Protein AF-A0A6C0DSK7-F1 (afdb_monomer_lite)

Radius of gyration: 29.08 Å; chains: 1; bounding box: 69×52×90 Å

Organism: NCBI:txid1070528

pLDDT: mean 87.91, std 12.07, range [30.03, 98.56]

Sequence (452 aa):
MDENLNIRPRYQRQIQWTPKQMIRFIDTIMTNGITQPLWFYKYQPDDHKEKQSYEYENIDGQHRLFVMTHFKLGTPIDGKYNMIYWHYKNDIVDECVFYEENSHTREWEKNNQDKIVRYMDKNQQHDFNRFKIVVNEIICKLTFEQRCDIFTSLQMGSQVRGSDLYKNYHHIPVIRIIMEHGHEKIYYNNLKNHLTVNHDKYWLEKFIRFYLISNAETEAKRLEYFDWTDGQIRKMLKAERTTCLFEITETQISKFIKDVEILENILSKLQPDTKFTPIQLSALYHHIQQIDSTNETEITNIVNYCDEWAGNVCHASEIKLWEQHINDKRYRNDVIEKRKVCFYRSIVELTIMSQTESMKKSKQIGPRKVTLKLRKQVWKNWGGDEEKANCWTCNKCIKKTNWECGHIIAHSEGGSDDLSNLILQCKGCNRNQGTENAFLYKKRVNPNEFSF

Foldseek 3Di:
DPPQEALADLLRDDQDDDLVNLLVLVQCLLVLHDDDAWEKEADDPPDDDPDPSHRIYTLDDSNVVLSLVQQQVQHADPVPLSGHFHQDDDPVDTAGEGQDDDPSLVVSCVVCVVHHYDYDDPVSNVSSVPRDHHYHYDHDDDDPLRSSVSSCVVCPVPHDAAPSNLLSPCVQPQSVLCSVLPVVVLCVVFVQLQAPDRDSRHSSVLLVLLLQLLPPPDPVSNLVSLLDASVNSVVLSPDPPNNVVRPDDPVSSVLSSLLSVLLSVLRVLADSPNHAAPLLSVLLSNLSSVDDSVPVVLSVQLSVVSSVVSPPDDDPLSRCLNDPDPVDPVVSVVSSVVSSVSSVVSNVSSVLSSQLVVCVVPDDDPDDDQDPVLLVVQCCVQVNPDQWGAAPQPRDIDGSVFWDWAFQADVRSVTDSDSVRTHTHGPVLRVVCPRPRSVVSSCVVPVVVVPD

Structure (mmCIF, N/CA/C/O backbone):
data_AF-A0A6C0DSK7-F1
#
_entry.id   AF-A0A6C0DSK7-F1
#
loop_
_atom_site.group_PDB
_atom_site.id
_atom_site.type_symbol
_atom_site.label_atom_id
_atom_site.label_alt_id
_atom_site.label_comp_id
_atom_site.label_asym_id
_atom_site.label_entity_id
_atom_site.label_seq_id
_atom_site.pdbx_PDB_ins_code
_atom_site.Cartn_x
_atom_site.Cartn_y
_atom_site.Cartn_z
_atom_site.occupancy
_atom_site.B_iso_or_equiv
_atom_site.auth_seq_id
_atom_site.auth_comp_id
_atom_site.auth_asym_id
_atom_site.auth_atom_id
_atom_site.pdbx_PDB_model_num
ATOM 1 N N . MET A 1 1 ? 1.906 -1.737 -25.008 1.00 61.16 1 MET A N 1
ATOM 2 C CA . MET A 1 1 ? 1.960 -2.998 -24.235 1.00 61.16 1 MET A CA 1
ATOM 3 C C . MET A 1 1 ? 0.924 -3.919 -24.832 1.00 61.16 1 MET A C 1
ATOM 5 O O . MET A 1 1 ? -0.087 -3.406 -25.288 1.00 61.16 1 MET A O 1
ATOM 9 N N . ASP A 1 2 ? 1.197 -5.216 -24.876 1.00 74.50 2 ASP A N 1
ATOM 10 C CA . ASP A 1 2 ? 0.238 -6.194 -25.384 1.00 74.50 2 ASP A CA 1
ATOM 11 C C . ASP A 1 2 ? -1.018 -6.204 -24.493 1.00 74.50 2 ASP A C 1
ATOM 13 O O . ASP A 1 2 ? -0.911 -6.366 -23.275 1.00 74.50 2 ASP A O 1
ATOM 17 N N . GLU A 1 3 ? -2.192 -5.987 -25.087 1.00 88.25 3 GLU A N 1
ATOM 18 C CA . GLU A 1 3 ? -3.484 -5.998 -24.384 1.00 88.25 3 GLU A CA 1
ATOM 19 C C . GLU A 1 3 ? -3.828 -7.386 -23.815 1.00 88.25 3 GLU A C 1
ATOM 21 O O . GLU A 1 3 ? -4.690 -7.505 -22.935 1.00 88.25 3 GLU A O 1
ATOM 26 N N . ASN A 1 4 ? -3.097 -8.415 -24.258 1.00 95.81 4 ASN A N 1
ATOM 27 C CA . ASN A 1 4 ? -3.279 -9.807 -23.874 1.00 95.81 4 ASN A CA 1
ATOM 28 C C . ASN A 1 4 ? -2.373 -10.251 -22.710 1.00 95.81 4 ASN A C 1
ATOM 30 O O . ASN A 1 4 ? -2.478 -11.395 -22.262 1.00 95.81 4 ASN A O 1
ATOM 34 N N . LEU A 1 5 ? -1.498 -9.384 -22.183 1.00 96.25 5 LEU A N 1
ATOM 35 C CA . LEU A 1 5 ? -0.577 -9.730 -21.092 1.00 96.25 5 LEU A CA 1
ATOM 36 C C . LEU A 1 5 ? -0.944 -9.032 -19.778 1.00 96.25 5 LEU A C 1
ATOM 38 O O . LEU A 1 5 ? -0.840 -7.812 -19.636 1.00 96.25 5 LEU A O 1
ATOM 42 N N . ASN A 1 6 ? -1.239 -9.826 -18.751 1.00 96.31 6 ASN A N 1
ATOM 43 C CA . ASN A 1 6 ? -1.260 -9.353 -17.375 1.00 96.31 6 ASN A CA 1
ATOM 44 C C . ASN A 1 6 ? 0.177 -9.192 -16.854 1.00 96.31 6 ASN A C 1
ATOM 46 O O . ASN A 1 6 ? 0.779 -10.128 -16.327 1.00 96.31 6 ASN A O 1
ATOM 50 N N . ILE A 1 7 ? 0.744 -7.994 -17.003 1.00 94.44 7 ILE A N 1
ATOM 51 C CA . ILE A 1 7 ? 2.131 -7.696 -16.595 1.00 94.44 7 ILE A CA 1
ATOM 52 C C . ILE A 1 7 ? 2.315 -7.788 -15.075 1.00 94.44 7 ILE A C 1
ATOM 54 O O . ILE A 1 7 ? 3.429 -8.043 -14.603 1.00 94.44 7 ILE A O 1
ATOM 58 N N . ARG A 1 8 ? 1.240 -7.572 -14.310 1.00 93.75 8 ARG A N 1
ATOM 59 C CA . ARG A 1 8 ? 1.294 -7.446 -12.857 1.00 93.75 8 ARG A CA 1
ATOM 60 C C . ARG A 1 8 ? 0.123 -8.167 -12.173 1.00 93.75 8 ARG A C 1
ATOM 62 O O . ARG A 1 8 ? -0.750 -7.507 -11.605 1.00 93.75 8 ARG A O 1
ATOM 69 N N . PRO A 1 9 ? 0.106 -9.512 -12.192 1.00 94.88 9 PRO A N 1
ATOM 70 C CA . PRO A 1 9 ? -0.838 -10.286 -11.392 1.00 94.88 9 PRO A CA 1
ATOM 71 C C . PRO A 1 9 ? -0.698 -9.969 -9.895 1.00 94.88 9 PRO A C 1
ATOM 73 O O . PRO A 1 9 ? 0.318 -9.437 -9.448 1.00 94.88 9 PRO A O 1
ATOM 76 N N . ARG A 1 10 ? -1.722 -10.297 -9.096 1.00 92.69 10 ARG A N 1
ATOM 77 C CA . ARG A 1 10 ? -1.868 -9.837 -7.695 1.00 92.69 10 ARG A CA 1
ATOM 78 C C . ARG A 1 10 ? -0.679 -10.174 -6.779 1.00 92.69 10 ARG A C 1
ATOM 80 O O . ARG A 1 10 ? -0.383 -9.411 -5.862 1.00 92.69 10 ARG A O 1
ATOM 87 N N . TYR A 1 11 ? 0.023 -11.276 -7.041 1.00 93.50 11 TYR A N 1
ATOM 88 C CA . TYR A 1 11 ? 1.209 -11.694 -6.283 1.00 93.50 11 TYR A CA 1
ATOM 89 C C . TYR A 1 11 ? 2.480 -10.889 -6.621 1.00 93.50 11 TYR A C 1
ATOM 91 O O . TYR A 1 11 ? 3.457 -10.923 -5.873 1.00 93.50 11 TYR A O 1
ATOM 99 N N . GLN A 1 12 ? 2.484 -10.115 -7.713 1.00 94.56 12 GLN A N 1
ATOM 100 C CA . GLN A 1 12 ? 3.608 -9.252 -8.075 1.00 94.56 12 GLN A CA 1
ATOM 101 C C . GLN A 1 12 ? 3.702 -8.018 -7.176 1.00 94.56 12 GLN A C 1
ATOM 103 O O . GLN A 1 12 ? 2.708 -7.378 -6.815 1.00 94.56 12 GLN A O 1
ATOM 108 N N . ARG A 1 13 ? 4.937 -7.616 -6.877 1.00 91.50 13 ARG A N 1
ATOM 109 C CA . ARG A 1 13 ? 5.245 -6.372 -6.156 1.00 91.50 13 ARG A CA 1
ATOM 110 C C . ARG A 1 13 ? 5.134 -5.137 -7.052 1.00 91.50 13 ARG A C 1
ATOM 112 O O . ARG A 1 13 ? 5.090 -5.245 -8.272 1.00 91.50 13 ARG A O 1
ATOM 119 N N . GLN A 1 14 ? 5.162 -3.948 -6.458 1.00 90.56 14 GLN A N 1
ATOM 120 C CA . GLN A 1 14 ? 5.351 -2.696 -7.208 1.00 90.56 14 GLN A CA 1
ATOM 121 C C . GLN A 1 14 ? 6.689 -2.697 -7.987 1.00 90.56 14 GLN A C 1
ATOM 123 O O . GLN A 1 14 ? 7.587 -3.510 -7.738 1.00 90.56 14 GLN A O 1
ATOM 128 N N . ILE A 1 15 ? 6.860 -1.763 -8.925 1.00 91.75 15 ILE A N 1
ATOM 129 C CA . ILE A 1 15 ? 8.166 -1.525 -9.554 1.00 91.75 15 ILE A CA 1
ATOM 130 C C . ILE A 1 15 ? 9.132 -1.013 -8.474 1.00 91.75 15 ILE A C 1
ATOM 132 O O . ILE A 1 15 ? 8.855 -0.028 -7.802 1.00 91.75 15 ILE A O 1
ATOM 136 N N . GLN A 1 16 ? 10.243 -1.728 -8.274 1.00 90.44 16 GLN A N 1
ATOM 137 C CA . GLN A 1 16 ? 11.225 -1.469 -7.208 1.00 90.44 16 GLN A CA 1
ATOM 138 C C . GLN A 1 16 ? 12.617 -1.153 -7.763 1.00 90.44 16 GLN A C 1
ATOM 140 O O . GLN A 1 16 ? 13.518 -0.811 -7.000 1.00 90.44 16 GLN A O 1
ATOM 145 N N . TRP A 1 17 ? 12.834 -1.315 -9.073 1.00 92.88 17 TRP A N 1
ATOM 146 C CA . TRP A 1 17 ? 14.105 -0.933 -9.675 1.00 92.88 17 TRP A CA 1
ATOM 147 C C . TRP A 1 17 ? 14.280 0.579 -9.581 1.00 92.88 17 TRP A C 1
ATOM 149 O O . TRP A 1 17 ? 13.390 1.345 -9.928 1.00 92.88 17 TRP A O 1
ATOM 159 N N . THR A 1 18 ? 15.444 0.998 -9.110 1.00 93.25 18 THR A N 1
ATOM 160 C CA . THR A 1 18 ? 15.875 2.398 -9.152 1.00 93.25 18 THR A CA 1
ATOM 161 C C . THR A 1 18 ? 16.176 2.824 -10.592 1.00 93.25 18 THR A C 1
ATOM 163 O O . THR A 1 18 ? 16.562 1.966 -11.394 1.00 93.25 18 THR A O 1
ATOM 166 N N . PRO A 1 19 ? 16.119 4.128 -10.927 1.00 94.81 19 PRO A N 1
ATOM 167 C CA . PRO A 1 19 ? 16.494 4.612 -12.258 1.00 94.81 19 PRO A CA 1
ATOM 168 C C . PRO A 1 19 ? 17.863 4.093 -12.722 1.00 94.81 19 PRO A C 1
ATOM 170 O O . PRO A 1 19 ? 18.004 3.611 -13.841 1.00 94.81 19 PRO A O 1
ATOM 173 N N . LYS A 1 20 ? 18.853 4.047 -11.820 1.00 95.12 20 LYS A N 1
ATOM 174 C CA . LYS A 1 20 ? 20.183 3.485 -12.100 1.00 95.12 20 LYS A CA 1
ATOM 175 C C . LYS A 1 20 ? 20.145 2.007 -12.515 1.00 95.12 20 LYS A C 1
ATOM 177 O O . LYS A 1 20 ? 20.878 1.610 -13.416 1.00 95.12 20 LYS A O 1
ATOM 182 N N . GLN A 1 21 ? 19.323 1.179 -11.865 1.00 95.81 21 GLN A N 1
ATOM 183 C CA . GLN A 1 21 ? 19.164 -0.233 -12.243 1.00 95.81 21 GLN A CA 1
ATOM 184 C C . GLN A 1 21 ? 18.463 -0.379 -13.596 1.00 95.81 21 GLN A C 1
ATOM 186 O O . GLN A 1 21 ? 18.859 -1.232 -14.386 1.00 95.81 21 GLN A O 1
ATOM 191 N N . MET A 1 22 ? 17.466 0.466 -13.870 1.00 97.31 22 MET A N 1
ATOM 192 C CA . MET A 1 22 ? 16.769 0.493 -15.156 1.00 97.31 22 MET A CA 1
ATOM 193 C C . MET A 1 22 ? 17.719 0.863 -16.304 1.00 97.31 22 MET A C 1
ATOM 195 O O . MET A 1 22 ? 17.804 0.127 -17.282 1.00 97.31 22 MET A O 1
ATOM 199 N N . ILE A 1 23 ? 18.497 1.938 -16.143 1.00 97.31 23 ILE A N 1
ATOM 200 C CA . ILE A 1 23 ? 19.513 2.383 -17.112 1.00 97.31 23 ILE A CA 1
ATOM 201 C C . ILE A 1 23 ? 20.559 1.286 -17.346 1.00 97.31 23 ILE A C 1
ATOM 203 O O . ILE A 1 23 ? 20.860 0.950 -18.488 1.00 97.31 23 ILE A O 1
ATOM 207 N N . ARG A 1 24 ? 21.067 0.656 -16.276 1.00 96.94 24 ARG A N 1
ATOM 208 C CA . ARG A 1 24 ? 22.032 -0.451 -16.388 1.00 96.94 24 ARG A CA 1
ATOM 209 C C . ARG A 1 24 ? 21.469 -1.656 -17.148 1.00 96.94 24 ARG A C 1
ATOM 211 O O . ARG A 1 24 ? 22.215 -2.358 -17.825 1.00 96.94 24 ARG A O 1
ATOM 218 N N . PHE A 1 25 ? 20.172 -1.928 -17.026 1.00 97.56 25 PHE A N 1
ATOM 219 C CA . PHE A 1 25 ? 19.542 -3.005 -17.784 1.00 97.56 25 PHE A CA 1
ATOM 220 C C . PHE A 1 25 ? 19.462 -2.681 -19.280 1.00 97.56 25 PHE A C 1
ATOM 222 O O . PHE A 1 25 ? 19.762 -3.555 -20.087 1.00 97.56 25 PHE A O 1
ATOM 229 N N . ILE A 1 26 ? 19.149 -1.435 -19.656 1.00 98.25 26 ILE A N 1
ATOM 230 C CA . ILE A 1 26 ? 19.234 -1.004 -21.061 1.00 98.25 26 ILE A CA 1
ATOM 231 C C . ILE A 1 26 ? 20.672 -1.101 -21.576 1.00 98.25 26 ILE A C 1
ATOM 233 O O . ILE A 1 26 ? 20.887 -1.623 -22.663 1.00 98.25 26 ILE A O 1
ATOM 237 N N . ASP A 1 27 ? 21.659 -0.686 -20.784 1.00 97.06 27 ASP A N 1
ATOM 238 C CA . ASP A 1 27 ? 23.071 -0.843 -21.148 1.00 97.06 27 ASP A CA 1
ATOM 239 C C . ASP A 1 27 ? 23.452 -2.319 -21.366 1.00 97.06 27 ASP A C 1
ATOM 241 O O . ASP A 1 27 ? 24.114 -2.661 -22.342 1.00 97.06 27 ASP A O 1
ATOM 245 N N . THR A 1 28 ? 22.933 -3.225 -20.530 1.00 96.81 28 THR A N 1
ATOM 246 C CA . THR A 1 28 ? 23.108 -4.677 -20.715 1.00 96.81 28 THR A CA 1
ATOM 247 C C . THR A 1 28 ? 22.520 -5.146 -22.049 1.00 96.81 28 THR A C 1
ATOM 249 O O . THR A 1 28 ? 23.145 -5.949 -22.730 1.00 96.81 28 THR A O 1
ATOM 252 N N . ILE A 1 29 ? 21.350 -4.642 -22.452 1.00 97.44 29 ILE A N 1
ATOM 253 C CA . ILE A 1 29 ? 20.749 -4.959 -23.757 1.00 97.44 29 ILE A CA 1
ATOM 254 C C . ILE A 1 29 ? 21.640 -4.450 -24.896 1.00 97.44 29 ILE A C 1
ATOM 256 O O . ILE A 1 29 ? 21.986 -5.209 -25.799 1.00 97.44 29 ILE A O 1
ATOM 260 N N . MET A 1 30 ? 22.053 -3.182 -24.832 1.00 97.31 30 MET A N 1
ATOM 261 C CA . MET A 1 30 ? 22.820 -2.531 -25.899 1.00 97.31 30 MET A CA 1
ATOM 262 C C . MET A 1 30 ? 24.232 -3.090 -26.065 1.00 97.31 30 MET A C 1
ATOM 264 O O . MET A 1 30 ? 24.790 -3.051 -27.158 1.00 97.31 30 MET A O 1
ATOM 268 N N . THR A 1 31 ? 24.800 -3.656 -25.004 1.00 95.06 31 THR A N 1
ATOM 269 C CA . THR A 1 31 ? 26.109 -4.321 -25.024 1.00 95.06 31 THR A CA 1
ATOM 270 C C . THR A 1 31 ? 26.017 -5.825 -25.307 1.00 95.06 31 THR A C 1
ATOM 272 O O . THR A 1 31 ? 27.015 -6.532 -25.186 1.00 95.06 31 THR A O 1
ATOM 275 N N . ASN A 1 32 ? 24.839 -6.329 -25.710 1.00 90.25 32 ASN A N 1
ATOM 276 C CA . ASN A 1 32 ? 24.558 -7.755 -25.932 1.00 90.25 32 ASN A CA 1
ATOM 277 C C . ASN A 1 32 ? 24.883 -8.645 -24.715 1.00 90.25 32 ASN A C 1
ATOM 279 O O . ASN A 1 32 ? 25.316 -9.791 -24.847 1.00 90.25 32 ASN A O 1
ATOM 283 N N . GLY A 1 33 ? 24.677 -8.115 -23.511 1.00 90.06 33 GLY A N 1
ATOM 284 C CA . GLY A 1 33 ? 24.858 -8.831 -22.258 1.00 90.06 33 GLY A CA 1
ATOM 285 C C . GLY A 1 33 ? 23.771 -9.879 -21.995 1.00 90.06 33 GLY A C 1
ATOM 286 O O . GLY A 1 33 ? 22.681 -9.869 -22.568 1.00 90.06 33 GLY A O 1
ATOM 287 N N . ILE A 1 34 ? 24.063 -10.801 -21.074 1.00 92.25 34 ILE A N 1
ATOM 288 C CA . ILE A 1 34 ? 23.132 -11.863 -20.676 1.00 92.25 34 ILE A CA 1
ATOM 289 C C . ILE A 1 34 ? 22.045 -11.282 -19.769 1.00 92.25 34 ILE A C 1
ATOM 291 O O . ILE A 1 34 ? 22.333 -10.614 -18.774 1.00 92.25 34 ILE A O 1
ATOM 295 N N . THR A 1 35 ? 20.788 -11.597 -20.074 1.00 94.81 35 THR A N 1
ATOM 296 C CA . THR A 1 35 ? 19.636 -11.223 -19.248 1.00 94.81 35 THR A CA 1
ATOM 297 C C . THR A 1 35 ? 18.929 -12.461 -18.713 1.00 94.81 35 THR A C 1
ATOM 299 O O . THR A 1 35 ? 18.964 -13.535 -19.310 1.00 94.81 35 THR A O 1
ATOM 302 N N . GLN A 1 36 ? 18.309 -12.318 -17.544 1.00 94.00 36 GLN A N 1
ATOM 303 C CA . GLN A 1 36 ? 17.487 -13.376 -16.961 1.00 94.00 36 GLN A CA 1
ATOM 304 C C . GLN A 1 36 ? 16.210 -13.575 -17.796 1.00 94.00 36 GLN A C 1
ATOM 306 O O . GLN A 1 36 ? 15.655 -12.577 -18.274 1.00 94.00 36 GLN A O 1
ATOM 311 N N . PRO A 1 37 ? 15.721 -14.821 -17.939 1.00 96.19 37 PRO A N 1
ATOM 312 C CA . PRO A 1 37 ? 14.540 -15.115 -18.740 1.00 96.19 37 PRO A CA 1
ATOM 313 C C . PRO A 1 37 ? 13.285 -14.421 -18.201 1.00 96.19 37 PRO A C 1
ATOM 315 O O . PRO A 1 37 ? 13.205 -14.062 -17.024 1.00 96.19 37 PRO A O 1
ATOM 318 N N . LEU A 1 38 ? 12.290 -14.235 -19.060 1.00 96.94 38 LEU A N 1
ATOM 319 C CA . LEU A 1 38 ? 10.927 -13.891 -18.652 1.00 96.94 38 LEU A CA 1
ATOM 320 C C . LEU A 1 38 ? 10.142 -15.179 -18.429 1.00 96.94 38 LEU A C 1
ATOM 322 O O . LEU A 1 38 ? 10.347 -16.151 -19.152 1.00 96.94 38 LEU A O 1
ATOM 326 N N . TRP A 1 39 ? 9.251 -15.181 -17.444 1.00 98.00 39 TRP A N 1
ATOM 327 C CA . TRP A 1 39 ? 8.403 -16.331 -17.143 1.00 98.00 39 TRP A CA 1
ATOM 328 C C . TRP A 1 39 ? 6.942 -15.940 -17.262 1.00 98.00 39 TRP A C 1
ATOM 330 O O . TRP A 1 39 ? 6.466 -15.090 -16.508 1.00 98.00 39 TRP A O 1
ATOM 340 N N . PHE A 1 40 ? 6.234 -16.588 -18.180 1.00 98.44 40 PHE A N 1
ATOM 341 C CA . PHE A 1 40 ? 4.815 -16.367 -18.417 1.00 98.44 40 PHE A CA 1
ATOM 342 C C . PHE A 1 40 ? 4.011 -17.622 -18.113 1.00 98.44 40 PHE A C 1
ATOM 344 O O . PHE A 1 40 ? 4.439 -18.736 -18.401 1.00 98.44 40 PHE A O 1
ATOM 351 N N . TYR A 1 41 ? 2.829 -17.431 -17.542 1.00 98.50 41 TYR A N 1
ATOM 352 C CA . TYR A 1 41 ? 1.803 -18.456 -17.442 1.00 98.50 41 TYR A CA 1
ATOM 353 C C . TYR A 1 41 ? 0.737 -18.180 -18.488 1.00 98.50 41 TYR A C 1
ATOM 355 O O . TYR A 1 41 ? 0.222 -17.064 -18.555 1.00 98.50 41 TYR A O 1
ATOM 363 N N . LYS A 1 42 ? 0.399 -19.189 -19.288 1.00 98.38 42 LYS A N 1
ATOM 364 C CA . LYS A 1 42 ? -0.734 -19.112 -20.205 1.00 98.38 42 LYS A CA 1
ATOM 365 C C . LYS A 1 42 ? -2.009 -19.448 -19.442 1.00 98.38 42 LYS A C 1
ATOM 367 O O . LYS A 1 42 ? -2.149 -20.566 -18.938 1.00 98.38 42 LYS A O 1
ATOM 372 N N . TYR A 1 43 ? -2.935 -18.496 -19.377 1.00 98.25 43 TYR A N 1
ATOM 373 C CA . TYR A 1 43 ? -4.215 -18.720 -18.717 1.00 98.25 43 TYR A CA 1
ATOM 374 C C . TYR A 1 43 ? -4.981 -19.870 -19.376 1.00 98.25 43 TYR A C 1
ATOM 376 O O . TYR A 1 43 ? -5.045 -19.984 -20.601 1.00 98.25 43 TYR A O 1
ATOM 384 N N . GLN A 1 44 ? -5.606 -20.690 -18.542 1.00 97.81 44 GLN A N 1
ATOM 385 C CA . GLN A 1 44 ? -6.490 -21.775 -18.943 1.00 97.81 44 GLN A CA 1
ATOM 386 C C . GLN A 1 44 ? -7.938 -21.270 -19.068 1.00 97.81 44 GLN A C 1
ATOM 388 O O . GLN A 1 44 ? -8.264 -20.203 -18.540 1.00 97.81 44 GLN A O 1
ATOM 393 N N . PRO A 1 45 ? -8.831 -22.008 -19.757 1.00 96.62 45 PRO A N 1
ATOM 394 C CA . PRO A 1 45 ? -10.211 -21.569 -19.980 1.00 96.62 45 PRO A CA 1
ATOM 395 C C . PRO A 1 45 ? -11.005 -21.261 -18.704 1.00 96.62 45 PRO A C 1
ATOM 397 O O . PRO A 1 45 ? -11.884 -20.406 -18.736 1.00 96.62 45 PRO A O 1
ATOM 400 N N . ASP A 1 46 ? -10.701 -21.940 -17.597 1.00 95.88 46 ASP A N 1
ATOM 401 C CA . ASP A 1 46 ? -11.392 -21.785 -16.316 1.00 95.88 46 ASP A CA 1
ATOM 402 C C . ASP A 1 46 ? -10.614 -20.953 -15.284 1.00 95.88 46 ASP A C 1
ATOM 404 O O . ASP A 1 46 ? -11.047 -20.818 -14.140 1.00 95.88 46 ASP A O 1
ATOM 408 N N . ASP A 1 47 ? -9.474 -20.374 -15.673 1.00 96.06 47 ASP A N 1
ATOM 409 C CA . ASP A 1 47 ? -8.759 -19.444 -14.807 1.00 96.06 47 ASP A CA 1
ATOM 410 C C . ASP A 1 47 ? -9.558 -18.147 -14.624 1.00 96.06 47 ASP A C 1
ATOM 412 O O . ASP A 1 47 ? -10.044 -17.535 -15.579 1.00 96.06 47 ASP A O 1
ATOM 416 N N . HIS A 1 48 ? -9.617 -17.663 -13.385 1.00 93.69 48 HIS A N 1
ATOM 417 C CA . HIS A 1 48 ? -10.133 -16.331 -13.101 1.00 93.69 48 HIS A CA 1
ATOM 418 C C . HIS A 1 48 ? -9.153 -15.259 -13.607 1.00 93.69 48 HIS A C 1
ATOM 420 O O . HIS A 1 48 ? -7.998 -15.202 -13.174 1.00 93.69 48 HIS A O 1
ATOM 426 N N . LYS A 1 49 ? -9.636 -14.349 -14.459 1.00 94.00 49 LYS A N 1
ATOM 427 C CA . LYS A 1 49 ? -8.857 -13.242 -15.035 1.00 94.00 49 LYS A CA 1
ATOM 428 C C . LYS A 1 49 ? -9.406 -11.894 -14.582 1.00 94.00 49 LYS A C 1
ATOM 430 O O . LYS A 1 49 ? -10.615 -11.706 -14.516 1.00 94.00 49 LYS A O 1
ATOM 435 N N . GLU A 1 50 ? -8.524 -10.923 -14.339 1.00 90.75 50 GLU A N 1
ATOM 436 C CA . GLU A 1 50 ? -8.955 -9.533 -14.097 1.00 90.75 50 GLU A CA 1
ATOM 437 C C . GLU A 1 50 ? -9.516 -8.881 -15.370 1.00 90.75 50 GLU A C 1
ATOM 439 O O . GLU A 1 50 ? -10.448 -8.086 -15.299 1.00 90.75 50 GLU A O 1
ATOM 444 N N . LYS A 1 51 ? -8.977 -9.246 -16.540 1.00 94.75 51 LYS A N 1
ATOM 445 C CA . LYS A 1 51 ? -9.510 -8.860 -17.848 1.00 94.75 51 LYS A CA 1
ATOM 446 C C . LYS A 1 51 ? -9.656 -10.090 -18.726 1.00 94.75 51 LYS A C 1
ATOM 448 O O . LYS A 1 51 ? -8.733 -10.895 -18.817 1.00 94.75 51 LYS A O 1
ATOM 453 N N . GLN A 1 52 ? -10.791 -10.198 -19.411 1.00 95.06 52 GLN A N 1
ATOM 454 C CA . GLN A 1 52 ? -11.067 -11.327 -20.304 1.00 95.06 52 GLN A CA 1
ATOM 455 C C . GLN A 1 52 ? -10.094 -11.400 -21.489 1.00 95.06 52 GLN A C 1
ATOM 457 O O . GLN A 1 52 ? -9.800 -12.497 -21.954 1.00 95.06 52 GLN A O 1
ATOM 462 N N . SER A 1 53 ? -9.544 -10.257 -21.919 1.00 95.88 53 SER A N 1
ATOM 463 C CA . SER A 1 53 ? -8.535 -10.187 -22.983 1.00 95.88 53 SER A CA 1
ATOM 464 C C . SER A 1 53 ? -7.200 -10.827 -22.606 1.00 95.88 53 SER A C 1
ATOM 466 O O . SER A 1 53 ? -6.417 -11.146 -23.490 1.00 95.88 53 SER A O 1
ATOM 468 N N . TYR A 1 54 ? -6.907 -11.027 -21.315 1.00 97.56 54 TYR A N 1
ATOM 469 C CA . TYR A 1 54 ? -5.621 -11.588 -20.925 1.00 97.56 54 TYR A CA 1
ATOM 470 C C . TYR A 1 54 ? -5.495 -13.056 -21.347 1.00 97.56 54 TYR A C 1
ATOM 472 O O . TYR A 1 54 ? -6.272 -13.922 -20.941 1.00 97.56 54 TYR A O 1
ATOM 480 N N . GLU A 1 55 ? -4.463 -13.343 -22.128 1.00 97.75 55 GLU A N 1
ATOM 481 C CA . GLU A 1 55 ? -4.047 -14.687 -22.528 1.00 97.75 55 GLU A CA 1
ATOM 482 C C . GLU A 1 55 ? -2.900 -15.198 -21.656 1.00 97.75 55 GLU A C 1
ATOM 484 O O . GLU A 1 55 ? -2.834 -16.391 -21.359 1.00 97.75 55 GLU A O 1
ATOM 489 N N . TYR A 1 56 ? -2.040 -14.291 -21.187 1.00 98.19 56 TYR A N 1
ATOM 490 C CA . TYR A 1 56 ? -0.883 -14.612 -20.359 1.00 98.19 56 TYR A CA 1
ATOM 491 C C . TYR A 1 56 ? -0.853 -13.764 -19.090 1.00 98.19 56 TYR A C 1
ATOM 493 O O . TYR A 1 56 ? -1.323 -12.624 -19.072 1.00 98.19 56 TYR A O 1
ATOM 501 N N . GLU A 1 57 ? -0.224 -14.282 -18.039 1.00 97.56 57 GLU A N 1
ATOM 502 C CA . GLU A 1 57 ? 0.250 -13.478 -16.915 1.00 97.56 57 GLU A CA 1
ATOM 503 C C . GLU A 1 57 ? 1.745 -13.628 -16.688 1.00 97.56 57 GLU A C 1
ATOM 505 O O . GLU A 1 57 ? 2.358 -14.663 -16.949 1.00 97.56 57 GLU A O 1
ATOM 510 N N . ASN A 1 58 ? 2.336 -12.556 -16.182 1.00 97.69 58 ASN A N 1
ATOM 511 C CA . ASN A 1 58 ? 3.752 -12.470 -15.912 1.00 97.69 58 ASN A CA 1
ATOM 512 C C . ASN A 1 58 ? 4.097 -13.026 -14.524 1.00 97.69 58 ASN A C 1
ATOM 514 O O . ASN A 1 58 ? 3.801 -12.402 -13.499 1.00 97.69 58 ASN A O 1
ATOM 518 N N . ILE A 1 59 ? 4.753 -14.190 -14.483 1.00 97.25 59 ILE A N 1
ATOM 519 C CA . ILE A 1 59 ? 5.287 -14.769 -13.245 1.00 97.25 59 ILE A CA 1
ATOM 520 C C . ILE A 1 59 ? 6.604 -14.098 -12.852 1.00 97.25 59 ILE A C 1
ATOM 522 O O . ILE A 1 59 ? 6.774 -13.765 -11.685 1.00 97.25 59 ILE A O 1
ATOM 526 N N . ASP A 1 60 ? 7.534 -13.859 -13.776 1.00 96.25 60 ASP A N 1
ATOM 527 C CA . ASP A 1 60 ? 8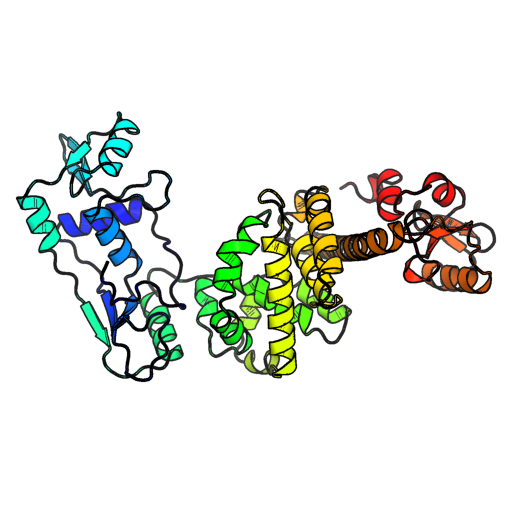.783 -13.146 -13.477 1.00 96.25 60 ASP A CA 1
ATOM 528 C C . ASP A 1 60 ? 9.278 -12.314 -14.660 1.00 96.25 60 ASP A C 1
ATOM 530 O O . ASP A 1 60 ? 9.182 -12.703 -15.822 1.00 96.25 60 ASP A O 1
ATOM 534 N N . GLY A 1 61 ? 9.894 -11.178 -14.329 1.00 95.44 61 GLY A N 1
ATOM 535 C CA . GLY A 1 61 ? 10.453 -10.246 -15.300 1.00 95.44 61 GLY A CA 1
ATOM 536 C C . GLY A 1 61 ? 9.662 -8.954 -15.457 1.00 95.44 61 GLY A C 1
ATOM 537 O O . GLY A 1 61 ? 9.918 -8.203 -16.396 1.00 95.44 61 GLY A O 1
ATOM 538 N N . GLN A 1 62 ? 8.757 -8.635 -14.521 1.00 95.38 62 GLN A N 1
ATOM 539 C CA . GLN A 1 62 ? 7.972 -7.394 -14.575 1.00 95.38 62 GLN A CA 1
ATOM 540 C C . GLN A 1 62 ? 8.831 -6.132 -14.700 1.00 95.38 62 GLN A C 1
ATOM 542 O O . GLN A 1 62 ? 8.511 -5.258 -15.497 1.00 95.38 62 GLN A O 1
ATOM 547 N N . HIS A 1 63 ? 9.956 -6.040 -13.977 1.00 95.00 63 HIS A N 1
ATOM 548 C CA . HIS A 1 63 ? 10.830 -4.867 -14.051 1.00 95.00 63 HIS A CA 1
ATOM 549 C C . HIS A 1 63 ? 11.519 -4.779 -15.414 1.00 95.00 63 HIS A C 1
ATOM 551 O O . HIS A 1 63 ? 11.632 -3.690 -15.959 1.00 95.00 63 HIS A O 1
ATOM 557 N N . ARG A 1 64 ? 11.917 -5.917 -15.999 1.00 96.19 64 ARG A N 1
ATOM 558 C CA . ARG A 1 64 ? 12.539 -5.971 -17.331 1.00 96.19 64 ARG A CA 1
ATOM 559 C C . ARG A 1 64 ? 11.555 -5.511 -18.406 1.00 96.19 64 ARG A C 1
ATOM 561 O O . ARG A 1 64 ? 11.883 -4.627 -19.192 1.00 96.19 64 ARG A O 1
ATOM 568 N N . LEU A 1 65 ? 10.336 -6.051 -18.392 1.00 96.12 65 LEU A N 1
ATOM 569 C CA . LEU A 1 65 ? 9.258 -5.647 -19.300 1.00 96.12 65 LEU A CA 1
ATOM 570 C C . LEU A 1 65 ? 8.909 -4.164 -19.161 1.00 96.12 65 LEU A C 1
ATOM 572 O O . LEU A 1 65 ? 8.797 -3.459 -20.165 1.00 96.12 65 LEU A O 1
ATOM 576 N N . PHE A 1 66 ? 8.782 -3.691 -17.920 1.00 95.75 66 PHE A N 1
ATOM 577 C CA . PHE A 1 66 ? 8.523 -2.290 -17.611 1.00 95.75 66 PHE A CA 1
ATOM 578 C C . PHE A 1 66 ? 9.603 -1.383 -18.213 1.00 95.75 66 PHE A C 1
ATOM 580 O O . PHE A 1 66 ? 9.289 -0.446 -18.942 1.00 95.75 66 PHE A O 1
ATOM 587 N N . VAL A 1 67 ? 10.876 -1.710 -17.979 1.00 96.81 67 VAL A N 1
ATOM 588 C CA . VAL A 1 67 ? 12.014 -0.919 -18.458 1.00 96.81 67 VAL A CA 1
ATOM 589 C C . VAL A 1 67 ? 12.101 -0.888 -19.979 1.00 96.81 67 VAL A C 1
ATOM 591 O O . VAL A 1 67 ? 12.219 0.196 -20.542 1.00 96.81 67 VAL A O 1
ATOM 594 N N . MET A 1 68 ? 11.995 -2.037 -20.654 1.00 96.88 68 MET A N 1
ATOM 595 C CA . MET A 1 68 ? 12.025 -2.075 -22.124 1.00 96.88 68 MET A CA 1
ATOM 596 C C . MET A 1 68 ? 10.892 -1.256 -22.732 1.00 96.88 68 MET A C 1
ATOM 598 O O . MET A 1 68 ? 11.104 -0.544 -23.710 1.00 96.88 68 MET A O 1
ATOM 602 N N . THR A 1 69 ? 9.699 -1.338 -22.139 1.00 95.62 69 THR A N 1
ATOM 603 C CA . THR A 1 69 ? 8.532 -0.607 -22.630 1.00 95.62 69 THR A CA 1
ATOM 604 C C . THR A 1 69 ? 8.726 0.899 -22.482 1.00 95.62 69 THR A C 1
ATOM 606 O O . THR A 1 69 ? 8.591 1.623 -23.463 1.00 95.62 69 THR A O 1
ATOM 609 N N . HIS A 1 70 ? 9.088 1.372 -21.286 1.00 96.44 70 HIS A N 1
ATOM 610 C CA . HIS A 1 70 ? 9.284 2.802 -21.030 1.00 96.44 70 HIS A CA 1
ATOM 611 C C . HIS A 1 70 ? 10.469 3.386 -21.805 1.00 96.44 70 HIS A C 1
ATOM 613 O O . HIS A 1 70 ? 10.382 4.518 -22.273 1.00 96.44 70 HIS A O 1
ATOM 619 N N . PHE A 1 71 ? 11.550 2.619 -21.979 1.00 97.94 71 PHE A N 1
ATOM 620 C CA . PHE A 1 71 ? 12.688 3.026 -22.801 1.00 97.94 71 PHE A CA 1
ATOM 621 C C . PHE A 1 71 ? 12.296 3.181 -24.272 1.00 97.94 71 PHE A C 1
ATOM 623 O O . PHE A 1 71 ? 12.554 4.222 -24.869 1.00 97.94 71 PHE A O 1
ATOM 630 N N . LYS A 1 72 ? 11.626 2.169 -24.843 1.00 97.50 72 LYS A N 1
ATOM 631 C CA . LYS A 1 72 ? 11.224 2.170 -26.253 1.00 97.50 72 LYS A CA 1
ATOM 632 C C . LYS A 1 72 ? 10.200 3.257 -26.572 1.00 97.50 72 LYS A C 1
ATOM 634 O O . LYS A 1 72 ? 10.307 3.891 -27.609 1.00 97.50 72 LYS A O 1
ATOM 639 N N . LEU A 1 73 ? 9.223 3.466 -25.690 1.00 96.38 73 LEU A N 1
ATOM 640 C CA . LEU A 1 73 ? 8.199 4.500 -25.868 1.00 96.38 73 LEU A CA 1
ATOM 641 C C . LEU A 1 73 ? 8.691 5.904 -25.491 1.00 96.38 73 LEU A C 1
ATOM 643 O O . LEU A 1 73 ? 7.993 6.877 -25.760 1.00 96.38 73 LEU A O 1
ATOM 647 N N . GLY A 1 74 ? 9.840 6.018 -24.817 1.00 96.44 74 GLY A N 1
ATOM 648 C CA . GLY A 1 74 ? 10.332 7.280 -24.272 1.00 96.44 74 GLY A CA 1
ATOM 649 C C . GLY A 1 74 ? 9.308 7.941 -23.346 1.00 96.44 74 GLY A C 1
ATOM 650 O O . GLY A 1 74 ? 9.001 9.115 -23.524 1.00 96.44 74 GLY A O 1
ATOM 651 N N . THR A 1 75 ? 8.739 7.194 -22.395 1.00 95.69 75 THR A N 1
ATOM 652 C CA . THR A 1 75 ? 7.716 7.696 -21.456 1.00 95.69 75 THR A CA 1
ATOM 653 C C . THR A 1 75 ? 8.236 7.755 -20.018 1.00 95.69 75 THR A C 1
ATOM 655 O O . THR A 1 75 ? 8.916 6.816 -19.585 1.00 95.69 75 THR A O 1
ATOM 658 N N . PRO A 1 76 ? 7.870 8.784 -19.227 1.00 95.38 76 PRO A N 1
ATOM 659 C CA . PRO A 1 76 ? 8.332 8.920 -17.847 1.00 95.38 76 PRO A CA 1
ATOM 660 C C . PRO A 1 76 ? 7.824 7.778 -16.954 1.00 95.38 76 PRO A C 1
ATOM 662 O O . PRO A 1 76 ? 6.741 7.236 -17.167 1.00 95.38 76 PRO A O 1
ATOM 665 N N . ILE A 1 77 ? 8.615 7.409 -15.944 1.00 92.19 77 ILE A N 1
ATOM 666 C CA . ILE A 1 77 ? 8.338 6.298 -15.018 1.00 92.19 77 ILE A CA 1
ATOM 667 C C . ILE A 1 77 ? 7.307 6.684 -13.945 1.00 92.19 77 ILE A C 1
ATOM 669 O O . ILE A 1 77 ? 6.535 5.836 -13.508 1.00 92.19 77 ILE A O 1
ATOM 673 N N . ASP A 1 78 ? 7.298 7.939 -13.488 1.00 83.62 78 ASP A N 1
ATOM 674 C CA . ASP A 1 78 ? 6.585 8.356 -12.269 1.00 83.62 78 ASP A CA 1
ATOM 675 C C . ASP A 1 78 ? 5.846 9.701 -12.387 1.00 83.62 78 ASP A C 1
ATOM 677 O O . ASP A 1 78 ? 5.619 10.389 -11.392 1.00 83.62 78 ASP A O 1
ATOM 681 N N . GLY A 1 79 ? 5.471 10.108 -13.603 1.00 71.12 79 GLY A N 1
ATOM 682 C CA . GLY A 1 79 ? 4.785 11.383 -13.854 1.00 71.12 79 GLY A CA 1
ATOM 683 C C . GLY A 1 79 ? 5.610 12.636 -13.514 1.00 71.12 79 GLY A C 1
ATOM 684 O O . GLY A 1 79 ? 5.130 13.745 -13.725 1.00 71.12 79 GLY A O 1
ATOM 685 N N . LYS A 1 80 ? 6.844 12.479 -13.007 1.00 61.75 80 LYS A N 1
ATOM 686 C CA . LYS A 1 80 ? 7.729 13.553 -12.530 1.00 61.75 80 LYS A CA 1
ATOM 687 C C . LYS A 1 80 ? 9.116 13.498 -13.179 1.00 61.75 80 LYS A C 1
ATOM 689 O O . LYS A 1 80 ? 10.124 13.743 -12.525 1.00 61.75 80 LYS A O 1
ATOM 694 N N . TYR A 1 81 ? 9.152 13.253 -14.489 1.00 77.75 81 TYR A N 1
ATOM 695 C CA . TYR A 1 81 ? 10.343 13.406 -15.340 1.00 77.75 81 TYR A CA 1
ATOM 696 C C . TYR A 1 81 ? 11.448 12.351 -15.182 1.00 77.75 81 TYR A C 1
ATOM 698 O O . TYR A 1 81 ? 12.495 12.490 -15.808 1.00 77.75 81 TYR A O 1
ATOM 706 N N . ASN A 1 82 ? 11.266 11.267 -14.424 1.00 92.56 82 ASN A N 1
ATOM 707 C CA . ASN A 1 82 ? 12.256 10.188 -14.460 1.00 92.56 82 ASN A CA 1
ATOM 708 C C . ASN A 1 82 ? 12.112 9.388 -15.758 1.00 92.56 82 ASN A C 1
ATOM 710 O O . ASN A 1 82 ? 11.126 8.679 -15.953 1.00 92.56 82 ASN A O 1
ATOM 714 N N . MET A 1 83 ? 13.101 9.506 -16.640 1.00 96.56 83 MET A N 1
ATOM 715 C CA . MET A 1 83 ? 13.144 8.818 -17.928 1.00 96.56 83 MET A CA 1
ATOM 716 C C . MET A 1 83 ? 14.156 7.672 -17.900 1.00 96.56 83 MET A C 1
ATOM 718 O O . MET A 1 83 ? 15.126 7.693 -17.141 1.00 96.56 83 MET A O 1
ATOM 722 N N . ILE A 1 84 ? 13.940 6.676 -18.757 1.00 97.88 84 ILE A N 1
ATOM 723 C CA . ILE A 1 84 ? 14.911 5.609 -19.001 1.00 97.88 84 ILE A CA 1
ATOM 724 C C . ILE A 1 84 ? 15.651 5.947 -20.285 1.00 97.88 84 ILE A C 1
ATOM 726 O O . ILE A 1 84 ? 15.025 6.189 -21.313 1.00 97.88 84 ILE A O 1
ATOM 730 N N . TYR A 1 85 ? 16.975 5.922 -20.223 1.00 98.25 85 TYR A N 1
ATOM 731 C CA . TYR A 1 85 ? 17.858 6.096 -21.367 1.00 98.25 85 TYR A CA 1
ATOM 732 C C . TYR A 1 85 ? 18.994 5.075 -21.306 1.00 98.25 85 TYR A C 1
ATOM 734 O O . TYR A 1 85 ? 19.256 4.469 -20.263 1.00 98.25 85 TYR A O 1
ATOM 742 N N . TRP A 1 86 ? 19.677 4.887 -22.428 1.00 98.38 86 TRP A N 1
ATOM 743 C CA . TRP A 1 86 ? 20.950 4.189 -22.462 1.00 98.38 86 TRP A CA 1
ATOM 744 C C . TRP A 1 86 ? 22.061 5.178 -22.108 1.00 98.38 86 TRP A C 1
ATOM 746 O O . TRP A 1 86 ? 22.221 6.205 -22.767 1.00 98.38 86 TRP A O 1
ATOM 756 N N . HIS A 1 87 ? 22.803 4.897 -21.036 1.00 97.50 87 HIS A N 1
ATOM 757 C CA . HIS A 1 87 ? 23.956 5.704 -20.643 1.00 97.50 87 HIS A CA 1
ATOM 758 C C . HIS A 1 87 ? 25.181 5.250 -21.436 1.00 97.50 87 HIS A C 1
ATOM 760 O O . HIS A 1 87 ? 25.855 4.298 -21.052 1.00 97.50 87 HIS A O 1
ATOM 766 N N . TYR A 1 88 ? 25.437 5.914 -22.561 1.00 96.62 88 TYR A N 1
ATOM 767 C CA . TYR A 1 88 ? 26.573 5.606 -23.419 1.00 96.62 88 TYR A CA 1
ATOM 768 C C . TYR A 1 88 ? 27.785 6.419 -22.974 1.00 96.62 88 TYR A C 1
ATOM 770 O O . TYR A 1 88 ? 27.754 7.649 -22.989 1.00 96.62 88 TYR A O 1
ATOM 778 N N . LYS A 1 89 ? 28.857 5.733 -22.576 1.00 94.06 89 LYS A N 1
ATOM 779 C CA . LYS A 1 89 ? 30.092 6.370 -22.122 1.00 94.06 89 LYS A CA 1
ATOM 780 C C . LYS A 1 89 ? 31.306 5.755 -22.804 1.00 94.06 89 LYS A C 1
ATOM 782 O O . LYS A 1 89 ? 31.501 4.543 -22.745 1.00 94.06 89 LYS A O 1
ATOM 787 N N . ASN A 1 90 ? 32.134 6.600 -23.407 1.00 93.31 90 ASN A N 1
ATOM 788 C CA . ASN A 1 90 ? 33.471 6.257 -23.886 1.00 93.31 90 ASN A CA 1
ATOM 789 C C . ASN A 1 90 ? 34.480 7.324 -23.419 1.00 93.31 90 ASN A C 1
ATOM 791 O O . ASN A 1 90 ? 34.129 8.210 -22.640 1.00 93.31 90 ASN A O 1
ATOM 795 N N . ASP A 1 91 ? 35.732 7.241 -23.870 1.00 93.69 91 ASP A N 1
ATOM 796 C CA . ASP A 1 91 ? 36.798 8.157 -23.432 1.00 93.69 91 ASP A CA 1
ATOM 797 C C . ASP A 1 91 ? 36.559 9.628 -23.821 1.00 93.69 91 ASP A C 1
ATOM 799 O O . ASP A 1 91 ? 37.182 10.528 -23.261 1.00 93.69 91 ASP A O 1
ATOM 803 N N . ILE A 1 92 ? 35.669 9.880 -24.782 1.00 91.69 92 ILE A N 1
ATOM 804 C CA . ILE A 1 92 ? 35.441 11.191 -25.402 1.00 91.69 92 ILE A CA 1
ATOM 805 C C . ILE A 1 92 ? 34.051 11.740 -25.043 1.00 91.69 92 ILE A C 1
ATOM 807 O O . ILE A 1 92 ? 33.850 12.952 -25.003 1.00 91.69 92 ILE A O 1
ATOM 811 N N . VAL A 1 93 ? 33.086 10.856 -24.793 1.00 92.75 93 VAL A N 1
ATOM 812 C CA . VAL A 1 93 ? 31.657 11.165 -24.797 1.00 92.75 93 VAL A CA 1
ATOM 813 C C . VAL A 1 93 ? 30.954 10.518 -23.602 1.00 92.75 93 VAL A C 1
ATOM 815 O O . VAL A 1 93 ? 31.183 9.350 -23.288 1.00 92.75 93 VAL A O 1
ATOM 818 N N . ASP A 1 94 ? 30.066 11.279 -22.961 1.00 96.19 94 ASP A N 1
ATOM 819 C CA . ASP A 1 94 ? 29.188 10.849 -21.867 1.00 96.19 94 ASP A CA 1
ATOM 820 C C . ASP A 1 94 ? 27.752 11.306 -22.194 1.00 96.19 94 ASP A C 1
ATOM 822 O O . ASP A 1 94 ? 27.398 12.473 -22.019 1.00 96.19 94 ASP A O 1
ATOM 826 N N . GLU A 1 95 ? 26.958 10.402 -22.773 1.00 97.62 95 GLU A N 1
ATOM 827 C CA . GLU A 1 95 ? 25.680 10.698 -23.430 1.00 97.62 95 GLU A CA 1
ATOM 828 C C . GLU A 1 95 ? 24.490 9.974 -22.789 1.00 97.62 95 GLU A C 1
ATOM 830 O O . GLU A 1 95 ? 24.557 8.805 -22.392 1.00 97.62 95 GLU A O 1
ATOM 835 N N . CYS A 1 96 ? 23.345 10.658 -22.786 1.00 98.25 96 CYS A N 1
ATOM 836 C CA . CYS A 1 96 ? 22.035 10.083 -22.505 1.00 98.25 96 CYS A CA 1
ATOM 837 C C . CYS A 1 96 ? 21.333 9.775 -23.833 1.00 98.25 96 CYS A C 1
ATOM 839 O O . CYS A 1 96 ? 20.893 10.684 -24.538 1.00 98.25 96 CYS A O 1
ATOM 841 N N . VAL A 1 97 ? 21.245 8.492 -24.187 1.00 98.50 97 VAL A N 1
ATOM 842 C CA . VAL A 1 97 ? 20.725 8.045 -25.484 1.00 98.50 97 VAL A CA 1
ATOM 843 C C . VAL A 1 97 ? 19.298 7.525 -25.334 1.00 98.50 97 VAL A C 1
ATOM 845 O O . VAL A 1 97 ? 19.070 6.484 -24.713 1.00 98.50 97 VAL A O 1
ATOM 848 N N . PHE A 1 98 ? 18.329 8.223 -25.919 1.00 98.56 98 PHE A N 1
ATOM 849 C CA . PHE A 1 98 ? 16.931 7.785 -25.967 1.00 98.56 98 PHE A CA 1
ATOM 850 C C . PHE A 1 98 ? 16.647 6.938 -27.208 1.00 98.56 98 PHE A C 1
ATOM 852 O O . PHE A 1 98 ? 17.301 7.097 -28.238 1.00 98.56 98 PHE A O 1
ATOM 859 N N . TYR A 1 99 ? 15.656 6.045 -27.128 1.00 98.56 99 TYR A N 1
ATOM 860 C CA . TYR A 1 99 ? 15.274 5.197 -28.260 1.00 98.56 99 TYR A CA 1
ATOM 861 C C . TYR A 1 99 ? 14.795 6.026 -29.463 1.00 98.56 99 TYR A C 1
ATOM 863 O O . TYR A 1 99 ? 15.260 5.824 -30.583 1.00 98.56 99 TYR A O 1
ATOM 871 N N . GLU A 1 100 ? 13.903 6.988 -29.233 1.00 98.25 100 GLU A N 1
ATOM 872 C CA . GLU A 1 100 ? 13.411 7.925 -30.243 1.00 98.25 100 GLU A CA 1
ATOM 873 C C . GLU A 1 100 ? 13.068 9.276 -29.614 1.00 98.25 100 GLU A C 1
ATOM 875 O O . GLU A 1 100 ? 12.911 9.385 -28.397 1.00 98.25 100 GLU A O 1
ATOM 880 N N . GLU A 1 101 ? 12.985 10.309 -30.449 1.00 98.19 101 GLU A N 1
ATOM 881 C CA . GLU A 1 101 ? 12.600 11.645 -30.013 1.00 98.19 101 GLU A CA 1
ATOM 882 C C . GLU A 1 101 ? 11.078 11.765 -29.917 1.00 98.19 101 GLU A C 1
ATOM 884 O O . GLU A 1 101 ? 10.355 11.445 -30.860 1.00 98.19 101 GLU A O 1
ATOM 889 N N . ASN A 1 102 ? 10.588 12.275 -28.788 1.00 97.19 102 ASN A N 1
ATOM 890 C CA . ASN A 1 102 ? 9.182 12.597 -28.589 1.00 97.19 102 ASN A CA 1
ATOM 891 C C . ASN A 1 102 ? 9.014 13.824 -27.671 1.00 97.19 102 ASN A C 1
ATOM 893 O O . ASN A 1 102 ? 9.984 14.464 -27.256 1.00 97.19 102 ASN A O 1
ATOM 897 N N . SER A 1 103 ? 7.767 14.182 -27.356 1.00 96.38 103 SER A N 1
ATOM 898 C CA . SER A 1 103 ? 7.473 15.329 -26.489 1.00 96.38 103 SER A CA 1
ATOM 899 C C . SER A 1 103 ? 8.088 15.201 -25.091 1.00 96.38 103 SER A C 1
ATOM 901 O O . SER A 1 103 ? 8.583 16.191 -24.559 1.00 96.38 103 SER A O 1
ATOM 903 N N . HIS A 1 104 ? 8.096 13.999 -24.511 1.00 96.31 104 HIS A N 1
ATOM 904 C CA . HIS A 1 104 ? 8.632 13.754 -23.173 1.00 96.31 104 HIS A CA 1
ATOM 905 C C . HIS A 1 104 ? 10.162 13.799 -23.139 1.00 96.31 104 HIS A C 1
ATOM 907 O O . HIS A 1 104 ? 10.727 14.376 -22.213 1.00 96.31 104 HIS A O 1
ATOM 913 N N . THR A 1 105 ? 10.848 13.232 -24.137 1.00 96.69 105 THR A N 1
ATOM 914 C CA . THR A 1 105 ? 12.320 13.258 -24.191 1.00 96.69 105 THR A CA 1
ATOM 915 C C . THR A 1 105 ? 12.847 14.674 -24.408 1.00 96.69 105 THR A C 1
ATOM 917 O O . THR A 1 105 ? 13.799 15.064 -23.740 1.00 96.69 105 THR A O 1
ATOM 920 N N . ARG A 1 106 ? 12.185 15.481 -25.253 1.00 97.00 106 ARG A N 1
ATOM 921 C CA . ARG A 1 106 ? 12.519 16.904 -25.454 1.00 97.00 106 ARG A CA 1
ATOM 922 C C . ARG A 1 106 ? 12.325 17.735 -24.191 1.00 97.00 106 ARG A C 1
ATOM 924 O O . ARG A 1 106 ? 13.146 18.589 -23.866 1.00 97.00 106 ARG A O 1
ATOM 931 N N . GLU A 1 107 ? 11.225 17.509 -23.478 1.00 95.94 107 GLU A N 1
ATOM 932 C CA . GLU A 1 107 ? 10.968 18.183 -22.205 1.00 95.94 107 GLU A CA 1
ATOM 933 C C . GLU A 1 107 ? 12.016 17.802 -21.155 1.00 95.94 107 GLU A C 1
ATOM 935 O O . GLU A 1 107 ? 12.533 18.668 -20.447 1.00 95.94 107 GLU A O 1
ATOM 940 N N . TRP A 1 108 ? 12.383 16.521 -21.093 1.00 96.38 108 TRP A N 1
ATOM 941 C CA . TRP A 1 108 ? 13.453 16.051 -20.226 1.00 96.38 108 TRP A CA 1
ATOM 942 C C . TRP A 1 108 ? 14.796 16.707 -20.565 1.00 96.38 108 TRP A C 1
ATOM 944 O O . TRP A 1 108 ? 15.446 17.236 -19.669 1.00 96.38 108 TRP A O 1
ATOM 954 N N . GLU A 1 109 ? 15.184 16.735 -21.840 1.00 97.06 109 GLU A N 1
ATOM 955 C CA . GLU A 1 109 ? 16.408 17.384 -22.327 1.00 97.06 109 GLU A CA 1
ATOM 956 C C . GLU A 1 109 ? 16.446 18.872 -21.954 1.00 97.06 109 GLU A C 1
ATOM 958 O O . GLU A 1 109 ? 17.424 19.349 -21.378 1.00 97.06 109 GLU A O 1
ATOM 963 N N . LYS A 1 110 ? 15.337 19.596 -22.157 1.00 96.31 110 LYS A N 1
ATOM 964 C CA . LYS A 1 110 ? 15.206 21.007 -21.760 1.00 96.31 110 LYS A CA 1
ATOM 965 C C . LYS A 1 110 ? 15.447 21.229 -20.262 1.00 96.31 110 LYS A C 1
ATOM 967 O O . LYS A 1 110 ? 15.979 22.276 -19.886 1.00 96.31 110 LYS A O 1
ATOM 972 N N . ASN A 1 111 ? 15.047 20.269 -19.429 1.00 95.31 111 ASN A N 1
ATOM 973 C CA . ASN A 1 111 ? 15.210 20.305 -17.975 1.00 95.31 111 ASN A CA 1
ATOM 974 C C . ASN A 1 111 ? 16.577 19.774 -17.497 1.00 95.31 111 ASN A C 1
ATOM 976 O O . ASN A 1 111 ? 16.889 19.912 -16.317 1.00 95.31 111 ASN A O 1
ATOM 980 N N . ASN A 1 112 ? 17.392 19.193 -18.384 1.00 95.94 112 ASN A N 1
ATOM 981 C CA . ASN A 1 112 ? 18.692 18.583 -18.079 1.00 95.94 112 ASN A CA 1
ATOM 982 C C . ASN A 1 112 ? 19.775 19.109 -19.038 1.00 95.94 112 ASN A C 1
ATOM 984 O O . ASN A 1 112 ? 20.468 18.342 -19.700 1.00 95.94 112 ASN A O 1
ATOM 988 N N . GLN A 1 113 ? 19.913 20.437 -19.121 1.00 96.75 113 GLN A N 1
ATOM 989 C CA . GLN A 1 113 ? 20.807 21.118 -20.075 1.00 96.75 113 GLN A CA 1
ATOM 990 C C . GLN A 1 113 ? 22.299 20.812 -19.861 1.00 96.75 113 GLN A C 1
ATOM 992 O O . GLN A 1 113 ? 23.114 21.076 -20.739 1.00 96.75 113 GLN A O 1
ATOM 997 N N . ASP A 1 114 ? 22.668 20.268 -18.699 1.00 96.38 114 ASP A N 1
ATOM 998 C CA . ASP A 1 114 ? 24.021 19.799 -18.397 1.00 96.38 114 ASP A CA 1
ATOM 999 C C . ASP A 1 114 ? 24.334 18.417 -18.999 1.00 96.38 114 ASP A C 1
ATOM 1001 O O . ASP A 1 114 ? 25.471 17.951 -18.910 1.00 96.38 114 ASP A O 1
ATOM 1005 N N . LYS A 1 115 ? 23.340 17.736 -19.583 1.00 96.88 115 LYS A N 1
ATOM 1006 C CA . LYS A 1 115 ? 23.490 16.417 -20.202 1.00 96.88 115 LYS A CA 1
ATOM 1007 C C . LYS A 1 115 ? 23.585 16.537 -21.714 1.00 96.88 115 LYS A C 1
ATOM 1009 O O . LYS A 1 115 ? 22.828 17.268 -22.342 1.00 96.88 115 LYS A O 1
ATOM 1014 N N . ILE A 1 116 ? 24.473 15.741 -22.303 1.00 97.81 116 ILE A N 1
ATOM 1015 C CA . ILE A 1 116 ? 24.498 15.544 -23.751 1.00 97.81 116 ILE A CA 1
ATOM 1016 C C . ILE A 1 116 ? 23.425 14.511 -24.077 1.00 97.81 116 ILE A C 1
ATOM 1018 O O . ILE A 1 116 ? 23.514 13.356 -23.653 1.00 97.81 116 ILE A O 1
ATOM 1022 N N . VAL A 1 117 ? 22.394 14.939 -24.795 1.00 98.00 117 VAL A N 1
ATOM 1023 C CA . VAL A 1 117 ? 21.281 14.085 -25.199 1.00 98.00 117 VAL A CA 1
ATOM 1024 C C . VAL A 1 117 ? 21.408 13.756 -26.675 1.00 98.00 117 VAL A C 1
ATOM 1026 O O . VAL A 1 117 ? 21.705 14.617 -27.501 1.00 98.00 117 VAL A O 1
ATOM 1029 N N . ARG A 1 118 ? 21.167 12.492 -27.013 1.00 98.06 118 ARG A N 1
ATOM 1030 C CA . ARG A 1 118 ? 20.975 12.077 -28.401 1.00 98.06 118 ARG A CA 1
ATOM 1031 C C . ARG A 1 118 ? 19.921 10.988 -28.506 1.00 98.06 118 ARG A C 1
ATOM 1033 O O . ARG A 1 118 ? 19.493 10.396 -27.515 1.00 98.06 118 ARG A O 1
ATOM 1040 N N . TYR A 1 119 ? 19.563 10.678 -29.740 1.00 98.50 119 TYR A N 1
ATOM 1041 C CA . TYR A 1 119 ? 18.605 9.635 -30.074 1.00 98.50 119 TYR A CA 1
ATOM 1042 C C . TYR A 1 119 ? 19.315 8.481 -30.785 1.00 98.50 119 TYR A C 1
ATOM 1044 O O . TYR A 1 119 ? 20.364 8.677 -31.409 1.00 98.50 119 TYR A O 1
ATOM 1052 N N . MET A 1 120 ? 18.784 7.266 -30.649 1.00 98.56 120 MET A N 1
ATOM 1053 C CA . MET A 1 120 ? 19.321 6.104 -31.350 1.00 98.56 120 MET A CA 1
ATOM 1054 C C . MET A 1 120 ? 19.182 6.277 -32.860 1.00 98.56 120 MET A C 1
ATOM 1056 O O . MET A 1 120 ? 18.125 6.664 -33.363 1.00 98.56 120 MET A O 1
ATOM 1060 N N . ASP A 1 121 ? 20.239 5.937 -33.592 1.00 97.88 121 ASP A N 1
ATOM 1061 C CA . ASP A 1 121 ? 20.145 5.792 -35.041 1.00 97.88 121 ASP A CA 1
ATOM 1062 C C . ASP A 1 121 ? 19.396 4.499 -35.425 1.00 97.88 121 ASP A C 1
ATOM 1064 O O . ASP A 1 121 ? 19.033 3.669 -34.583 1.00 97.88 121 ASP A O 1
ATOM 1068 N N . LYS A 1 122 ? 19.147 4.306 -36.725 1.00 98.25 122 LYS A N 1
ATOM 1069 C CA . LYS A 1 122 ? 18.405 3.136 -37.217 1.00 98.25 122 LYS A CA 1
ATOM 1070 C C . LYS A 1 122 ? 19.111 1.805 -36.964 1.00 98.25 122 LYS A C 1
ATOM 1072 O O . LYS A 1 122 ? 18.416 0.811 -36.764 1.00 98.25 122 LYS A O 1
ATOM 1077 N N . ASN A 1 123 ? 20.441 1.778 -36.927 1.00 97.94 123 ASN A N 1
ATOM 1078 C CA . ASN A 1 123 ? 21.192 0.560 -36.635 1.00 97.94 123 ASN A CA 1
ATOM 1079 C C . ASN A 1 123 ? 21.082 0.210 -35.148 1.00 97.94 123 ASN A C 1
ATOM 1081 O O . ASN A 1 123 ? 20.764 -0.922 -34.811 1.00 97.94 123 ASN A O 1
ATOM 1085 N N . GLN A 1 124 ? 21.218 1.194 -34.260 1.00 97.75 124 GLN A N 1
ATOM 1086 C CA . GLN A 1 124 ? 21.053 1.006 -32.816 1.00 97.75 124 GLN A CA 1
ATOM 1087 C C . GLN A 1 124 ? 19.625 0.581 -32.447 1.00 97.75 124 GLN A C 1
ATOM 1089 O O . GLN A 1 124 ? 19.442 -0.332 -31.642 1.00 97.75 124 GLN A O 1
ATOM 1094 N N . GLN A 1 125 ? 18.604 1.189 -33.066 1.00 98.50 125 GLN A N 1
ATOM 1095 C CA . GLN A 1 125 ? 17.211 0.754 -32.904 1.00 98.50 125 GLN A CA 1
ATOM 1096 C C . GLN A 1 125 ? 17.022 -0.690 -33.387 1.00 98.50 125 GLN A C 1
ATOM 1098 O O . GLN A 1 125 ? 16.331 -1.479 -32.740 1.00 98.50 125 GLN A O 1
ATOM 1103 N N . HIS A 1 126 ? 17.617 -1.048 -34.527 1.00 97.25 126 HIS A N 1
ATOM 1104 C CA . HIS A 1 126 ? 17.572 -2.407 -35.068 1.00 97.25 126 HIS A CA 1
ATOM 1105 C C . HIS A 1 126 ? 18.234 -3.419 -34.132 1.00 97.25 126 HIS A C 1
ATOM 1107 O O . HIS A 1 126 ? 17.634 -4.456 -33.851 1.00 97.25 126 HIS A O 1
ATOM 1113 N N . ASP A 1 127 ? 19.409 -3.101 -33.593 1.00 96.69 127 ASP A N 1
ATOM 1114 C CA . ASP A 1 127 ? 20.128 -3.953 -32.645 1.00 96.69 127 ASP A CA 1
ATOM 1115 C C . ASP A 1 127 ? 19.328 -4.149 -31.352 1.00 96.69 127 ASP A C 1
ATOM 1117 O O . ASP A 1 127 ? 19.109 -5.289 -30.936 1.00 96.69 127 ASP A O 1
ATOM 1121 N N . PHE A 1 128 ? 18.780 -3.070 -30.779 1.00 97.25 128 PHE A N 1
ATOM 1122 C CA . PHE A 1 128 ? 17.894 -3.148 -29.614 1.00 97.25 128 PHE A CA 1
ATOM 1123 C C . PHE A 1 128 ? 16.670 -4.038 -29.886 1.00 97.25 128 PHE A C 1
ATOM 1125 O O . PHE A 1 128 ? 16.340 -4.910 -29.086 1.00 97.25 128 PHE A O 1
ATOM 1132 N N . ASN A 1 129 ? 16.000 -3.858 -31.030 1.00 96.56 129 ASN A N 1
ATOM 1133 C CA . ASN A 1 129 ? 14.808 -4.637 -31.385 1.00 96.56 129 ASN A CA 1
ATOM 1134 C C . ASN A 1 129 ? 15.111 -6.110 -31.696 1.00 96.56 129 ASN A C 1
ATOM 1136 O O . ASN A 1 129 ? 14.213 -6.947 -31.615 1.00 96.56 129 ASN A O 1
ATOM 1140 N N . ARG A 1 130 ? 16.350 -6.433 -32.078 1.00 96.06 130 ARG A N 1
ATOM 1141 C CA . ARG A 1 130 ? 16.799 -7.808 -32.330 1.00 96.06 130 ARG A CA 1
ATOM 1142 C C . ARG A 1 130 ? 17.364 -8.495 -31.098 1.00 96.06 130 ARG A C 1
ATOM 1144 O O . ARG A 1 130 ? 17.617 -9.702 -31.171 1.00 96.06 130 ARG A O 1
ATOM 1151 N N . PHE A 1 131 ? 17.551 -7.771 -29.997 1.00 96.25 131 PHE A N 1
ATOM 1152 C CA . PHE A 1 131 ? 17.979 -8.360 -28.741 1.00 96.25 131 PHE A CA 1
ATOM 1153 C C . PHE A 1 131 ? 16.995 -9.453 -28.311 1.00 96.25 131 PHE A C 1
ATOM 1155 O O . PHE A 1 131 ? 15.794 -9.223 -28.161 1.00 96.25 131 PHE A O 1
ATOM 1162 N N . LYS A 1 132 ? 17.505 -10.674 -28.135 1.00 94.75 132 LYS A N 1
ATOM 1163 C CA . LYS A 1 132 ? 16.686 -11.835 -27.782 1.00 94.75 132 LYS A CA 1
ATOM 1164 C C . LYS A 1 132 ? 16.715 -12.051 -26.280 1.00 94.75 132 LYS A C 1
ATOM 1166 O O . LYS A 1 132 ? 17.747 -12.412 -25.722 1.00 94.75 132 LYS A O 1
ATOM 1171 N N . ILE A 1 133 ? 15.558 -11.907 -25.648 1.00 95.00 133 ILE A N 1
ATOM 1172 C CA . ILE A 1 133 ? 15.343 -12.357 -24.274 1.00 95.00 133 ILE A CA 1
ATOM 1173 C C . ILE A 1 133 ? 14.734 -13.751 -24.315 1.00 95.00 133 ILE A C 1
ATOM 1175 O O . ILE A 1 133 ? 13.801 -14.008 -25.075 1.00 95.00 133 ILE A O 1
ATOM 1179 N N . VAL A 1 134 ? 15.268 -14.653 -23.494 1.00 97.06 134 VAL A N 1
ATOM 1180 C CA . VAL A 1 134 ? 14.685 -15.983 -23.312 1.00 97.06 134 VAL A CA 1
ATOM 1181 C C . VAL A 1 134 ? 13.325 -15.826 -22.638 1.00 97.06 134 VAL A C 1
ATOM 1183 O O . VAL A 1 134 ? 13.222 -15.206 -21.580 1.00 97.06 134 VAL A O 1
ATOM 1186 N N . VAL A 1 135 ? 12.289 -16.391 -23.246 1.00 97.25 135 VAL A N 1
ATOM 1187 C CA . VAL A 1 135 ? 10.937 -16.433 -22.687 1.00 97.25 135 VAL A CA 1
ATOM 1188 C C . VAL A 1 135 ? 10.606 -17.884 -22.380 1.00 97.25 135 VAL A C 1
ATOM 1190 O O . VAL A 1 135 ? 10.693 -18.740 -23.256 1.00 97.25 135 VAL A O 1
ATOM 1193 N N . ASN A 1 136 ? 10.247 -18.145 -21.129 1.00 98.12 136 ASN A N 1
ATOM 1194 C CA . ASN A 1 136 ? 9.764 -19.433 -20.667 1.00 98.12 136 ASN A CA 1
ATOM 1195 C C . ASN A 1 136 ? 8.255 -19.343 -20.469 1.00 98.12 136 ASN A C 1
ATOM 1197 O O . ASN A 1 136 ? 7.765 -18.483 -19.734 1.00 98.12 136 ASN A O 1
ATOM 1201 N N . GLU A 1 137 ? 7.530 -20.255 -21.102 1.00 98.12 137 GLU A N 1
ATOM 1202 C CA . GLU A 1 137 ? 6.079 -20.334 -21.008 1.00 98.12 137 GLU A CA 1
ATOM 1203 C C . GLU A 1 137 ? 5.665 -21.572 -20.218 1.00 98.12 137 GLU A C 1
ATOM 1205 O O . GLU A 1 137 ? 6.111 -22.690 -20.482 1.00 98.12 137 GLU A O 1
ATOM 1210 N N . ILE A 1 138 ? 4.778 -21.368 -19.251 1.00 98.44 138 ILE A N 1
ATOM 1211 C CA . ILE A 1 138 ? 4.122 -22.429 -18.504 1.00 98.44 138 ILE A CA 1
ATOM 1212 C C . ILE A 1 138 ? 2.721 -22.590 -19.079 1.00 98.44 138 ILE A C 1
ATOM 1214 O O . ILE A 1 138 ? 1.862 -21.722 -18.923 1.00 98.44 138 ILE A O 1
ATOM 1218 N N . ILE A 1 139 ? 2.518 -23.713 -19.764 1.00 98.06 139 ILE A N 1
ATOM 1219 C CA . ILE A 1 139 ? 1.260 -24.053 -20.440 1.00 98.06 139 ILE A CA 1
ATOM 1220 C C . ILE A 1 139 ? 0.424 -25.080 -19.674 1.00 98.06 139 ILE A C 1
ATOM 1222 O O . ILE A 1 139 ? -0.749 -25.266 -19.988 1.00 98.06 139 ILE A O 1
ATOM 1226 N N . CYS A 1 140 ? 1.018 -25.768 -18.694 1.00 97.69 140 CYS A N 1
ATOM 1227 C CA . CYS A 1 140 ? 0.278 -26.666 -17.820 1.00 97.69 140 CYS A CA 1
ATOM 1228 C C . CYS A 1 140 ? -0.555 -25.853 -16.829 1.00 97.69 140 CYS A C 1
ATOM 1230 O O . CYS A 1 140 ? -0.126 -24.798 -16.368 1.00 97.69 140 CYS A O 1
ATOM 1232 N N . LYS A 1 141 ? -1.745 -26.356 -16.494 1.00 97.94 141 LYS A N 1
ATOM 1233 C CA . LYS A 1 141 ? -2.628 -25.710 -15.525 1.00 97.94 141 LYS A CA 1
ATOM 1234 C C . LYS A 1 141 ? -1.960 -25.641 -14.155 1.00 97.94 141 LYS A C 1
ATOM 1236 O O . LYS A 1 141 ? -1.511 -26.662 -13.637 1.00 97.94 141 LYS A O 1
ATOM 1241 N N . LEU A 1 142 ? -1.960 -24.448 -13.569 1.00 97.56 142 LEU A N 1
ATOM 1242 C CA . LEU A 1 142 ? -1.475 -24.197 -12.217 1.00 97.56 142 LEU A CA 1
ATOM 1243 C C . LEU A 1 142 ? -2.569 -23.537 -11.387 1.00 97.56 142 LEU A C 1
ATOM 1245 O O . LEU A 1 142 ? -3.260 -22.643 -11.879 1.00 97.56 142 LEU A O 1
ATOM 1249 N N . THR A 1 143 ? -2.687 -23.920 -10.116 1.00 95.81 143 THR A N 1
ATOM 1250 C CA . THR A 1 143 ? -3.492 -23.145 -9.162 1.00 95.81 143 THR A CA 1
ATOM 1251 C C . THR A 1 143 ? -2.839 -21.789 -8.904 1.00 95.81 143 THR A C 1
ATOM 1253 O O . THR A 1 143 ? -1.644 -21.601 -9.143 1.00 95.81 143 THR A O 1
ATOM 1256 N N . PHE A 1 144 ? -3.606 -20.831 -8.386 1.00 93.88 144 PHE A N 1
ATOM 1257 C CA . PHE A 1 144 ? -3.068 -19.515 -8.048 1.00 93.88 144 PHE A CA 1
ATOM 1258 C C . PHE A 1 144 ? -1.904 -19.608 -7.041 1.00 93.88 144 PHE A C 1
ATOM 1260 O O . PHE A 1 144 ? -0.889 -18.934 -7.200 1.00 93.88 144 PHE A O 1
ATOM 1267 N N . GLU A 1 145 ? -2.003 -20.500 -6.054 1.00 93.12 145 GLU A N 1
ATOM 1268 C CA . GLU A 1 145 ? -0.961 -20.760 -5.055 1.00 93.12 145 GLU A CA 1
ATOM 1269 C C . GLU A 1 145 ? 0.324 -21.291 -5.695 1.00 93.12 145 GLU A C 1
ATOM 1271 O O . GLU A 1 145 ? 1.405 -20.787 -5.403 1.00 93.12 145 GLU A O 1
ATOM 1276 N N . GLN A 1 146 ? 0.217 -22.235 -6.636 1.00 95.81 146 GLN A N 1
ATOM 1277 C CA . GLN A 1 146 ? 1.385 -22.747 -7.357 1.00 95.81 146 GLN A CA 1
ATOM 1278 C C . GLN A 1 146 ? 2.091 -21.634 -8.146 1.00 95.81 146 GLN A C 1
ATOM 1280 O O . GLN A 1 146 ? 3.320 -21.592 -8.196 1.00 95.81 146 GLN A O 1
ATOM 1285 N N . ARG A 1 147 ? 1.335 -20.694 -8.729 1.00 96.56 147 ARG A N 1
ATOM 1286 C CA . ARG A 1 147 ? 1.905 -19.532 -9.436 1.00 96.56 147 ARG A CA 1
ATOM 1287 C C . ARG A 1 147 ? 2.622 -18.581 -8.466 1.00 96.56 147 ARG A C 1
ATOM 1289 O O . ARG A 1 147 ? 3.734 -18.138 -8.764 1.00 96.56 147 ARG A O 1
ATOM 1296 N N . CYS A 1 148 ? 2.054 -18.343 -7.280 1.00 94.06 148 CYS A N 1
ATOM 1297 C CA . CYS A 1 148 ? 2.694 -17.594 -6.189 1.00 94.06 148 CYS A CA 1
ATOM 1298 C C . CYS A 1 148 ? 4.004 -18.239 -5.706 1.00 94.06 148 CYS A C 1
ATOM 1300 O O . CYS A 1 148 ? 4.992 -17.531 -5.471 1.00 94.06 148 CYS A O 1
ATOM 1302 N N . ASP A 1 149 ? 4.025 -19.566 -5.568 1.00 93.06 149 ASP A N 1
ATOM 1303 C CA . ASP A 1 149 ? 5.199 -20.323 -5.130 1.00 93.06 149 ASP A CA 1
ATOM 1304 C C . ASP A 1 149 ? 6.326 -20.239 -6.164 1.00 93.06 149 ASP A C 1
ATOM 1306 O O . ASP A 1 149 ? 7.471 -19.935 -5.811 1.00 93.06 149 ASP A O 1
A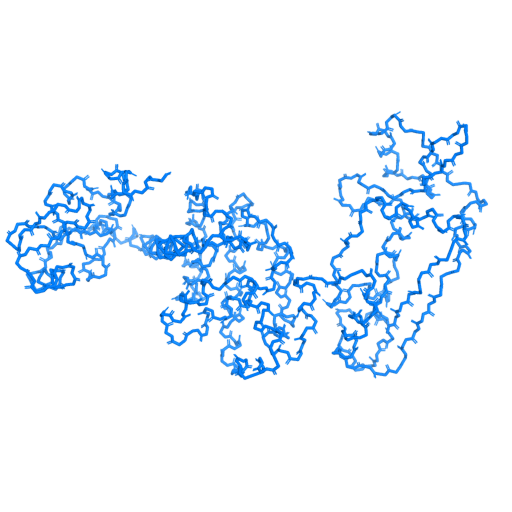TOM 1310 N N . ILE A 1 150 ? 6.003 -20.406 -7.454 1.00 95.44 150 ILE A N 1
ATOM 1311 C CA . ILE A 1 150 ? 6.973 -20.237 -8.544 1.00 95.44 150 ILE A CA 1
ATOM 1312 C C . ILE A 1 150 ? 7.534 -18.815 -8.527 1.00 95.44 150 ILE A C 1
ATOM 1314 O O . ILE A 1 150 ? 8.756 -18.658 -8.495 1.00 95.44 150 ILE A O 1
ATOM 1318 N N . PHE A 1 151 ? 6.680 -17.784 -8.477 1.00 95.00 151 PHE A N 1
ATOM 1319 C CA . PHE A 1 151 ? 7.134 -16.394 -8.378 1.00 95.00 151 PHE A CA 1
ATOM 1320 C C . PHE A 1 151 ? 8.106 -16.213 -7.210 1.00 95.00 151 PHE A C 1
ATOM 1322 O O . PHE A 1 151 ? 9.222 -15.730 -7.400 1.00 95.00 151 PHE A O 1
ATOM 1329 N N . THR A 1 152 ? 7.719 -16.646 -6.011 1.00 91.75 152 THR A N 1
ATOM 1330 C CA . THR A 1 152 ? 8.527 -16.468 -4.800 1.00 91.75 152 THR A CA 1
ATOM 1331 C C . THR A 1 152 ? 9.871 -17.197 -4.907 1.00 91.75 152 THR A C 1
ATOM 1333 O O . THR A 1 152 ? 10.899 -16.632 -4.523 1.00 91.75 152 THR A O 1
ATOM 1336 N N . SER A 1 153 ? 9.896 -18.399 -5.496 1.00 92.56 153 SER A N 1
ATOM 1337 C CA . SER A 1 153 ? 11.126 -19.172 -5.726 1.00 92.56 153 SER A CA 1
ATOM 1338 C C . SER A 1 153 ? 12.090 -18.490 -6.710 1.00 92.56 153 SER A C 1
ATOM 1340 O O . SER A 1 153 ? 13.298 -18.458 -6.476 1.00 92.56 153 SER A O 1
ATOM 1342 N N . LEU A 1 154 ? 11.572 -17.849 -7.765 1.00 92.44 154 LEU A N 1
ATOM 1343 C CA . LEU A 1 154 ? 12.384 -17.153 -8.769 1.00 92.44 154 LEU A CA 1
ATOM 1344 C C . LEU A 1 154 ? 13.023 -15.863 -8.223 1.00 92.44 154 LEU A C 1
ATOM 1346 O O . LEU A 1 154 ? 14.041 -15.401 -8.739 1.00 92.44 154 LEU A O 1
ATOM 1350 N N . GLN A 1 155 ? 12.484 -15.285 -7.145 1.00 85.62 155 GLN A N 1
ATOM 1351 C CA . GLN A 1 155 ? 12.996 -14.038 -6.560 1.00 85.62 155 GLN A CA 1
ATOM 1352 C C . GLN A 1 155 ? 14.156 -14.223 -5.566 1.00 85.62 155 GLN A C 1
ATOM 1354 O O . GLN A 1 155 ? 14.561 -13.251 -4.919 1.00 85.62 155 GLN A O 1
ATOM 1359 N N . MET A 1 156 ? 14.735 -15.421 -5.430 1.00 67.19 156 MET A N 1
ATOM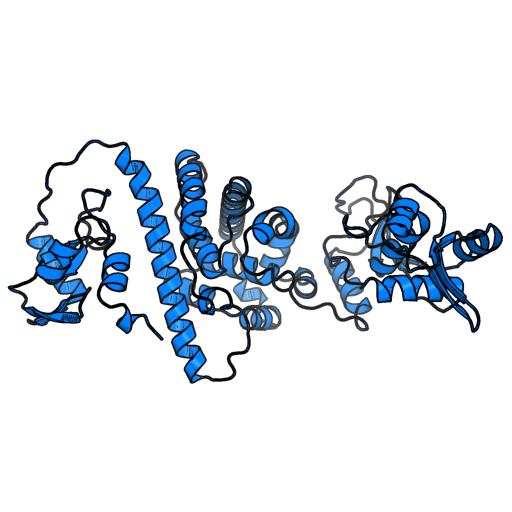 1360 C CA . MET A 1 156 ? 15.790 -15.689 -4.439 1.00 67.19 156 MET A CA 1
ATOM 1361 C C . MET A 1 156 ? 17.021 -14.762 -4.552 1.00 67.19 156 MET A C 1
ATOM 1363 O O . MET A 1 156 ? 17.640 -14.453 -3.534 1.00 67.19 156 MET A O 1
ATOM 1367 N N . GLY A 1 157 ? 17.336 -14.238 -5.746 1.00 66.75 157 GLY A N 1
ATOM 1368 C CA . GLY A 1 157 ? 18.421 -13.263 -5.958 1.00 66.75 157 GLY A CA 1
ATOM 1369 C C . GLY A 1 157 ? 18.058 -11.792 -5.685 1.00 66.75 157 GLY A C 1
ATOM 1370 O O . GLY A 1 157 ? 18.938 -10.942 -5.583 1.00 66.75 157 GLY A O 1
ATOM 1371 N N . SER A 1 158 ? 16.772 -11.454 -5.564 1.00 74.62 158 SER A N 1
ATOM 1372 C CA . SER A 1 158 ? 16.267 -10.095 -5.300 1.00 74.62 158 SER A CA 1
ATOM 1373 C C . SER A 1 158 ? 15.105 -10.161 -4.317 1.00 74.62 158 SER A C 1
ATOM 1375 O O . SER A 1 158 ? 13.958 -9.883 -4.675 1.00 74.62 158 SER A O 1
ATOM 1377 N N . GLN A 1 159 ? 15.442 -10.542 -3.080 1.00 78.88 159 GLN A N 1
ATOM 1378 C CA . GLN A 1 159 ? 14.500 -10.924 -2.027 1.00 78.88 159 GLN A CA 1
ATOM 1379 C C . GLN A 1 159 ? 13.245 -10.047 -1.993 1.00 78.88 159 GLN A C 1
ATOM 1381 O O . GLN A 1 159 ? 13.307 -8.838 -1.745 1.00 78.88 159 GLN A O 1
ATOM 1386 N N . VAL A 1 160 ? 12.096 -10.686 -2.197 1.00 86.00 160 VAL A N 1
ATOM 1387 C CA . VAL A 1 160 ? 10.795 -10.123 -1.838 1.00 86.00 160 VAL A CA 1
ATOM 1388 C C . VAL A 1 160 ? 10.719 -10.073 -0.312 1.00 86.00 160 VAL A C 1
ATOM 1390 O O . VAL A 1 160 ? 11.124 -11.014 0.372 1.00 86.00 160 VAL A O 1
ATOM 1393 N N . ARG A 1 161 ? 10.277 -8.945 0.247 1.00 90.06 161 ARG A N 1
ATOM 1394 C CA . ARG A 1 161 ? 10.278 -8.697 1.696 1.00 90.06 161 ARG A CA 1
ATOM 1395 C C . ARG A 1 161 ? 9.001 -7.978 2.115 1.00 90.06 161 ARG A C 1
ATOM 1397 O O . ARG A 1 161 ? 8.389 -7.289 1.310 1.00 90.06 161 ARG A O 1
ATOM 1404 N N . GLY A 1 162 ? 8.665 -8.076 3.402 1.00 91.12 162 GLY A N 1
ATOM 1405 C CA . GLY A 1 162 ? 7.510 -7.374 3.976 1.00 91.12 162 GLY A CA 1
ATOM 1406 C C . GLY A 1 162 ? 6.197 -7.847 3.361 1.00 91.12 162 GLY A C 1
ATOM 1407 O O . GLY A 1 162 ? 6.076 -9.021 3.008 1.00 91.12 162 GLY A O 1
ATOM 1408 N N . SER A 1 163 ? 5.241 -6.937 3.208 1.00 93.81 163 SER A N 1
ATOM 1409 C CA . SER A 1 163 ? 3.918 -7.238 2.660 1.00 93.81 163 SER A CA 1
ATOM 1410 C C . SER A 1 163 ? 3.966 -7.880 1.271 1.00 93.81 163 SER A C 1
ATOM 1412 O O . SER A 1 163 ? 3.179 -8.782 1.018 1.00 93.81 163 SER A O 1
ATOM 1414 N N . ASP A 1 164 ? 4.927 -7.515 0.412 1.00 92.88 164 ASP A N 1
ATOM 1415 C CA . ASP A 1 164 ? 5.091 -8.145 -0.909 1.00 92.88 164 ASP A CA 1
ATOM 1416 C C . ASP A 1 164 ? 5.396 -9.650 -0.818 1.00 92.88 164 ASP A C 1
ATOM 1418 O O . ASP A 1 164 ? 5.049 -10.402 -1.721 1.00 92.88 164 ASP A O 1
ATOM 1422 N N . LEU A 1 165 ? 6.070 -10.092 0.251 1.00 92.75 165 LEU A N 1
ATOM 1423 C CA . LEU A 1 165 ? 6.370 -11.509 0.472 1.00 92.75 165 LEU A CA 1
ATOM 1424 C C . LEU A 1 165 ? 5.150 -12.210 1.058 1.00 92.75 165 LEU A C 1
ATOM 1426 O O . LEU A 1 165 ? 4.727 -13.254 0.572 1.00 92.75 165 LEU A O 1
ATOM 1430 N N . TYR A 1 166 ? 4.602 -11.640 2.129 1.00 93.69 166 TYR A N 1
ATOM 1431 C CA . TYR A 1 166 ? 3.556 -12.304 2.896 1.00 93.69 166 TYR A CA 1
ATOM 1432 C C . TYR A 1 166 ? 2.210 -12.303 2.181 1.00 93.69 166 TYR A C 1
ATOM 1434 O O . TYR A 1 166 ? 1.424 -13.208 2.426 1.00 93.69 166 TYR A O 1
ATOM 1442 N N . LYS A 1 167 ? 1.944 -11.379 1.249 1.00 94.69 167 LYS A N 1
ATOM 1443 C CA . LYS A 1 167 ? 0.707 -11.421 0.455 1.00 94.69 167 LYS A CA 1
ATOM 1444 C C . LYS A 1 167 ? 0.585 -12.681 -0.403 1.00 94.69 167 LYS A C 1
ATOM 1446 O O . LYS A 1 167 ? -0.518 -13.053 -0.771 1.00 94.69 167 LYS A O 1
ATOM 1451 N N . ASN A 1 168 ? 1.697 -13.378 -0.645 1.00 93.62 168 ASN A N 1
ATOM 1452 C CA . ASN A 1 168 ? 1.722 -14.649 -1.365 1.00 93.62 168 ASN A CA 1
ATOM 1453 C C . ASN A 1 168 ? 1.393 -15.854 -0.469 1.00 93.62 168 ASN A C 1
ATOM 1455 O O . ASN A 1 168 ? 1.280 -16.968 -0.969 1.00 93.62 168 ASN A O 1
ATOM 1459 N N . TYR A 1 169 ? 1.209 -15.669 0.845 1.00 92.19 169 TYR A N 1
ATOM 1460 C CA . TYR A 1 169 ? 0.868 -16.747 1.781 1.00 92.19 169 TYR A CA 1
ATOM 1461 C C . TYR A 1 169 ? -0.640 -17.051 1.721 1.00 92.19 169 TYR A C 1
ATOM 1463 O O . TYR A 1 169 ? -1.344 -16.996 2.725 1.00 92.19 169 TYR A O 1
ATOM 1471 N N . HIS A 1 170 ? -1.146 -17.375 0.528 1.00 90.25 170 HIS A N 1
ATOM 1472 C CA . HIS A 1 170 ? -2.571 -17.625 0.263 1.00 90.25 170 HIS A CA 1
ATOM 1473 C C . HIS A 1 170 ? -3.142 -18.849 0.996 1.00 90.25 170 HIS A C 1
ATOM 1475 O O . HIS A 1 170 ? -4.353 -18.956 1.171 1.00 90.25 170 HIS A O 1
ATOM 1481 N N . HIS A 1 171 ? -2.278 -19.736 1.495 1.00 88.50 171 HIS A N 1
ATOM 1482 C CA . HIS A 1 171 ? -2.673 -20.813 2.404 1.00 88.50 171 HIS A CA 1
ATOM 1483 C C . HIS A 1 171 ? -3.182 -20.292 3.763 1.00 88.50 171 HIS A C 1
ATOM 1485 O O . HIS A 1 171 ? -3.824 -21.040 4.497 1.00 88.50 171 HIS A O 1
ATOM 1491 N N . ILE A 1 172 ? -2.911 -19.026 4.112 1.00 90.88 172 ILE A N 1
ATOM 1492 C CA . ILE A 1 172 ? -3.448 -18.363 5.302 1.00 90.88 172 ILE A CA 1
ATOM 1493 C C . ILE A 1 172 ? -4.779 -17.682 4.928 1.00 90.88 172 ILE A C 1
ATOM 1495 O O . ILE A 1 172 ? -4.762 -16.714 4.159 1.00 90.88 172 ILE A O 1
ATOM 1499 N N . PRO A 1 173 ? -5.925 -18.105 5.503 1.00 91.69 173 PRO A N 1
ATOM 1500 C CA . PRO A 1 173 ? -7.245 -17.624 5.088 1.00 91.69 173 PRO A CA 1
ATOM 1501 C C . PRO A 1 173 ? -7.410 -16.100 5.112 1.00 91.69 173 PRO A C 1
ATOM 1503 O O . PRO A 1 173 ? -7.919 -15.535 4.146 1.00 91.69 173 PRO A O 1
ATOM 1506 N N . VAL A 1 174 ? -6.927 -15.412 6.158 1.00 92.31 174 VAL A N 1
ATOM 1507 C CA . VAL A 1 174 ? -7.053 -13.944 6.252 1.00 92.31 174 VAL A CA 1
ATOM 1508 C C . VAL A 1 174 ? -6.316 -13.231 5.117 1.00 92.31 174 VAL A C 1
ATOM 1510 O O . VAL A 1 174 ? -6.810 -12.240 4.589 1.00 92.31 174 VAL A O 1
ATOM 1513 N N . ILE A 1 175 ? -5.153 -13.743 4.703 1.00 94.12 175 ILE A N 1
ATOM 1514 C CA . ILE A 1 175 ? -4.362 -13.144 3.625 1.00 94.12 175 ILE A CA 1
ATOM 1515 C C . ILE A 1 175 ? -5.093 -13.329 2.304 1.00 94.12 175 ILE A C 1
ATOM 1517 O O . ILE A 1 175 ? -5.261 -12.359 1.569 1.00 94.12 175 ILE A O 1
ATOM 1521 N N . ARG A 1 176 ? -5.596 -14.541 2.043 1.00 92.75 176 ARG A N 1
ATOM 1522 C CA . ARG A 1 176 ? -6.408 -14.818 0.856 1.00 92.75 176 ARG A CA 1
ATOM 1523 C C . ARG A 1 176 ? -7.590 -13.851 0.751 1.00 92.75 176 ARG A C 1
ATOM 1525 O O . ARG A 1 176 ? -7.739 -13.215 -0.284 1.00 92.75 176 ARG A O 1
ATOM 1532 N N . ILE A 1 177 ? -8.343 -13.654 1.836 1.00 93.81 177 ILE A N 1
ATOM 1533 C CA . ILE A 1 177 ? -9.486 -12.724 1.874 1.00 93.81 177 ILE A CA 1
ATOM 1534 C C . ILE A 1 177 ? -9.055 -11.290 1.557 1.00 93.81 177 ILE A C 1
ATOM 1536 O O . ILE A 1 177 ? -9.668 -10.651 0.704 1.00 93.81 177 ILE A O 1
ATOM 1540 N N . ILE A 1 178 ? -7.995 -10.793 2.208 1.00 94.88 178 ILE A N 1
ATOM 1541 C CA . ILE A 1 178 ? -7.452 -9.443 1.977 1.00 94.88 178 ILE A CA 1
ATOM 1542 C C . ILE A 1 178 ? -7.097 -9.248 0.492 1.00 94.88 178 ILE A C 1
ATOM 1544 O O . ILE A 1 178 ? -7.369 -8.192 -0.082 1.00 94.88 178 ILE A O 1
ATOM 1548 N N . MET A 1 179 ? -6.506 -10.265 -0.140 1.00 94.25 179 MET A N 1
ATOM 1549 C CA . MET A 1 179 ? -6.104 -10.217 -1.548 1.00 94.25 179 MET A CA 1
ATOM 1550 C C . MET A 1 179 ? -7.281 -10.357 -2.519 1.00 94.25 179 MET A C 1
ATOM 1552 O O . MET A 1 179 ? -7.296 -9.710 -3.568 1.00 94.25 179 MET A O 1
ATOM 1556 N N . GLU A 1 180 ? -8.267 -11.192 -2.197 1.00 92.00 180 GLU A N 1
ATOM 1557 C CA . GLU A 1 180 ? -9.460 -11.411 -3.019 1.00 92.00 180 GLU A CA 1
ATOM 1558 C C . GLU A 1 180 ? -10.357 -10.175 -3.077 1.00 92.00 180 GLU A C 1
ATOM 1560 O O . GLU A 1 180 ? -10.822 -9.829 -4.163 1.00 92.00 180 GLU A O 1
ATOM 1565 N N . HIS A 1 181 ? -10.488 -9.459 -1.957 1.00 94.00 181 HIS A N 1
ATOM 1566 C CA . HIS A 1 181 ? -11.292 -8.238 -1.828 1.00 94.00 181 HIS A CA 1
ATOM 1567 C C . HIS A 1 181 ? -10.527 -6.963 -2.217 1.00 94.00 181 HIS A C 1
ATOM 1569 O O . HIS A 1 181 ? -11.011 -5.852 -2.037 1.00 94.00 181 HIS A O 1
ATOM 1575 N N . GLY A 1 182 ? -9.314 -7.092 -2.766 1.00 93.38 182 GLY A N 1
ATOM 1576 C CA . GLY A 1 182 ? -8.586 -5.955 -3.327 1.00 93.38 182 GLY A CA 1
ATOM 1577 C C . GLY A 1 182 ? -8.119 -4.922 -2.297 1.00 93.38 182 GLY A C 1
ATOM 1578 O O . GLY A 1 182 ? -7.852 -3.782 -2.674 1.00 93.38 182 GLY A O 1
ATOM 1579 N N . HIS A 1 183 ? -7.945 -5.299 -1.026 1.00 95.00 183 HIS A N 1
ATOM 1580 C CA . HIS A 1 183 ? -7.521 -4.373 0.033 1.00 95.00 183 HIS A CA 1
ATOM 1581 C C . HIS A 1 183 ? -6.128 -3.757 -0.221 1.00 95.00 183 HIS A C 1
ATOM 1583 O O . HIS A 1 183 ? -5.828 -2.676 0.285 1.00 95.00 183 HIS A O 1
ATOM 1589 N N . GLU A 1 184 ? -5.282 -4.381 -1.054 1.00 94.50 184 GLU A N 1
ATOM 1590 C CA . GLU A 1 184 ? -4.046 -3.753 -1.554 1.00 94.50 184 GLU A CA 1
ATOM 1591 C C . GLU A 1 184 ? -4.352 -2.466 -2.347 1.00 94.50 184 GLU A C 1
ATOM 1593 O O . GLU A 1 184 ? -3.673 -1.454 -2.172 1.00 94.50 184 GLU A O 1
ATOM 1598 N N . LYS A 1 185 ? -5.399 -2.463 -3.186 1.00 92.44 185 LYS A N 1
ATOM 1599 C CA . LYS A 1 185 ? -5.827 -1.270 -3.937 1.00 92.44 185 LYS A CA 1
ATOM 1600 C C . LYS A 1 185 ? -6.375 -0.202 -2.989 1.00 92.44 185 LYS A C 1
ATOM 1602 O O . LYS A 1 185 ? -5.970 0.951 -3.105 1.00 92.44 185 LYS A O 1
ATOM 1607 N N . ILE A 1 186 ? -7.197 -0.596 -2.010 1.00 93.00 186 ILE A N 1
ATOM 1608 C CA . ILE A 1 186 ? -7.700 0.299 -0.949 1.00 93.00 186 ILE A CA 1
ATOM 1609 C C . ILE A 1 186 ? -6.529 0.974 -0.224 1.00 93.00 186 ILE A C 1
ATOM 1611 O O . ILE A 1 186 ? -6.541 2.186 0.008 1.00 93.00 186 ILE A O 1
ATOM 1615 N N . TYR A 1 187 ? -5.474 0.207 0.084 1.00 93.94 187 TYR A N 1
ATOM 1616 C CA . TYR A 1 187 ? -4.270 0.756 0.697 1.00 93.94 187 TYR A CA 1
ATOM 1617 C C . TYR A 1 187 ? -3.642 1.851 -0.159 1.00 93.94 187 TYR A C 1
ATOM 1619 O O . TYR A 1 187 ? -3.444 2.962 0.320 1.00 93.94 187 TYR A O 1
ATOM 1627 N N . TYR A 1 188 ? -3.300 1.539 -1.410 1.00 92.06 188 TYR A N 1
ATOM 1628 C CA . TYR A 1 188 ? -2.532 2.453 -2.253 1.00 92.06 188 TYR A CA 1
ATOM 1629 C C . TYR A 1 188 ? -3.335 3.664 -2.731 1.00 92.06 188 TYR A C 1
ATOM 1631 O O . TYR A 1 188 ? -2.748 4.735 -2.876 1.00 92.06 188 TYR A O 1
ATOM 1639 N N . ASN A 1 189 ? -4.640 3.509 -2.954 1.00 92.00 189 ASN A N 1
ATOM 1640 C CA . ASN A 1 189 ? -5.486 4.577 -3.479 1.00 92.00 189 ASN A CA 1
ATOM 1641 C C . ASN A 1 189 ? -5.958 5.529 -2.377 1.00 92.00 189 ASN A C 1
ATOM 1643 O O . ASN A 1 189 ? -5.946 6.741 -2.578 1.00 92.00 189 ASN A O 1
ATOM 1647 N N . ASN A 1 190 ? -6.315 4.986 -1.210 1.00 92.69 190 ASN A N 1
ATOM 1648 C CA . ASN A 1 190 ? -6.975 5.749 -0.154 1.00 92.69 190 ASN A CA 1
ATOM 1649 C C . ASN A 1 190 ? -6.077 5.833 1.080 1.00 92.69 190 ASN A C 1
ATOM 1651 O O . ASN A 1 190 ? -5.517 6.885 1.390 1.00 92.69 190 ASN A O 1
ATOM 1655 N N . LEU A 1 191 ? -5.855 4.704 1.756 1.00 93.62 191 LEU A N 1
ATOM 1656 C CA . LEU A 1 191 ? -5.253 4.703 3.089 1.00 93.62 191 LEU A CA 1
ATOM 1657 C C . LEU A 1 191 ? -3.853 5.324 3.132 1.00 93.62 191 LEU A C 1
ATOM 1659 O O . LEU A 1 191 ? -3.554 6.109 4.027 1.00 93.62 191 LEU A O 1
ATOM 1663 N N . LYS A 1 192 ? -2.996 4.988 2.166 1.00 92.94 192 LYS A N 1
ATOM 1664 C CA . LYS A 1 192 ? -1.608 5.452 2.070 1.00 92.94 192 LYS A CA 1
ATOM 1665 C C . LYS A 1 192 ? -1.508 6.973 2.088 1.00 92.94 192 LYS A C 1
ATOM 1667 O O . LYS A 1 192 ? -0.592 7.511 2.709 1.00 92.94 192 LYS A O 1
ATOM 1672 N N . ASN A 1 193 ? -2.444 7.649 1.427 1.00 92.06 193 ASN A N 1
ATOM 1673 C CA . ASN A 1 193 ? -2.447 9.100 1.342 1.00 92.06 193 ASN A CA 1
ATOM 1674 C C . ASN A 1 193 ? -2.787 9.740 2.686 1.00 92.06 193 ASN A C 1
ATOM 1676 O O . ASN A 1 193 ? -2.293 10.825 2.952 1.00 92.06 193 ASN A O 1
ATOM 1680 N N . HIS A 1 194 ? -3.508 9.061 3.575 1.00 92.94 194 HIS A N 1
ATOM 1681 C CA . HIS A 1 194 ? -3.877 9.584 4.892 1.00 92.94 194 HIS A CA 1
ATOM 1682 C C . HIS A 1 194 ? -2.957 9.117 6.026 1.00 92.94 194 HIS A C 1
ATOM 1684 O O . HIS A 1 194 ? -3.328 9.196 7.191 1.00 92.94 194 HIS A O 1
ATOM 1690 N N . LEU A 1 195 ? -1.750 8.625 5.737 1.00 90.62 195 LEU A N 1
ATOM 1691 C CA . LEU A 1 195 ? -0.786 8.223 6.767 1.00 90.62 195 LEU A CA 1
ATOM 1692 C C . LEU A 1 195 ? 0.294 9.290 6.969 1.00 90.62 195 LEU A C 1
ATOM 1694 O O . LEU A 1 195 ? 0.897 9.756 6.005 1.00 90.62 195 LEU A O 1
ATOM 1698 N N . THR A 1 196 ? 0.618 9.613 8.225 1.00 88.12 196 THR A N 1
ATOM 1699 C CA . THR A 1 196 ? 1.768 10.486 8.551 1.00 88.12 196 THR A CA 1
ATOM 1700 C C . THR A 1 196 ? 3.111 9.856 8.186 1.00 88.12 196 THR A C 1
ATOM 1702 O O . THR A 1 196 ? 4.080 10.569 7.930 1.00 88.12 196 THR A O 1
ATOM 1705 N N . VAL A 1 197 ? 3.177 8.521 8.133 1.00 84.00 197 VAL A N 1
ATOM 1706 C CA . VAL A 1 197 ? 4.349 7.775 7.669 1.00 84.00 197 VAL A CA 1
ATOM 1707 C C . VAL A 1 197 ? 3.925 6.724 6.654 1.00 84.00 197 VAL A C 1
ATOM 1709 O O . VAL A 1 197 ? 3.134 5.823 6.949 1.00 84.00 197 VAL A O 1
ATOM 1712 N N . ASN A 1 198 ? 4.487 6.822 5.450 1.00 77.00 198 ASN A N 1
ATOM 1713 C CA . ASN A 1 198 ? 4.271 5.832 4.409 1.00 77.00 198 ASN A CA 1
ATOM 1714 C C . ASN A 1 198 ? 5.131 4.585 4.676 1.00 77.00 198 ASN A C 1
ATOM 1716 O O . ASN A 1 198 ? 6.360 4.617 4.585 1.00 77.00 198 ASN A O 1
ATOM 1720 N N . HIS A 1 199 ? 4.463 3.469 4.955 1.00 80.12 199 HIS A N 1
ATOM 1721 C CA . HIS A 1 199 ? 5.088 2.169 5.155 1.00 80.12 199 HIS A CA 1
ATOM 1722 C C . HIS A 1 199 ? 4.574 1.155 4.135 1.00 80.12 199 HIS A C 1
ATOM 1724 O O . HIS A 1 199 ? 4.005 0.130 4.506 1.00 80.12 199 HIS A O 1
ATOM 1730 N N . ASP A 1 200 ? 4.854 1.408 2.855 1.00 85.19 200 ASP A N 1
ATOM 1731 C CA . ASP A 1 200 ? 4.548 0.497 1.740 1.00 85.19 200 ASP A CA 1
ATOM 1732 C C . ASP A 1 200 ? 5.009 -0.953 1.989 1.00 85.19 200 ASP A C 1
ATOM 1734 O O . ASP A 1 200 ? 4.457 -1.892 1.434 1.00 85.19 200 ASP A O 1
ATOM 1738 N N . LYS A 1 201 ? 6.017 -1.163 2.844 1.00 86.56 201 LYS A N 1
ATOM 1739 C CA . LYS A 1 201 ? 6.535 -2.495 3.195 1.00 86.56 201 LYS A CA 1
ATOM 1740 C C . LYS A 1 201 ? 5.680 -3.266 4.207 1.00 86.56 201 LYS A C 1
ATOM 1742 O O . LYS A 1 201 ? 5.970 -4.444 4.405 1.00 86.56 201 LYS A O 1
ATOM 1747 N N . TYR A 1 202 ? 4.727 -2.611 4.873 1.00 90.19 202 TYR A N 1
ATOM 1748 C CA . TYR A 1 202 ? 3.973 -3.149 6.018 1.00 90.19 202 TYR A CA 1
ATOM 1749 C C . TYR A 1 202 ? 2.457 -2.939 5.895 1.00 90.19 202 TYR A C 1
ATOM 1751 O O . TYR A 1 202 ? 1.740 -2.897 6.897 1.00 90.19 202 TYR A O 1
ATOM 1759 N N . TRP A 1 203 ? 1.950 -2.737 4.679 1.00 93.75 203 TRP A N 1
ATOM 1760 C CA . TRP A 1 203 ? 0.526 -2.522 4.449 1.00 93.75 203 TRP A CA 1
ATOM 1761 C C . TRP A 1 203 ? -0.311 -3.748 4.839 1.00 93.75 203 TRP A C 1
ATOM 1763 O O . TRP A 1 203 ? -1.353 -3.598 5.475 1.00 93.75 203 TRP A O 1
ATOM 1773 N N . LEU A 1 204 ? 0.166 -4.960 4.540 1.00 95.06 204 LEU A N 1
ATOM 1774 C CA . LEU A 1 204 ? -0.555 -6.200 4.839 1.00 95.06 204 LEU A CA 1
ATOM 1775 C C . LEU A 1 204 ? -0.651 -6.431 6.348 1.00 95.06 204 LEU A C 1
ATOM 1777 O O . LEU A 1 204 ? -1.710 -6.772 6.868 1.00 95.06 204 LEU A O 1
ATOM 1781 N N . GLU A 1 205 ? 0.444 -6.191 7.067 1.00 93.94 205 GLU A N 1
ATOM 1782 C CA . GLU A 1 205 ? 0.497 -6.290 8.521 1.00 93.94 205 GLU A CA 1
ATOM 1783 C C . GLU A 1 205 ? -0.534 -5.366 9.195 1.00 93.94 205 GLU A C 1
ATOM 1785 O O . GLU A 1 205 ? -1.105 -5.735 10.220 1.00 93.94 205 GLU A O 1
ATOM 1790 N N . LYS A 1 206 ? -0.845 -4.203 8.602 1.00 92.56 206 LYS A N 1
ATOM 1791 C CA . LYS A 1 206 ? -1.913 -3.316 9.097 1.00 92.56 206 LYS A CA 1
ATOM 1792 C C . LYS A 1 206 ? -3.297 -3.947 8.954 1.00 92.56 206 LYS A C 1
ATOM 1794 O O . LYS A 1 206 ? -4.039 -3.953 9.930 1.00 92.56 206 LYS A O 1
ATOM 1799 N N . PHE A 1 207 ? -3.626 -4.523 7.797 1.00 95.56 207 PHE A N 1
ATOM 1800 C CA . PHE A 1 207 ? -4.914 -5.204 7.614 1.00 95.56 207 PHE A CA 1
ATOM 1801 C C . PHE A 1 207 ? -5.043 -6.456 8.477 1.00 95.56 207 PHE A C 1
ATOM 1803 O O . PHE A 1 207 ? -6.118 -6.722 9.004 1.00 95.56 207 PHE A O 1
ATOM 1810 N N . ILE A 1 208 ? -3.952 -7.191 8.694 1.00 95.12 208 ILE A N 1
ATOM 1811 C CA . ILE A 1 208 ? -3.958 -8.311 9.640 1.00 95.12 208 ILE A CA 1
ATOM 1812 C C . ILE A 1 208 ? -4.232 -7.802 11.058 1.00 95.12 208 ILE A C 1
ATOM 1814 O O . ILE A 1 208 ? -5.039 -8.392 11.769 1.00 95.12 208 ILE A O 1
ATOM 1818 N N . ARG A 1 209 ? -3.620 -6.685 11.471 1.00 93.81 209 ARG A N 1
ATOM 1819 C CA . ARG A 1 209 ? -3.915 -6.059 12.769 1.00 93.81 209 ARG A CA 1
ATOM 1820 C C . ARG A 1 209 ? -5.384 -5.643 12.874 1.00 93.81 209 ARG A C 1
ATOM 1822 O O . ARG A 1 209 ? -6.007 -5.912 13.893 1.00 93.81 209 ARG A O 1
ATOM 1829 N N . PHE A 1 210 ? -5.946 -5.039 11.831 1.00 95.44 210 PHE A N 1
ATOM 1830 C CA . PHE A 1 210 ? -7.369 -4.696 11.763 1.00 95.44 210 PHE A CA 1
ATOM 1831 C C . PHE A 1 210 ? -8.262 -5.924 11.921 1.00 95.44 210 PHE A C 1
ATOM 1833 O O . PHE A 1 210 ? -9.146 -5.927 12.774 1.00 95.44 210 PHE A O 1
ATOM 1840 N N . TYR A 1 211 ? -7.970 -6.999 11.193 1.00 95.38 211 TYR A N 1
ATOM 1841 C CA . TYR A 1 211 ? -8.675 -8.265 11.347 1.00 95.38 211 TYR A CA 1
ATOM 1842 C C . TYR A 1 211 ? -8.604 -8.786 12.791 1.00 95.38 211 TYR A C 1
ATOM 1844 O O . TYR A 1 211 ? -9.633 -9.132 13.368 1.00 95.38 211 TYR A O 1
ATOM 1852 N N . LEU A 1 212 ? -7.415 -8.793 13.403 1.00 93.62 212 LEU A N 1
ATOM 1853 C CA . LEU A 1 212 ? -7.228 -9.250 14.784 1.00 93.62 212 LEU A CA 1
ATOM 1854 C C . LEU A 1 212 ? -8.013 -8.387 15.786 1.00 93.62 212 LEU A C 1
ATOM 1856 O O . LEU A 1 212 ? -8.671 -8.922 16.672 1.00 93.62 212 LEU A O 1
ATOM 1860 N N . ILE A 1 213 ? -7.995 -7.059 15.627 1.00 92.00 213 ILE A N 1
ATOM 1861 C CA . ILE A 1 213 ? -8.770 -6.120 16.455 1.00 92.00 213 ILE A CA 1
ATOM 1862 C C . ILE A 1 213 ? -10.277 -6.362 16.287 1.00 92.00 213 ILE A C 1
ATOM 1864 O O . ILE A 1 213 ? -11.001 -6.392 17.279 1.00 92.00 213 ILE A O 1
ATOM 1868 N N . SER A 1 214 ? -10.747 -6.550 15.049 1.00 91.88 214 SER A N 1
ATOM 1869 C CA . SER A 1 214 ? -12.164 -6.777 14.723 1.00 91.88 214 SER A CA 1
ATOM 1870 C C . SER A 1 214 ? -12.714 -8.078 15.307 1.00 91.88 214 SER A C 1
ATOM 1872 O O . SER A 1 214 ? -13.893 -8.139 15.657 1.00 91.88 214 SER A O 1
ATOM 1874 N N . ASN A 1 215 ? -11.850 -9.083 15.465 1.00 91.25 215 ASN A N 1
ATOM 1875 C CA . ASN A 1 215 ? -12.202 -10.423 15.932 1.00 91.25 215 ASN A CA 1
ATOM 1876 C C . ASN A 1 215 ? -11.739 -10.721 17.364 1.00 91.25 215 ASN A C 1
ATOM 1878 O O . ASN A 1 215 ? -11.768 -11.870 17.798 1.00 91.25 215 ASN A O 1
ATOM 1882 N N . ALA A 1 216 ? -11.300 -9.709 18.113 1.00 91.62 216 ALA A N 1
ATOM 1883 C CA . ALA A 1 216 ? -10.905 -9.885 19.501 1.00 91.62 216 ALA A CA 1
ATOM 1884 C C . ALA A 1 216 ? -12.123 -10.190 20.391 1.00 91.62 216 ALA A C 1
ATOM 1886 O O . ALA A 1 216 ? -13.047 -9.382 20.482 1.00 91.62 216 ALA A O 1
ATOM 1887 N N . GLU A 1 217 ? -12.083 -11.319 21.103 1.00 90.69 217 GLU A N 1
ATOM 1888 C CA . GLU A 1 217 ? -13.156 -11.766 22.011 1.00 90.69 217 GLU A CA 1
ATOM 1889 C C . GLU A 1 217 ? -13.346 -10.853 23.230 1.00 90.69 217 GLU A C 1
ATOM 1891 O O . GLU A 1 217 ? -14.418 -10.799 23.827 1.00 90.69 217 GLU A O 1
ATOM 1896 N N . THR A 1 218 ? -12.288 -10.144 23.630 1.00 89.62 218 THR A N 1
ATOM 1897 C CA . THR A 1 218 ? -12.286 -9.256 24.795 1.00 89.62 218 THR A CA 1
ATOM 1898 C C . THR A 1 218 ? -11.537 -7.968 24.487 1.00 89.62 218 THR A C 1
ATOM 1900 O O . THR A 1 218 ? -10.627 -7.945 23.654 1.00 89.62 218 THR A O 1
ATOM 1903 N N . GLU A 1 219 ? -11.856 -6.900 25.220 1.00 84.31 219 GLU A N 1
ATOM 1904 C CA . GLU A 1 219 ? -11.143 -5.625 25.092 1.00 84.31 219 GLU A CA 1
ATOM 1905 C C . GLU A 1 219 ? -9.654 -5.761 25.449 1.00 84.31 219 GLU A C 1
ATOM 1907 O O . GLU A 1 219 ? -8.790 -5.213 24.772 1.00 84.31 219 GLU A O 1
ATOM 1912 N N . ALA A 1 220 ? -9.320 -6.587 26.447 1.00 85.06 220 ALA A N 1
ATOM 1913 C CA . ALA A 1 220 ? -7.930 -6.869 26.799 1.00 85.06 220 ALA A CA 1
ATOM 1914 C C . ALA A 1 220 ? -7.156 -7.494 25.626 1.00 85.06 220 ALA A C 1
ATOM 1916 O O . ALA A 1 220 ? -6.027 -7.090 25.338 1.00 85.06 220 ALA A O 1
ATOM 1917 N N . LYS A 1 221 ? -7.773 -8.445 24.911 1.00 90.25 221 LYS A N 1
ATOM 1918 C CA . LYS A 1 221 ? -7.153 -9.082 23.744 1.00 90.25 221 LYS A CA 1
ATOM 1919 C C . LYS A 1 221 ? -7.045 -8.123 22.560 1.00 90.25 221 LYS A C 1
ATOM 1921 O O . LYS A 1 221 ? -6.050 -8.136 21.839 1.00 90.25 221 LYS A O 1
ATOM 1926 N N . ARG A 1 222 ? -8.033 -7.245 22.401 1.00 89.25 222 ARG A N 1
ATOM 1927 C CA . ARG A 1 222 ? -8.031 -6.183 21.393 1.00 89.25 222 ARG A CA 1
ATOM 1928 C C . ARG A 1 222 ? -6.834 -5.249 21.560 1.00 89.25 222 ARG A C 1
ATOM 1930 O O . ARG A 1 222 ? -6.129 -4.990 20.588 1.00 89.25 222 ARG A O 1
ATOM 1937 N N . LEU A 1 223 ? -6.571 -4.801 22.788 1.00 84.94 223 LEU A N 1
ATOM 1938 C CA . LEU A 1 223 ? -5.389 -3.996 23.110 1.00 84.94 223 LEU A CA 1
ATOM 1939 C C . LEU A 1 223 ? -4.087 -4.745 22.867 1.00 84.94 223 LEU A C 1
ATOM 1941 O O . LEU A 1 223 ? -3.134 -4.167 22.354 1.00 84.94 223 LEU A O 1
ATOM 1945 N N . GLU A 1 224 ? -4.048 -6.027 23.225 1.00 89.25 224 GLU A N 1
ATOM 1946 C CA . GLU A 1 224 ? -2.882 -6.861 22.964 1.00 89.25 224 GLU A CA 1
ATOM 1947 C C . GLU A 1 224 ? -2.565 -6.887 21.462 1.00 89.25 224 GLU A C 1
ATOM 1949 O O . GLU A 1 224 ? -1.421 -6.660 21.079 1.00 89.25 224 GLU A O 1
ATOM 1954 N N . TYR A 1 225 ? -3.572 -7.101 20.607 1.00 91.56 225 TYR A N 1
ATOM 1955 C CA . TYR A 1 225 ? -3.399 -7.094 19.153 1.00 91.56 225 TYR A CA 1
ATOM 1956 C C . TYR A 1 225 ? -3.065 -5.724 18.587 1.00 91.56 225 TYR A C 1
ATOM 1958 O O . TYR A 1 225 ? -2.262 -5.639 17.656 1.00 91.56 225 TYR A O 1
ATOM 1966 N N . PHE A 1 226 ? -3.648 -4.660 19.141 1.00 88.75 226 PHE A N 1
ATOM 1967 C CA . PHE A 1 226 ? -3.230 -3.305 18.820 1.00 88.75 226 PHE A CA 1
ATOM 1968 C C . PHE A 1 226 ? -1.722 -3.173 19.054 1.00 88.75 226 PHE A C 1
ATOM 1970 O O . PHE A 1 226 ? -1.009 -2.862 18.109 1.00 88.75 226 PHE A O 1
ATOM 1977 N N . ASP A 1 227 ? -1.218 -3.547 20.232 1.00 86.00 227 ASP A N 1
ATOM 1978 C CA . ASP A 1 227 ? 0.195 -3.424 20.613 1.00 86.00 227 ASP A CA 1
ATOM 1979 C C . ASP A 1 227 ? 1.167 -4.332 19.846 1.00 86.00 227 ASP A C 1
ATOM 1981 O O . ASP A 1 227 ? 2.390 -4.151 19.936 1.00 86.00 227 ASP A O 1
ATOM 1985 N N . TRP A 1 228 ? 0.677 -5.306 19.078 1.00 88.56 228 TRP A N 1
ATOM 1986 C CA . TRP A 1 228 ? 1.552 -6.164 18.292 1.00 88.56 228 TRP A CA 1
ATOM 1987 C C . TRP A 1 228 ? 2.344 -5.365 17.257 1.00 88.56 228 TRP A C 1
ATOM 1989 O O . TRP A 1 228 ? 1.811 -4.692 16.372 1.00 88.56 228 TRP A O 1
ATOM 1999 N N . THR A 1 229 ? 3.663 -5.513 17.318 1.00 86.56 229 THR A N 1
ATOM 2000 C CA . THR A 1 229 ? 4.580 -4.986 16.308 1.00 86.56 229 THR A CA 1
ATOM 2001 C C . THR A 1 229 ? 4.450 -5.742 14.987 1.00 86.56 229 THR A C 1
ATOM 2003 O O . THR A 1 229 ? 4.106 -6.925 14.961 1.00 86.56 229 THR A O 1
ATOM 2006 N N . ASP A 1 230 ? 4.843 -5.105 13.883 1.00 87.69 230 ASP A N 1
ATOM 2007 C CA . ASP A 1 230 ? 4.807 -5.749 12.564 1.00 87.69 230 ASP A CA 1
ATOM 2008 C C . ASP A 1 230 ? 5.660 -7.028 12.530 1.00 87.69 230 ASP A C 1
ATOM 2010 O O . ASP A 1 230 ? 5.303 -8.009 11.892 1.00 87.69 230 ASP A O 1
ATOM 2014 N N . GLY A 1 231 ? 6.773 -7.106 13.268 1.00 88.31 231 GLY A N 1
ATOM 2015 C CA . GLY A 1 231 ? 7.538 -8.355 13.368 1.00 88.31 231 GLY A CA 1
ATOM 2016 C C . GLY A 1 231 ? 6.902 -9.430 14.249 1.00 88.31 231 GLY A C 1
ATOM 2017 O O . GLY A 1 231 ? 7.176 -10.600 14.001 1.00 88.31 231 GLY A O 1
ATOM 2018 N N . GLN A 1 232 ? 6.047 -9.089 15.220 1.00 90.56 232 GLN A N 1
ATOM 2019 C CA . GLN A 1 232 ? 5.223 -10.095 15.906 1.00 90.56 232 GLN A CA 1
ATOM 2020 C C . GLN A 1 232 ? 4.189 -10.677 14.945 1.00 90.56 232 GLN A C 1
ATOM 2022 O O . GLN A 1 232 ? 4.096 -11.898 14.850 1.00 90.56 232 GLN A O 1
ATOM 2027 N N . ILE A 1 233 ? 3.518 -9.827 14.160 1.00 92.19 233 ILE A N 1
ATOM 2028 C CA . ILE A 1 233 ? 2.604 -10.268 13.098 1.00 92.19 233 ILE A CA 1
ATOM 2029 C C . ILE A 1 233 ? 3.354 -11.151 12.093 1.00 92.19 233 ILE A C 1
ATOM 2031 O O . ILE A 1 233 ? 2.925 -12.262 11.815 1.00 92.19 233 ILE A O 1
ATOM 2035 N N . ARG A 1 234 ? 4.536 -10.743 11.620 1.00 91.44 234 ARG A N 1
ATOM 2036 C CA . ARG A 1 234 ? 5.354 -11.566 10.708 1.00 91.44 234 ARG A CA 1
ATOM 2037 C C . ARG A 1 234 ? 5.813 -12.884 11.328 1.00 91.44 234 ARG A C 1
ATOM 2039 O O . ARG A 1 234 ? 5.845 -13.898 10.640 1.00 91.44 234 ARG A O 1
ATOM 2046 N N . LYS A 1 235 ? 6.199 -12.888 12.609 1.00 91.38 235 LYS A N 1
ATOM 2047 C CA . LYS A 1 235 ? 6.567 -14.120 13.325 1.00 91.38 235 LYS A CA 1
ATOM 2048 C C . LYS A 1 235 ? 5.368 -15.060 13.413 1.00 91.38 235 LYS A C 1
ATOM 2050 O O . LYS A 1 235 ? 5.545 -16.254 13.202 1.00 91.38 235 LYS A O 1
ATOM 2055 N N . MET A 1 236 ? 4.178 -14.517 13.669 1.00 91.44 236 MET A N 1
ATOM 2056 C CA . MET A 1 236 ? 2.932 -15.268 13.595 1.00 91.44 236 MET A CA 1
ATOM 2057 C C . MET A 1 236 ? 2.737 -15.821 12.179 1.00 91.44 236 MET A C 1
ATOM 2059 O O . MET A 1 236 ? 2.630 -17.024 12.041 1.00 91.44 236 MET A O 1
ATOM 2063 N N . LEU A 1 237 ? 2.811 -15.021 11.114 1.00 90.81 237 LEU A N 1
ATOM 2064 C CA . LEU A 1 237 ? 2.626 -15.513 9.735 1.00 90.81 237 LEU A CA 1
ATOM 2065 C C . LEU A 1 237 ? 3.584 -16.640 9.314 1.00 90.81 237 LEU A C 1
ATOM 2067 O O . LEU A 1 237 ? 3.263 -17.403 8.413 1.00 90.81 237 LEU A O 1
ATOM 2071 N N . LYS A 1 238 ? 4.759 -16.746 9.942 1.00 90.38 238 LYS A N 1
ATOM 2072 C CA . LYS A 1 238 ? 5.750 -17.798 9.660 1.00 90.38 238 LYS A CA 1
ATOM 2073 C C . LYS A 1 238 ? 5.596 -19.061 10.500 1.00 90.38 238 LYS A C 1
ATOM 2075 O O . LYS A 1 238 ? 6.277 -20.040 10.213 1.00 90.38 238 LYS A O 1
ATOM 2080 N N . ALA A 1 239 ? 4.822 -19.027 11.579 1.00 89.44 239 ALA A N 1
ATOM 2081 C CA . ALA A 1 239 ? 4.695 -20.191 12.440 1.00 89.44 239 ALA A CA 1
ATOM 2082 C C . ALA A 1 239 ? 3.903 -21.296 11.717 1.00 89.44 239 ALA A C 1
ATOM 2084 O O . ALA A 1 239 ? 2.861 -21.042 11.126 1.00 89.44 239 ALA A O 1
ATOM 2085 N N . GLU A 1 240 ? 4.369 -22.543 11.792 1.00 71.25 240 GLU A N 1
ATOM 2086 C CA . GLU A 1 240 ? 3.718 -23.691 11.131 1.00 71.25 240 GLU A CA 1
ATOM 2087 C C . GLU A 1 240 ? 2.280 -23.937 11.626 1.00 71.25 240 GLU A C 1
ATOM 2089 O O . GLU A 1 240 ? 1.473 -24.548 10.936 1.00 71.25 240 GLU A O 1
ATOM 2094 N N . ARG A 1 241 ? 1.940 -23.432 12.822 1.00 64.75 241 ARG A N 1
ATOM 2095 C CA . ARG A 1 241 ? 0.614 -23.564 13.452 1.00 64.75 241 ARG A CA 1
ATOM 2096 C C . ARG A 1 241 ? -0.346 -22.416 13.141 1.00 64.75 241 ARG A C 1
ATOM 2098 O O . ARG A 1 241 ? -1.396 -22.316 13.763 1.00 64.75 241 ARG A O 1
ATOM 2105 N N . THR A 1 242 ? -0.005 -21.518 12.228 1.00 64.00 242 THR A N 1
ATOM 2106 C CA . THR A 1 242 ? -0.794 -20.297 12.011 1.00 64.00 242 THR A CA 1
ATOM 2107 C C . THR A 1 242 ? -2.169 -20.562 11.412 1.00 64.00 242 THR A C 1
ATOM 2109 O O . THR A 1 242 ? -3.069 -19.748 11.582 1.00 64.00 242 THR A O 1
ATOM 2112 N N . THR A 1 243 ? -2.384 -21.734 10.817 1.00 60.62 243 THR A N 1
ATOM 2113 C CA . THR A 1 243 ? -3.690 -22.161 10.306 1.00 60.62 243 THR A CA 1
ATOM 2114 C C . THR A 1 243 ? -4.784 -22.211 11.378 1.00 60.62 243 THR A C 1
ATOM 2116 O O . THR A 1 243 ? -5.913 -21.862 11.056 1.00 60.62 243 THR A O 1
ATOM 2119 N N . CYS A 1 244 ? -4.484 -22.526 12.648 1.00 59.16 244 CYS A N 1
ATOM 2120 C CA . CYS A 1 244 ? -5.523 -22.592 13.690 1.00 59.16 244 CYS A CA 1
ATOM 2121 C C . CYS A 1 244 ? -5.933 -21.225 14.267 1.00 59.16 244 CYS A C 1
ATOM 2123 O O . CYS A 1 244 ? -7.056 -21.070 14.729 1.00 59.16 244 CYS A O 1
ATOM 2125 N N . LEU A 1 245 ? -5.065 -20.206 14.206 1.00 61.72 245 LEU A N 1
ATOM 2126 C CA . LEU A 1 245 ? -5.419 -18.827 14.597 1.00 61.72 245 LEU A CA 1
ATOM 2127 C C . LEU A 1 245 ? -6.338 -18.140 13.574 1.00 61.72 245 LEU A C 1
ATOM 2129 O O . LEU A 1 245 ? -6.866 -17.061 13.839 1.00 61.72 245 LEU A O 1
ATOM 2133 N N . PHE A 1 246 ? -6.509 -18.760 12.407 1.00 65.06 246 PHE A N 1
ATOM 2134 C CA . PHE A 1 246 ? -7.319 -18.271 11.302 1.00 65.06 246 PHE A CA 1
ATOM 2135 C C . PHE A 1 246 ? -8.360 -19.304 10.874 1.00 65.06 246 PHE A C 1
ATOM 2137 O O . PHE A 1 246 ? -8.687 -19.389 9.692 1.00 65.06 246 PHE A O 1
ATOM 2144 N N . GLU A 1 247 ? -8.910 -20.076 11.811 1.00 73.56 247 GLU A N 1
ATOM 2145 C CA . GLU A 1 247 ? -10.231 -20.664 11.589 1.00 73.56 247 GLU A CA 1
ATOM 2146 C C . GLU A 1 247 ? -11.240 -19.511 11.564 1.00 73.56 247 GLU A C 1
ATOM 2148 O O . GLU A 1 247 ? -11.741 -19.065 12.592 1.00 73.56 247 GLU A O 1
ATOM 2153 N N . ILE A 1 248 ? -11.430 -18.938 10.374 1.00 83.81 248 ILE A N 1
ATOM 2154 C CA . ILE A 1 248 ? -12.292 -17.778 10.171 1.00 83.81 248 ILE A CA 1
ATOM 2155 C C . ILE A 1 248 ? -13.671 -18.278 9.782 1.00 83.81 248 ILE A C 1
ATOM 2157 O O . ILE A 1 248 ? -13.839 -18.950 8.765 1.00 83.81 248 ILE A O 1
ATOM 2161 N N . THR A 1 249 ? -14.667 -17.921 10.579 1.00 91.12 249 THR A N 1
ATOM 2162 C CA . THR A 1 249 ? -16.068 -18.138 10.216 1.00 91.12 249 THR A CA 1
ATOM 2163 C C . THR A 1 249 ? -16.500 -17.135 9.146 1.00 91.12 249 THR A C 1
ATOM 2165 O O . THR A 1 249 ? -16.021 -16.001 9.119 1.00 91.12 249 THR A O 1
ATOM 2168 N N . GLU A 1 250 ? -17.461 -17.496 8.293 1.00 90.81 250 GLU A N 1
ATOM 2169 C CA . GLU A 1 250 ? -18.010 -16.575 7.281 1.00 90.81 250 GLU A CA 1
ATOM 2170 C C . GLU A 1 250 ? -18.522 -15.260 7.892 1.00 90.81 250 GLU A C 1
ATOM 2172 O O . GLU A 1 250 ? -18.387 -14.191 7.294 1.00 90.81 250 GLU A O 1
ATOM 2177 N N . THR A 1 251 ? -19.046 -15.310 9.121 1.00 93.50 251 THR A N 1
ATOM 2178 C CA . THR A 1 251 ? -19.487 -14.130 9.874 1.00 93.50 251 THR A CA 1
ATOM 2179 C C . THR A 1 251 ? -18.329 -13.186 10.197 1.00 93.50 251 THR A C 1
ATOM 2181 O O . THR A 1 251 ? -18.453 -11.979 10.001 1.00 93.50 251 THR A O 1
ATOM 2184 N N . GLN A 1 252 ? -17.191 -13.715 10.653 1.00 93.62 252 GLN A N 1
ATOM 2185 C CA . GLN A 1 252 ? -15.995 -12.918 10.945 1.00 93.62 252 GLN A CA 1
ATOM 2186 C C . GLN A 1 252 ? -15.399 -12.301 9.674 1.00 93.62 252 GLN A C 1
ATOM 2188 O O . GLN A 1 252 ? -14.980 -11.143 9.694 1.00 93.62 252 GLN A O 1
ATOM 2193 N N . ILE A 1 253 ? -15.409 -13.046 8.561 1.00 91.19 253 ILE A N 1
ATOM 2194 C CA . ILE A 1 253 ? -14.990 -12.552 7.238 1.00 91.19 253 ILE A CA 1
ATOM 2195 C C . ILE A 1 253 ? -15.871 -11.377 6.817 1.00 91.19 253 ILE A C 1
ATOM 2197 O O . ILE A 1 253 ? -15.365 -10.290 6.541 1.00 91.19 253 ILE A O 1
ATOM 2201 N N . SER A 1 254 ? -17.187 -11.589 6.820 1.00 92.81 254 SER A N 1
ATOM 2202 C CA . SER A 1 254 ? -18.171 -10.593 6.390 1.00 92.81 254 SER A CA 1
ATOM 2203 C C . SER A 1 254 ? -18.092 -9.328 7.242 1.00 92.81 254 SER A C 1
ATOM 2205 O O . SER A 1 254 ? -18.108 -8.222 6.710 1.00 92.81 254 SER A O 1
ATOM 2207 N N . LYS A 1 255 ? -17.937 -9.483 8.564 1.00 94.56 255 LYS A N 1
ATOM 2208 C CA . LYS A 1 255 ? -17.728 -8.361 9.482 1.00 94.56 255 LYS A CA 1
ATOM 2209 C C . LYS A 1 255 ? -16.450 -7.590 9.146 1.00 94.56 255 LYS A C 1
ATOM 2211 O O . LYS A 1 255 ? -16.493 -6.372 9.041 1.00 94.56 255 LYS A O 1
ATOM 2216 N N . PHE A 1 256 ? -15.325 -8.280 8.958 1.00 94.94 256 PHE A N 1
ATOM 2217 C CA . PHE A 1 256 ? -14.050 -7.633 8.647 1.00 94.94 256 PHE A CA 1
ATOM 2218 C C . PHE A 1 256 ? -14.089 -6.858 7.324 1.00 94.94 256 PHE A C 1
ATOM 2220 O O . PHE A 1 256 ? -13.616 -5.724 7.283 1.00 94.94 256 PHE A O 1
ATOM 2227 N N . ILE A 1 257 ? -14.658 -7.447 6.267 1.00 94.81 257 ILE A N 1
ATOM 2228 C CA . ILE A 1 257 ? -14.820 -6.786 4.962 1.00 94.81 257 ILE A CA 1
ATOM 2229 C C . ILE A 1 257 ? -15.668 -5.529 5.124 1.00 94.81 257 ILE A C 1
ATOM 2231 O O . ILE A 1 257 ? -15.221 -4.446 4.758 1.00 94.81 257 ILE A O 1
ATOM 2235 N N . LYS A 1 258 ? -16.830 -5.656 5.773 1.00 95.12 258 LYS A N 1
ATOM 2236 C CA . LYS A 1 258 ? -17.724 -4.532 6.053 1.00 95.12 258 LYS A CA 1
ATOM 2237 C C . LYS A 1 258 ? -17.011 -3.409 6.817 1.00 95.12 258 LYS A C 1
ATOM 2239 O O . LYS A 1 258 ? -17.119 -2.247 6.442 1.00 95.12 258 LYS A O 1
ATOM 2244 N N . ASP A 1 259 ? -16.246 -3.742 7.858 1.00 95.50 259 ASP A N 1
ATOM 2245 C CA . ASP A 1 259 ? -15.467 -2.762 8.625 1.00 95.50 259 ASP A CA 1
ATOM 2246 C C . ASP A 1 259 ? -14.426 -2.045 7.729 1.00 95.50 259 ASP A C 1
ATOM 2248 O O . ASP A 1 259 ? -14.209 -0.841 7.858 1.00 95.50 259 ASP A O 1
ATOM 2252 N N . VAL A 1 260 ? -13.775 -2.758 6.800 1.00 95.94 260 VAL A N 1
ATOM 2253 C CA . VAL A 1 260 ? -12.807 -2.170 5.852 1.00 95.94 260 VAL A CA 1
ATOM 2254 C C . VAL A 1 260 ? -13.489 -1.279 4.809 1.00 95.94 260 VAL A C 1
ATOM 2256 O O . VAL A 1 260 ? -12.954 -0.218 4.498 1.00 95.94 260 VAL A O 1
ATOM 2259 N N . GLU A 1 261 ? -14.663 -1.656 4.309 1.00 95.12 261 GLU A N 1
ATOM 2260 C CA . GLU A 1 261 ? -15.449 -0.846 3.368 1.00 95.12 261 GLU A CA 1
ATOM 2261 C C . GLU A 1 261 ? -15.912 0.472 4.004 1.00 95.12 261 GLU A C 1
ATOM 2263 O O . GLU A 1 261 ? -15.828 1.531 3.383 1.00 95.12 261 GLU A O 1
ATOM 2268 N N . ILE A 1 262 ? -16.339 0.439 5.272 1.00 95.88 262 ILE A N 1
ATOM 2269 C CA . ILE A 1 262 ? -16.676 1.655 6.029 1.00 95.88 262 ILE A CA 1
ATOM 2270 C C . ILE A 1 262 ? -15.442 2.550 6.172 1.00 95.88 262 ILE A C 1
ATOM 2272 O O . ILE A 1 262 ? -15.529 3.759 5.946 1.00 95.88 262 ILE A O 1
ATOM 2276 N N . LEU A 1 263 ? -14.288 1.964 6.523 1.00 96.31 263 LEU A N 1
ATOM 2277 C CA . LEU A 1 263 ? -13.032 2.707 6.607 1.00 96.31 263 LEU A CA 1
ATOM 2278 C C . LEU A 1 263 ? -12.699 3.361 5.261 1.00 96.31 263 LEU A C 1
ATOM 2280 O O . LEU A 1 263 ? -12.359 4.539 5.226 1.00 96.31 263 LEU A O 1
ATOM 2284 N N . GLU A 1 264 ? -12.800 2.619 4.160 1.00 95.81 264 GLU A N 1
ATOM 2285 C CA . GLU A 1 264 ? -12.553 3.137 2.816 1.00 95.81 264 GLU A CA 1
ATOM 2286 C C . GLU A 1 264 ? -13.492 4.297 2.464 1.00 95.81 264 GLU A C 1
ATOM 2288 O O . GLU A 1 264 ? -13.020 5.338 2.003 1.00 95.81 264 GLU A O 1
ATOM 2293 N N . ASN A 1 265 ? -14.792 4.150 2.735 1.00 95.69 265 ASN A N 1
ATOM 2294 C CA . ASN A 1 265 ? -15.793 5.190 2.503 1.00 95.69 265 ASN A CA 1
ATOM 2295 C C . ASN A 1 265 ? -15.431 6.478 3.257 1.00 95.69 265 ASN A C 1
ATOM 2297 O O . ASN A 1 265 ? -15.383 7.549 2.653 1.00 95.69 265 ASN A O 1
ATOM 2301 N N . ILE A 1 266 ? -15.090 6.370 4.546 1.00 95.50 266 ILE A N 1
ATOM 2302 C CA . ILE A 1 266 ? -14.638 7.513 5.352 1.00 95.50 266 ILE A CA 1
ATOM 2303 C C . ILE A 1 266 ? -13.397 8.147 4.723 1.00 95.50 266 ILE A C 1
ATOM 2305 O O . ILE A 1 266 ? -13.413 9.341 4.445 1.00 95.50 266 ILE A O 1
ATOM 2309 N N . LEU A 1 267 ? -12.350 7.362 4.445 1.00 95.38 267 LEU A N 1
ATOM 2310 C CA . LEU A 1 267 ? -11.088 7.874 3.901 1.00 95.38 267 LEU A CA 1
ATOM 2311 C C . LEU A 1 267 ? -11.276 8.588 2.560 1.00 95.38 267 LEU A C 1
ATOM 2313 O O . LEU A 1 267 ? -10.668 9.627 2.338 1.00 95.38 267 LEU A O 1
ATOM 2317 N N . SER A 1 268 ? -12.147 8.073 1.690 1.00 95.44 268 SER A N 1
ATOM 2318 C CA . SER A 1 268 ? -12.429 8.679 0.382 1.00 95.44 268 SER A CA 1
ATOM 2319 C C . SER A 1 268 ? -13.099 10.059 0.461 1.00 95.44 268 SER A C 1
ATOM 2321 O O . SER A 1 268 ? -13.061 10.812 -0.511 1.00 95.44 268 SER A O 1
ATOM 2323 N N . LYS A 1 269 ? -13.712 10.386 1.607 1.00 95.69 269 LYS A N 1
ATOM 2324 C CA . LYS A 1 269 ? -14.424 11.644 1.862 1.00 95.69 269 LYS A CA 1
ATOM 2325 C C . LYS A 1 269 ? -13.574 12.682 2.614 1.00 95.69 269 LYS A C 1
ATOM 2327 O O . LYS A 1 269 ? -14.010 13.824 2.729 1.00 95.69 269 LYS A O 1
ATOM 2332 N N . LEU A 1 270 ? -12.399 12.307 3.129 1.00 95.50 270 LEU A N 1
ATOM 2333 C CA . LEU A 1 270 ? -11.512 13.209 3.877 1.00 95.50 270 LEU A CA 1
ATOM 2334 C C . LEU A 1 270 ? -10.773 14.185 2.962 1.00 95.50 270 LEU A C 1
ATOM 2336 O O . LEU A 1 270 ? -10.559 13.917 1.776 1.00 95.50 270 LEU A O 1
ATOM 2340 N N . GLN A 1 271 ? -10.293 15.290 3.538 1.00 94.81 271 GLN A N 1
ATOM 2341 C CA . GLN A 1 271 ? -9.411 16.191 2.801 1.00 94.81 271 GLN A CA 1
ATOM 2342 C C . GLN A 1 271 ? -8.065 15.514 2.466 1.00 94.81 271 GLN A C 1
ATOM 2344 O O . GLN A 1 271 ? -7.537 14.733 3.267 1.00 94.81 271 GLN A O 1
ATOM 2349 N N . PRO A 1 272 ? -7.450 15.804 1.301 1.00 93.31 272 PRO A N 1
ATOM 2350 C CA . PRO A 1 272 ? -6.189 15.171 0.897 1.00 93.31 272 PRO A CA 1
ATOM 2351 C C . PRO A 1 272 ? -5.015 15.385 1.870 1.00 93.31 272 PRO A C 1
ATOM 2353 O O . PRO A 1 272 ? -4.069 14.587 1.904 1.00 93.31 272 PRO A O 1
ATOM 2356 N N . ASP A 1 273 ? -5.033 16.467 2.645 1.00 91.62 273 ASP A N 1
ATOM 2357 C CA . ASP A 1 273 ? -4.017 16.828 3.633 1.00 91.62 273 ASP A CA 1
ATOM 2358 C C . ASP A 1 273 ? -4.237 16.187 5.012 1.00 91.62 273 ASP A C 1
ATOM 2360 O O . ASP A 1 273 ? -3.288 16.126 5.793 1.00 91.62 273 ASP A O 1
ATOM 2364 N N . THR A 1 274 ? -5.405 15.598 5.276 1.00 93.62 274 THR A N 1
ATOM 2365 C CA . THR A 1 274 ? -5.712 14.872 6.517 1.00 93.62 274 THR A CA 1
ATOM 2366 C C . THR A 1 274 ? -4.794 13.658 6.675 1.00 93.62 274 THR A C 1
ATOM 2368 O O . THR A 1 274 ? -4.876 12.700 5.900 1.00 93.62 274 THR A O 1
ATOM 2371 N N . LYS A 1 275 ? -3.895 13.677 7.674 1.00 92.38 275 LYS A N 1
ATOM 2372 C CA . LYS A 1 275 ? -2.958 12.576 7.975 1.00 92.38 275 LYS A CA 1
ATOM 2373 C C . LYS A 1 275 ? -3.175 12.019 9.375 1.00 92.38 275 LYS A C 1
ATOM 2375 O O . LYS A 1 275 ? -2.989 12.714 10.366 1.00 92.38 275 LYS A O 1
ATOM 2380 N N . PHE A 1 276 ? -3.417 10.722 9.463 1.00 90.75 276 PHE A N 1
ATOM 2381 C CA . PHE A 1 276 ? -3.459 9.988 10.715 1.00 90.75 276 PHE A CA 1
ATOM 2382 C C . PHE A 1 276 ? -2.090 9.436 11.072 1.00 90.75 276 PHE A C 1
ATOM 2384 O O . PHE A 1 276 ? -1.381 8.835 10.250 1.00 90.75 276 PHE A O 1
ATOM 2391 N N . THR A 1 277 ? -1.749 9.533 12.351 1.00 88.38 277 THR A N 1
ATOM 2392 C CA . THR A 1 277 ? -0.793 8.592 12.911 1.00 88.38 277 THR A CA 1
ATOM 2393 C C . THR A 1 277 ? -1.355 7.182 12.879 1.00 88.38 277 THR A C 1
ATOM 2395 O O . THR A 1 277 ? -2.568 6.963 12.885 1.00 88.38 277 THR A O 1
ATOM 2398 N N . PRO A 1 278 ? -0.481 6.175 12.914 1.00 85.38 278 PRO A N 1
ATOM 2399 C CA . PRO A 1 278 ? -0.944 4.805 13.017 1.00 85.38 278 PRO A CA 1
ATOM 2400 C C . PRO A 1 278 ? -1.816 4.494 14.254 1.00 85.38 278 PRO A C 1
ATOM 2402 O O . PRO A 1 278 ? -2.619 3.562 14.198 1.00 85.38 278 PRO A O 1
ATOM 2405 N N . ILE A 1 279 ? -1.665 5.240 15.361 1.00 86.56 279 ILE A N 1
ATOM 2406 C CA . ILE A 1 279 ? -2.548 5.119 16.535 1.00 86.56 279 ILE A CA 1
ATOM 2407 C C . ILE A 1 279 ? -3.933 5.656 16.209 1.00 86.56 279 ILE A C 1
ATOM 2409 O O . ILE A 1 279 ? -4.906 4.928 16.390 1.00 86.56 279 ILE A O 1
ATOM 2413 N N . GLN A 1 280 ? -4.009 6.885 15.694 1.00 90.12 280 GLN A N 1
ATOM 2414 C CA . GLN A 1 280 ? -5.272 7.500 15.293 1.00 90.12 280 GLN A CA 1
ATOM 2415 C C . GLN A 1 280 ? -5.998 6.617 14.276 1.00 90.12 280 GLN A C 1
ATOM 2417 O O . GLN A 1 280 ? -7.155 6.276 14.469 1.00 90.12 280 GLN A O 1
ATOM 2422 N N . LEU A 1 281 ? -5.301 6.116 13.257 1.00 92.38 281 LEU A N 1
ATOM 2423 C CA . LEU A 1 281 ? -5.916 5.219 12.284 1.00 92.38 281 LEU A CA 1
ATOM 2424 C C . LEU A 1 281 ? -6.491 3.946 12.930 1.00 92.38 281 LEU A C 1
ATOM 2426 O O . LEU A 1 281 ? -7.575 3.501 12.567 1.00 92.38 281 LEU A O 1
ATOM 2430 N N . SER A 1 282 ? -5.778 3.347 13.886 1.00 90.81 282 SER A N 1
ATOM 2431 C CA . SER A 1 282 ? -6.277 2.154 14.580 1.00 90.81 282 SER A CA 1
ATOM 2432 C C . SER A 1 282 ? -7.464 2.482 15.487 1.00 90.81 282 SER A C 1
ATOM 2434 O O . SER A 1 282 ? -8.366 1.662 15.620 1.00 90.81 282 SER A O 1
ATOM 2436 N N . ALA A 1 283 ? -7.469 3.661 16.115 1.00 91.12 283 ALA A N 1
ATOM 2437 C CA . ALA A 1 283 ? -8.576 4.131 16.943 1.00 91.12 283 ALA A CA 1
ATOM 2438 C C . ALA A 1 283 ? -9.816 4.443 16.096 1.00 91.12 283 ALA A C 1
ATOM 2440 O O . ALA A 1 283 ? -10.917 4.057 16.476 1.00 91.12 283 ALA A O 1
ATOM 2441 N N . LEU A 1 284 ? -9.631 5.041 14.915 1.00 93.88 284 LEU A N 1
ATOM 2442 C CA . LEU A 1 284 ? -10.682 5.203 13.915 1.00 93.88 284 LEU A CA 1
ATOM 2443 C C . LEU A 1 284 ? -11.235 3.838 13.505 1.00 93.88 284 LEU A C 1
ATOM 2445 O O . LEU A 1 284 ? -12.437 3.618 13.591 1.00 93.88 284 LEU A O 1
ATOM 2449 N N . TYR A 1 285 ? -10.360 2.887 13.161 1.00 95.50 285 TYR A N 1
ATOM 2450 C CA . TYR A 1 285 ? -10.781 1.530 12.817 1.00 95.50 285 TYR A CA 1
ATOM 2451 C C . TYR A 1 285 ? -11.494 0.808 13.975 1.00 95.50 285 TYR A C 1
ATOM 2453 O O . TYR A 1 285 ? -12.392 0.008 13.748 1.00 95.50 285 TYR A O 1
ATOM 2461 N N . HIS A 1 286 ? -11.130 1.078 15.230 1.00 93.00 286 HIS A N 1
ATOM 2462 C CA . HIS A 1 286 ? -11.877 0.571 16.381 1.00 93.00 286 HIS A 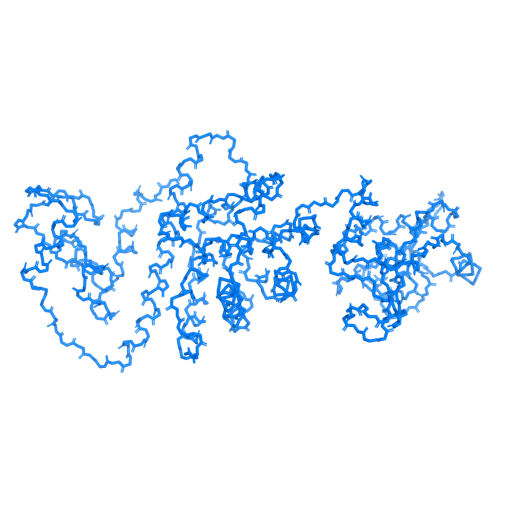CA 1
ATOM 2463 C C . HIS A 1 286 ? -13.271 1.205 16.458 1.00 93.00 286 HIS A C 1
ATOM 2465 O O . HIS A 1 286 ? -14.252 0.497 16.671 1.00 93.00 286 HIS A O 1
ATOM 2471 N N . HIS A 1 287 ? -13.357 2.525 16.295 1.00 91.69 287 HIS A N 1
ATOM 2472 C CA . HIS A 1 287 ? -14.604 3.272 16.416 1.00 91.69 287 HIS A CA 1
ATOM 2473 C C . HIS A 1 287 ? -15.632 2.837 15.363 1.00 91.69 287 HIS A C 1
ATOM 2475 O O . HIS A 1 287 ? -16.772 2.559 15.720 1.00 91.69 287 HIS A O 1
ATOM 2481 N N . ILE A 1 288 ? -15.221 2.648 14.103 1.00 94.00 288 ILE A N 1
ATOM 2482 C CA . ILE A 1 288 ? -16.130 2.213 13.024 1.00 94.00 288 ILE A CA 1
ATOM 2483 C C . ILE A 1 288 ? -16.739 0.820 13.244 1.00 94.00 288 ILE A C 1
ATOM 2485 O O . ILE A 1 288 ? -17.735 0.481 12.621 1.00 94.00 288 ILE A O 1
ATOM 2489 N N . GLN A 1 289 ? -16.182 -0.003 14.133 1.00 92.62 289 GLN A N 1
ATOM 2490 C CA . GLN A 1 289 ? -16.782 -1.303 14.457 1.00 92.62 289 GLN A CA 1
ATOM 2491 C C . GLN A 1 289 ? -18.047 -1.172 15.307 1.00 92.62 289 GLN A C 1
ATOM 2493 O O . GLN A 1 289 ? -18.758 -2.158 15.491 1.00 92.62 289 GLN A O 1
ATOM 2498 N N . GLN A 1 290 ? -18.282 0.011 15.877 1.00 89.69 290 GLN A N 1
ATOM 2499 C CA . GLN A 1 290 ? -19.416 0.306 16.747 1.00 89.69 290 GLN A CA 1
ATOM 2500 C C . GLN A 1 290 ? -20.520 1.088 16.029 1.00 89.69 290 GLN A C 1
ATOM 2502 O O . GLN A 1 290 ? -21.578 1.295 16.618 1.00 89.69 290 GLN A O 1
ATOM 2507 N N . ILE A 1 291 ? -20.282 1.526 14.788 1.00 88.31 291 ILE A N 1
ATOM 2508 C CA . ILE A 1 291 ? -21.214 2.389 14.057 1.00 88.31 291 ILE A CA 1
ATOM 2509 C C . ILE A 1 291 ? -22.125 1.577 13.143 1.00 88.31 291 ILE A C 1
ATOM 2511 O O . ILE A 1 291 ? -21.759 0.505 12.647 1.00 88.31 291 ILE A O 1
ATOM 2515 N N . ASP A 1 292 ? -23.314 2.110 12.874 1.00 87.81 292 ASP A N 1
ATOM 2516 C CA . ASP A 1 292 ? -24.186 1.545 11.853 1.00 87.81 292 ASP A CA 1
ATOM 2517 C C . ASP A 1 292 ? -23.701 1.994 10.471 1.00 87.81 292 ASP A C 1
ATOM 2519 O O . ASP A 1 292 ? -23.821 3.155 10.087 1.00 87.81 292 ASP A O 1
ATOM 2523 N N . SER A 1 293 ? -23.179 1.051 9.687 1.00 87.19 293 SER A N 1
ATOM 2524 C CA . SER A 1 293 ? -22.701 1.300 8.322 1.00 87.19 293 SER A CA 1
ATOM 2525 C C . SER A 1 293 ? -23.745 1.910 7.386 1.00 87.19 293 SER A C 1
ATOM 2527 O O . SER A 1 293 ? -23.385 2.421 6.333 1.00 87.19 293 SER A O 1
ATOM 2529 N N . THR A 1 294 ? -25.035 1.779 7.706 1.00 89.00 294 THR A N 1
ATOM 2530 C CA . THR A 1 294 ? -26.133 2.333 6.902 1.00 89.00 294 THR A CA 1
ATOM 2531 C C . THR A 1 294 ? -26.469 3.778 7.279 1.00 89.00 294 THR A C 1
ATOM 2533 O O . THR A 1 294 ? -27.205 4.459 6.562 1.00 89.00 294 THR A O 1
ATOM 2536 N N . ASN A 1 295 ? -25.903 4.281 8.379 1.00 89.69 295 ASN A N 1
ATOM 2537 C CA . ASN A 1 295 ? -26.137 5.622 8.882 1.00 89.69 295 ASN A CA 1
ATOM 2538 C C . ASN A 1 295 ? -25.166 6.633 8.249 1.00 89.69 295 ASN A C 1
ATOM 2540 O O . ASN A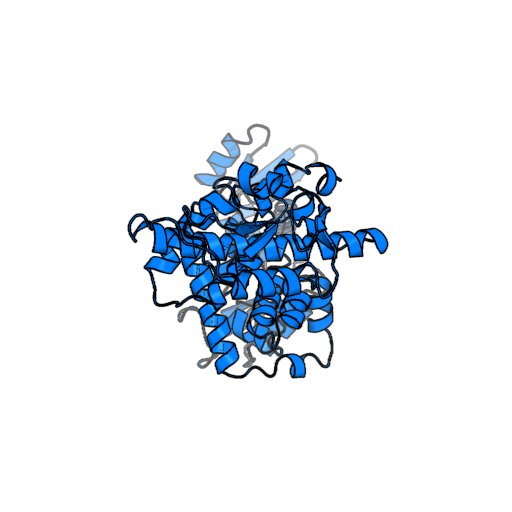 1 295 ? -24.156 7.023 8.835 1.00 89.69 295 ASN A O 1
ATOM 2544 N N . GLU A 1 296 ? -25.499 7.119 7.052 1.00 91.62 296 GLU A N 1
ATOM 2545 C CA . GLU A 1 296 ? -24.703 8.138 6.340 1.00 91.62 296 GLU A CA 1
ATOM 2546 C C . GLU A 1 296 ? -24.482 9.427 7.151 1.00 91.62 296 GLU A C 1
ATOM 2548 O O . GLU A 1 296 ? -23.473 10.111 6.968 1.00 91.62 296 GLU A O 1
ATOM 2553 N N . THR A 1 297 ? -25.394 9.764 8.072 1.00 88.25 297 THR A N 1
ATOM 2554 C CA . THR A 1 297 ? -25.215 10.934 8.949 1.00 88.25 297 THR A CA 1
ATOM 2555 C C . THR A 1 297 ? -24.059 10.712 9.919 1.00 88.25 297 THR A C 1
ATOM 2557 O O . THR A 1 297 ? -23.227 11.595 10.088 1.00 88.25 297 THR A O 1
ATOM 2560 N N . GLU A 1 298 ? -23.971 9.527 10.522 1.00 88.38 298 GLU A N 1
ATOM 2561 C CA . GLU A 1 298 ? -22.880 9.168 11.432 1.00 88.38 298 GLU A CA 1
ATOM 2562 C C . GLU A 1 298 ? -21.530 9.114 10.706 1.00 88.38 298 GLU A C 1
ATOM 2564 O O . GLU A 1 298 ? -20.554 9.679 11.196 1.00 88.38 298 GLU A O 1
ATOM 2569 N N . ILE A 1 299 ? -21.488 8.555 9.491 1.00 91.19 299 ILE A N 1
ATOM 2570 C CA . ILE A 1 299 ? -20.285 8.568 8.640 1.00 91.19 299 ILE A CA 1
ATOM 2571 C C . ILE A 1 299 ? -19.853 10.003 8.320 1.00 91.19 299 ILE A C 1
ATOM 2573 O O . ILE A 1 299 ? -18.676 10.335 8.443 1.00 91.19 299 ILE A O 1
ATOM 2577 N N . THR A 1 300 ? -20.796 10.867 7.933 1.00 90.88 300 THR A N 1
ATOM 2578 C CA . THR A 1 300 ? -20.511 12.276 7.616 1.00 90.88 300 THR A CA 1
ATOM 2579 C C . THR A 1 300 ? -19.952 13.022 8.827 1.00 90.88 300 THR A C 1
ATOM 2581 O O . THR A 1 300 ? -18.980 13.762 8.692 1.00 90.88 300 THR A O 1
ATOM 2584 N N . ASN A 1 301 ? -20.517 12.788 10.013 1.00 87.38 301 ASN A N 1
ATOM 2585 C CA . ASN A 1 301 ? -20.011 13.371 11.253 1.00 87.38 301 ASN A CA 1
ATOM 2586 C C . ASN A 1 301 ? -18.564 12.918 11.514 1.00 87.38 301 ASN A C 1
ATOM 2588 O O . ASN A 1 301 ? -17.684 13.742 11.744 1.00 87.38 301 ASN A O 1
ATOM 2592 N N . ILE A 1 302 ? -18.277 11.615 11.393 1.00 90.69 302 ILE A N 1
ATOM 2593 C CA . ILE A 1 302 ? -16.917 11.078 11.566 1.00 90.69 302 ILE A CA 1
ATOM 2594 C C . ILE A 1 302 ? -15.928 11.720 10.588 1.00 90.69 302 ILE A C 1
ATOM 2596 O O . ILE A 1 302 ? -14.825 12.069 11.004 1.00 90.69 302 ILE A O 1
ATOM 2600 N N . VAL A 1 303 ? -16.307 11.896 9.318 1.00 92.69 303 VAL A N 1
ATOM 2601 C CA . VAL A 1 303 ? -15.474 12.559 8.298 1.00 92.69 303 VAL A CA 1
ATOM 2602 C C . VAL A 1 303 ? -15.134 13.988 8.722 1.00 92.69 303 VAL A C 1
ATOM 2604 O O . VAL A 1 303 ? -13.953 14.317 8.815 1.00 92.69 303 VAL A O 1
ATOM 2607 N N . ASN A 1 304 ? -16.143 14.798 9.065 1.00 88.12 304 ASN A N 1
ATOM 2608 C CA . ASN A 1 304 ? -15.943 16.186 9.497 1.00 88.12 304 ASN A CA 1
ATOM 2609 C C . ASN A 1 304 ? -14.992 16.278 10.699 1.00 88.12 304 ASN A C 1
ATOM 2611 O O . ASN A 1 304 ? -14.154 17.175 10.776 1.00 88.12 304 ASN A O 1
ATOM 2615 N N . TYR A 1 305 ? -15.095 15.327 11.628 1.00 86.38 305 TYR A N 1
ATOM 2616 C CA . TYR A 1 305 ? -14.239 15.288 12.807 1.00 86.38 305 TYR A CA 1
ATOM 2617 C C . TYR A 1 305 ? -12.834 14.804 12.540 1.00 86.38 305 TYR A C 1
ATOM 2619 O O . TYR A 1 305 ? -11.897 15.291 13.167 1.00 86.38 305 TYR A O 1
ATOM 2627 N N . CYS A 1 306 ? -12.672 13.842 11.642 1.00 89.31 306 CYS A N 1
ATOM 2628 C CA . CYS A 1 306 ? -11.369 13.297 11.319 1.00 89.31 306 CYS A CA 1
ATOM 2629 C C . CYS A 1 306 ? -10.424 14.369 10.770 1.00 89.31 306 CYS A C 1
ATOM 2631 O O . CYS A 1 306 ? -9.244 14.331 11.109 1.00 89.31 306 CYS A O 1
ATOM 2633 N N . ASP A 1 307 ? -10.930 15.333 9.998 1.00 84.69 307 ASP A N 1
ATOM 2634 C CA . ASP A 1 307 ? -10.121 16.434 9.469 1.00 84.69 307 ASP A CA 1
ATOM 2635 C C . ASP A 1 307 ? -9.554 17.322 10.600 1.00 84.69 307 ASP A C 1
ATOM 2637 O O . ASP A 1 307 ? -8.356 17.610 10.627 1.00 84.69 307 ASP A O 1
ATOM 2641 N N . GLU A 1 308 ? -10.368 17.680 11.601 1.00 82.44 308 GLU A N 1
ATOM 2642 C CA . GLU A 1 308 ? -9.906 18.442 12.775 1.00 82.44 308 GLU A CA 1
ATOM 2643 C C . GLU A 1 308 ? -9.004 17.592 13.689 1.00 82.44 308 GLU A C 1
ATOM 2645 O O . GLU A 1 308 ? -7.952 18.028 14.166 1.00 82.44 308 GLU A O 1
ATOM 2650 N N . TRP A 1 309 ? -9.403 16.344 13.925 1.00 84.25 309 TRP A N 1
ATOM 2651 C CA . TRP A 1 309 ? -8.746 15.426 14.847 1.00 84.25 309 TRP A CA 1
ATOM 2652 C C . TRP A 1 309 ? -7.366 14.972 14.365 1.00 84.25 309 TRP A C 1
ATOM 2654 O O . TRP A 1 309 ? -6.438 14.869 15.170 1.00 84.25 309 TRP A O 1
ATOM 2664 N N . ALA A 1 310 ? -7.193 14.755 13.061 1.00 84.44 310 ALA A N 1
ATOM 2665 C CA . ALA A 1 310 ? -5.900 14.431 12.464 1.00 84.44 310 ALA A CA 1
ATOM 2666 C C . ALA A 1 310 ? -4.883 15.575 12.622 1.00 84.44 310 ALA A C 1
ATOM 2668 O O . ALA A 1 310 ? -3.692 15.316 12.803 1.00 84.44 310 ALA A O 1
ATOM 2669 N N . GLY A 1 311 ? -5.344 16.833 12.597 1.00 74.88 311 GLY A N 1
ATOM 2670 C CA . GLY A 1 311 ? -4.502 18.020 12.772 1.00 74.88 311 GLY A CA 1
ATOM 2671 C C . GLY A 1 311 ? -4.013 18.243 14.209 1.00 74.88 311 GLY A C 1
ATOM 2672 O O . GLY A 1 311 ? -2.997 18.911 14.426 1.00 74.88 311 GLY A O 1
ATOM 2673 N N . ASN A 1 312 ? -4.687 17.660 15.203 1.00 71.00 312 ASN A N 1
ATOM 2674 C CA . ASN A 1 312 ? -4.347 17.838 16.611 1.00 71.00 312 ASN A CA 1
ATOM 2675 C C . ASN A 1 312 ? -3.141 16.976 17.017 1.00 71.00 312 ASN A C 1
ATOM 2677 O O . ASN A 1 312 ? -3.261 15.807 17.369 1.00 71.00 312 ASN A O 1
ATOM 2681 N N . VAL A 1 313 ? -1.968 17.619 16.948 1.00 58.19 313 VAL A N 1
ATOM 2682 C CA . VAL A 1 313 ? -0.631 17.249 17.452 1.00 58.19 313 VAL A CA 1
ATOM 2683 C C . VAL A 1 313 ? -0.503 15.821 17.980 1.00 58.19 313 VAL A C 1
ATOM 2685 O O . VAL A 1 313 ? -0.742 15.546 19.159 1.00 58.19 313 VAL A O 1
ATOM 2688 N N . CYS A 1 314 ? 0.064 14.959 17.141 1.00 56.06 314 CYS A N 1
ATOM 2689 C CA . CYS A 1 314 ? 0.767 13.788 17.625 1.00 56.06 314 CYS A CA 1
ATOM 2690 C C . CYS A 1 314 ? 2.215 14.151 17.955 1.00 56.06 314 CYS A C 1
ATOM 2692 O O . CYS A 1 314 ? 2.942 14.673 17.106 1.00 56.06 314 CYS A O 1
ATOM 2694 N N . HIS A 1 315 ? 2.658 13.886 19.188 1.00 63.59 315 HIS A N 1
ATOM 2695 C CA . HIS A 1 315 ? 4.072 14.046 19.543 1.00 63.59 315 HIS A CA 1
ATOM 2696 C C . HIS A 1 315 ? 4.946 13.262 18.547 1.00 63.59 315 HIS A C 1
ATOM 2698 O O . HIS A 1 315 ? 4.527 12.230 18.029 1.00 63.59 315 HIS A O 1
ATOM 2704 N N . ALA A 1 316 ? 6.183 13.694 18.280 1.00 62.91 316 ALA A N 1
ATOM 2705 C CA . ALA A 1 316 ? 7.069 12.982 17.344 1.00 62.91 316 ALA A CA 1
ATOM 2706 C C . ALA A 1 316 ? 7.251 11.491 17.704 1.00 62.91 316 ALA A C 1
ATOM 2708 O O . ALA A 1 316 ? 7.452 10.647 16.828 1.00 62.91 316 ALA A O 1
ATOM 2709 N N . SER A 1 317 ? 7.131 11.166 18.996 1.00 61.00 317 SER A N 1
ATOM 2710 C CA . SER A 1 317 ? 7.090 9.801 19.511 1.00 61.00 317 SER A CA 1
ATOM 2711 C C . SER A 1 317 ? 5.860 9.020 19.055 1.00 61.00 317 SER A C 1
ATOM 2713 O O . SER A 1 317 ? 6.008 7.827 18.850 1.00 61.00 317 SER A O 1
ATOM 2715 N N . GLU A 1 318 ? 4.702 9.658 18.853 1.00 62.47 318 GLU A N 1
ATOM 2716 C CA . GLU A 1 318 ? 3.425 9.076 18.408 1.00 62.47 318 GLU A CA 1
ATOM 2717 C C . GLU A 1 318 ? 3.391 8.737 16.908 1.00 62.47 318 GLU A C 1
ATOM 2719 O O . GLU A 1 318 ? 2.705 7.807 16.480 1.00 62.47 318 GLU A O 1
ATOM 2724 N N . ILE A 1 319 ? 4.210 9.429 16.114 1.00 64.75 319 ILE A N 1
ATOM 2725 C CA . ILE A 1 319 ? 4.304 9.261 14.657 1.00 64.75 319 ILE A CA 1
ATOM 2726 C C . ILE A 1 319 ? 5.024 7.952 14.277 1.00 64.75 319 ILE A C 1
ATOM 2728 O O . ILE A 1 319 ? 4.649 7.295 13.308 1.00 64.75 319 ILE A O 1
ATOM 2732 N N . LYS A 1 320 ? 6.034 7.533 15.055 1.00 63.19 320 LYS A N 1
ATOM 2733 C CA . LYS A 1 320 ? 6.951 6.423 14.710 1.00 63.19 320 LYS A CA 1
ATOM 2734 C C . LYS A 1 320 ? 6.648 5.090 15.408 1.00 63.19 320 LYS A C 1
ATOM 2736 O O . LYS A 1 320 ? 7.465 4.173 15.375 1.00 63.19 320 LYS A O 1
ATOM 2741 N N . LEU A 1 321 ? 5.502 4.948 16.082 1.00 55.62 321 LEU A N 1
ATOM 2742 C CA . LEU A 1 321 ? 5.325 3.883 17.085 1.00 55.62 321 LEU A CA 1
ATOM 2743 C C . LEU A 1 321 ? 5.404 2.448 16.538 1.00 55.62 321 LEU A C 1
ATOM 2745 O O . LEU A 1 321 ? 5.816 1.556 17.271 1.00 55.62 321 LEU A O 1
ATOM 2749 N N . TRP A 1 322 ? 5.131 2.161 15.270 1.00 63.59 322 TRP A N 1
ATOM 2750 C CA . TRP A 1 322 ? 5.253 0.769 14.787 1.00 63.59 322 TRP A CA 1
ATOM 2751 C C . TRP A 1 322 ? 6.654 0.392 14.305 1.00 63.59 322 TRP A C 1
ATOM 2753 O O . TRP A 1 322 ? 6.894 -0.769 13.971 1.00 63.59 322 TRP A O 1
ATOM 2763 N N . GLU A 1 323 ? 7.607 1.327 14.348 1.00 57.19 323 GLU A N 1
ATOM 2764 C CA . GLU A 1 323 ? 8.988 1.054 13.978 1.00 57.19 323 GLU A CA 1
ATOM 2765 C C . GLU A 1 323 ? 9.649 0.152 15.028 1.00 57.19 323 GLU A C 1
ATOM 2767 O O . GLU A 1 323 ? 9.941 0.522 16.169 1.00 57.19 323 GLU A O 1
ATOM 2772 N N . GLN A 1 324 ? 9.873 -1.098 14.630 1.00 54.91 324 GLN A N 1
ATOM 2773 C CA . GLN A 1 324 ? 10.735 -2.010 15.359 1.00 54.91 324 GLN A CA 1
ATOM 2774 C C . GLN A 1 324 ? 12.150 -1.438 15.371 1.00 54.91 324 GLN A C 1
ATOM 2776 O O . GLN A 1 324 ? 12.762 -1.334 14.320 1.00 54.91 324 GLN A O 1
ATOM 2781 N N . HIS A 1 325 ? 12.636 -1.061 16.551 1.00 50.75 325 HIS A N 1
ATOM 2782 C CA . HIS A 1 325 ? 13.961 -1.381 17.107 1.00 50.75 325 HIS A CA 1
ATOM 2783 C C . HIS A 1 325 ? 14.185 -0.562 18.383 1.00 50.75 325 HIS A C 1
ATOM 2785 O O . HIS A 1 325 ? 15.195 0.114 18.560 1.00 50.75 325 HIS A O 1
ATOM 2791 N N . ILE A 1 326 ? 13.250 -0.648 19.333 1.00 55.56 326 ILE A N 1
ATOM 2792 C CA . ILE A 1 326 ? 13.596 -0.287 20.704 1.00 55.56 326 ILE A CA 1
ATOM 2793 C C . ILE A 1 326 ? 14.419 -1.456 21.258 1.00 55.56 326 ILE A C 1
ATOM 2795 O O . ILE A 1 326 ? 13.865 -2.470 21.704 1.00 55.56 326 ILE A O 1
ATOM 2799 N N . ASN A 1 327 ? 15.743 -1.340 21.131 1.00 58.03 327 ASN A N 1
ATOM 2800 C CA . ASN A 1 327 ? 16.713 -2.296 21.671 1.00 58.03 327 ASN A CA 1
ATOM 2801 C C . ASN A 1 327 ? 16.786 -2.224 23.210 1.00 58.03 327 ASN A C 1
ATOM 2803 O O . ASN A 1 327 ? 17.205 -3.186 23.849 1.00 58.03 327 ASN A O 1
ATOM 2807 N N . ASP A 1 328 ? 16.308 -1.131 23.812 1.00 62.25 328 ASP A N 1
ATOM 2808 C CA . ASP A 1 328 ? 16.223 -0.959 25.263 1.00 62.25 328 ASP A CA 1
ATOM 2809 C C . ASP A 1 328 ? 14.883 -1.474 25.825 1.00 62.25 328 ASP A C 1
ATOM 2811 O O . ASP A 1 328 ? 13.815 -0.897 25.611 1.00 62.25 328 ASP A O 1
ATOM 2815 N N . LYS A 1 329 ? 14.928 -2.564 26.599 1.00 65.44 329 LYS A N 1
ATOM 2816 C CA . LYS A 1 329 ? 13.735 -3.155 27.228 1.00 65.44 329 LYS A CA 1
ATOM 2817 C C . LYS A 1 329 ? 12.973 -2.183 28.142 1.00 65.44 329 LYS A C 1
ATOM 2819 O O . LYS A 1 329 ? 11.753 -2.301 28.213 1.00 65.44 329 LYS A O 1
ATOM 2824 N N . ARG A 1 330 ? 13.640 -1.250 28.836 1.00 61.75 330 ARG A N 1
ATOM 2825 C CA . ARG A 1 330 ? 12.961 -0.282 29.722 1.00 61.75 330 ARG A CA 1
ATOM 2826 C C . ARG A 1 330 ? 12.220 0.771 28.912 1.00 61.75 330 ARG A C 1
ATOM 2828 O O . ARG A 1 330 ? 11.048 1.015 29.182 1.00 61.75 330 ARG A O 1
ATOM 2835 N N . TYR A 1 331 ? 12.864 1.309 27.875 1.00 65.50 331 TYR A N 1
ATOM 2836 C CA . TYR A 1 331 ? 12.225 2.248 26.948 1.00 65.50 331 TYR A CA 1
ATOM 2837 C C . TYR A 1 331 ? 11.015 1.606 26.252 1.00 65.50 331 TYR A C 1
ATOM 2839 O O . TYR A 1 331 ? 10.018 2.267 25.989 1.00 65.50 331 TYR A O 1
ATOM 2847 N N . ARG A 1 332 ? 11.050 0.286 26.017 1.00 70.44 332 ARG A N 1
ATOM 2848 C CA . ARG A 1 332 ? 9.943 -0.440 25.382 1.00 70.44 332 ARG A CA 1
ATOM 2849 C C . ARG A 1 332 ? 8.655 -0.423 26.212 1.00 70.44 332 ARG A C 1
ATOM 2851 O O . ARG A 1 332 ? 7.604 -0.183 25.633 1.00 70.44 332 ARG A O 1
ATOM 2858 N N . ASN A 1 333 ? 8.716 -0.671 27.521 1.00 72.12 333 ASN A N 1
ATOM 2859 C CA . ASN A 1 333 ? 7.504 -0.755 28.348 1.00 72.12 333 ASN A CA 1
ATOM 2860 C C . ASN A 1 333 ? 6.825 0.610 28.523 1.00 72.12 333 ASN A C 1
ATOM 2862 O O . ASN A 1 333 ? 5.614 0.702 28.357 1.00 72.12 333 ASN A O 1
ATOM 2866 N N . ASP A 1 334 ? 7.600 1.666 28.784 1.00 70.62 334 ASP A N 1
ATOM 2867 C CA . ASP A 1 334 ? 7.076 3.039 28.877 1.00 70.62 334 ASP A CA 1
ATOM 2868 C C . ASP A 1 334 ? 6.420 3.477 27.558 1.00 70.62 334 ASP A C 1
ATOM 2870 O O . ASP A 1 334 ? 5.311 4.007 27.533 1.00 70.62 334 ASP A O 1
ATOM 2874 N N . VAL A 1 335 ? 7.064 3.164 26.432 1.00 73.19 335 VAL A N 1
ATOM 2875 C CA . VAL A 1 335 ? 6.521 3.456 25.105 1.00 73.19 335 VAL A CA 1
ATOM 2876 C C . VAL A 1 335 ? 5.254 2.647 24.802 1.00 73.19 335 VAL A C 1
ATOM 2878 O O . VAL A 1 335 ? 4.361 3.170 24.137 1.00 73.19 335 VAL A O 1
ATOM 2881 N N . ILE A 1 336 ? 5.147 1.396 25.264 1.00 73.50 336 ILE A N 1
ATOM 2882 C CA . ILE A 1 336 ? 3.926 0.585 25.112 1.00 73.50 336 ILE A CA 1
ATOM 2883 C C . ILE A 1 336 ? 2.775 1.184 25.920 1.00 73.50 336 ILE A C 1
ATOM 2885 O O . ILE A 1 336 ? 1.697 1.397 25.374 1.00 73.50 336 ILE A O 1
ATOM 2889 N N . GLU A 1 337 ? 2.992 1.524 27.188 1.00 73.38 337 GLU A N 1
ATOM 2890 C CA . GLU A 1 337 ? 1.928 2.119 28.003 1.00 73.38 337 GLU A CA 1
ATOM 2891 C C . GLU A 1 337 ? 1.479 3.475 27.444 1.00 73.38 337 GLU A C 1
ATOM 2893 O O . GLU A 1 337 ? 0.280 3.733 27.321 1.00 73.38 337 GLU A O 1
ATOM 2898 N N . LYS A 1 338 ? 2.417 4.299 26.960 1.00 74.69 338 LYS A N 1
ATOM 2899 C CA . LYS A 1 338 ? 2.089 5.538 26.239 1.00 74.69 338 LYS A CA 1
ATOM 2900 C C . LYS A 1 338 ? 1.229 5.283 24.996 1.00 74.69 338 LYS A C 1
ATOM 2902 O O . LYS A 1 338 ? 0.291 6.044 24.768 1.00 74.69 338 LYS A O 1
ATOM 2907 N N . ARG A 1 339 ? 1.478 4.214 24.221 1.00 75.69 339 ARG A N 1
ATOM 2908 C CA . ARG A 1 339 ? 0.632 3.844 23.061 1.00 75.69 339 ARG A CA 1
ATOM 2909 C C . ARG A 1 339 ? -0.795 3.568 23.477 1.00 75.69 339 ARG A C 1
ATOM 2911 O O . ARG A 1 339 ? -1.700 4.126 22.868 1.00 75.69 339 ARG A O 1
ATOM 2918 N N . LYS A 1 340 ? -0.988 2.729 24.495 1.00 75.50 340 LYS A N 1
ATOM 2919 C CA . LYS A 1 340 ? -2.321 2.368 24.986 1.00 75.50 340 LYS A CA 1
ATOM 2920 C C . LYS A 1 340 ? -3.080 3.602 25.444 1.00 75.50 340 LYS A C 1
ATOM 2922 O O . LYS A 1 340 ? -4.224 3.792 25.052 1.00 75.50 340 LYS A O 1
ATOM 2927 N N . VAL A 1 341 ? -2.428 4.469 26.220 1.00 72.62 341 VAL A N 1
ATOM 2928 C CA . VAL A 1 341 ? -3.033 5.725 26.682 1.00 72.62 341 VAL A CA 1
ATOM 2929 C C . VAL A 1 341 ? -3.442 6.600 25.497 1.00 72.62 341 VAL A C 1
ATOM 2931 O O . VAL A 1 341 ? -4.562 7.103 25.480 1.00 72.62 341 VAL A O 1
ATOM 2934 N N . CYS A 1 342 ? -2.581 6.749 24.487 1.00 76.75 342 CYS A N 1
ATOM 2935 C CA . CYS A 1 342 ? -2.908 7.530 23.293 1.00 76.75 342 CYS A CA 1
ATOM 2936 C C . CYS A 1 342 ? -4.045 6.898 22.487 1.00 76.75 342 CYS A C 1
ATOM 2938 O O . CYS A 1 342 ? -4.949 7.606 22.066 1.00 76.75 342 CYS A O 1
ATOM 2940 N N . PHE A 1 343 ? -4.040 5.577 22.321 1.00 81.81 343 PHE A N 1
ATOM 2941 C CA . PHE A 1 343 ? -5.093 4.834 21.635 1.00 81.81 343 PHE A CA 1
ATOM 2942 C C . PHE A 1 343 ? -6.451 5.005 22.314 1.00 81.81 343 PHE A C 1
ATOM 2944 O O . PHE A 1 343 ? -7.430 5.345 21.657 1.00 81.81 343 PHE A O 1
ATOM 2951 N N . TYR A 1 344 ? -6.503 4.857 23.638 1.00 77.81 344 TYR A N 1
ATOM 2952 C CA . TYR A 1 344 ? -7.726 5.081 24.398 1.00 77.81 344 TYR A CA 1
ATOM 2953 C C . TYR A 1 344 ? -8.186 6.527 24.353 1.00 77.81 344 TYR A C 1
ATOM 2955 O O . TYR A 1 344 ? -9.371 6.773 24.151 1.00 77.81 344 TYR A O 1
ATOM 2963 N N . ARG A 1 345 ? -7.261 7.481 24.505 1.00 78.12 345 ARG A N 1
ATOM 2964 C CA . ARG A 1 345 ? -7.566 8.906 24.349 1.00 78.12 345 ARG A CA 1
ATOM 2965 C C . ARG A 1 345 ? -8.217 9.155 22.990 1.00 78.12 345 ARG A C 1
ATOM 2967 O O . ARG A 1 345 ? -9.283 9.747 22.938 1.00 78.12 345 ARG A O 1
ATOM 2974 N N . SER A 1 346 ? -7.623 8.619 21.929 1.00 82.62 346 SER A N 1
ATOM 2975 C CA . SER A 1 346 ? -8.118 8.694 20.558 1.00 82.62 346 SER A CA 1
ATOM 2976 C C . SER A 1 346 ? -9.510 8.074 20.370 1.00 82.62 346 SER A C 1
ATOM 2978 O O . SER A 1 346 ? -10.362 8.689 19.737 1.00 82.62 346 SER A O 1
ATOM 2980 N N . ILE A 1 347 ? -9.780 6.895 20.941 1.00 81.75 347 ILE A N 1
ATOM 2981 C CA . ILE A 1 347 ? -11.120 6.276 20.899 1.00 81.75 347 ILE A CA 1
ATOM 2982 C C . ILE A 1 347 ? -12.142 7.146 21.628 1.00 81.75 347 ILE A C 1
ATOM 2984 O O . ILE A 1 347 ? -13.250 7.353 21.134 1.00 81.75 347 ILE A O 1
ATOM 2988 N N . VAL A 1 348 ? -11.778 7.633 22.814 1.00 77.50 348 VAL A N 1
ATOM 2989 C CA . VAL A 1 348 ? -12.650 8.469 23.636 1.00 77.50 348 VAL A CA 1
ATOM 2990 C C . VAL A 1 348 ? -12.950 9.773 22.905 1.00 77.50 348 VAL A C 1
ATOM 2992 O O . VAL A 1 348 ? -14.115 10.100 22.759 1.00 77.50 348 VAL A O 1
ATOM 2995 N N . GLU A 1 349 ? -11.949 10.464 22.361 1.00 80.44 349 GLU A N 1
ATOM 2996 C CA . GLU A 1 349 ? -12.131 11.668 21.539 1.00 80.44 349 GLU A CA 1
ATOM 2997 C C . GLU A 1 349 ? -13.104 11.423 20.375 1.00 80.44 349 GLU A C 1
ATOM 2999 O O . GLU A 1 349 ? -14.094 12.142 20.263 1.00 80.44 349 GLU A O 1
ATOM 3004 N N . LEU A 1 350 ? -12.905 10.364 19.581 1.00 82.38 350 LEU A N 1
ATOM 3005 C CA . LEU A 1 350 ? -13.804 10.013 18.471 1.00 82.38 350 LEU A CA 1
ATOM 3006 C C . LEU A 1 350 ? -15.237 9.713 18.931 1.00 82.38 350 LEU A C 1
ATOM 3008 O O . LEU A 1 350 ? -16.208 10.163 18.322 1.00 82.38 350 LEU A O 1
ATOM 3012 N N . THR A 1 351 ? -15.380 8.968 20.026 1.00 80.12 351 THR A N 1
ATOM 3013 C CA . THR A 1 351 ? -16.690 8.597 20.583 1.00 80.12 351 THR A CA 1
ATOM 3014 C C . THR A 1 351 ? -17.426 9.815 21.128 1.00 80.12 351 THR A C 1
ATOM 3016 O O . THR A 1 351 ? -18.627 9.959 20.934 1.00 80.12 351 THR A O 1
ATOM 3019 N N . ILE A 1 352 ? -16.699 10.710 21.792 1.00 73.62 352 ILE A N 1
ATOM 3020 C CA . ILE A 1 352 ? -17.233 11.972 22.292 1.00 73.62 352 ILE A CA 1
ATOM 3021 C C . ILE A 1 352 ? -17.720 12.799 21.112 1.00 73.62 352 ILE A C 1
ATOM 3023 O O . ILE A 1 352 ? -18.891 13.151 21.065 1.00 73.62 352 ILE A O 1
ATOM 3027 N N . MET A 1 353 ? -16.836 13.062 20.149 1.00 74.88 353 MET A N 1
ATOM 3028 C CA . MET A 1 353 ? -17.103 13.962 19.033 1.00 74.88 353 MET A CA 1
ATOM 3029 C C . MET A 1 353 ? -18.289 13.475 18.196 1.00 74.88 353 MET A C 1
ATOM 3031 O O . MET A 1 353 ? -19.230 14.241 17.997 1.00 74.88 353 MET A O 1
ATOM 3035 N N . SER A 1 354 ? -18.324 12.190 17.823 1.00 72.94 354 SER A N 1
ATOM 3036 C CA . SER A 1 354 ? -19.453 11.589 17.086 1.00 72.94 354 SER A CA 1
ATOM 3037 C C . SER A 1 354 ? -20.804 11.765 17.794 1.00 72.94 354 SER A C 1
ATOM 3039 O O . SER A 1 354 ? -21.822 12.011 17.141 1.00 72.94 354 SER A O 1
ATOM 3041 N N . GLN A 1 355 ? -20.828 11.717 19.130 1.00 72.50 355 GLN A N 1
ATOM 3042 C CA . GLN A 1 355 ? -22.037 11.942 19.924 1.00 72.50 355 GLN A CA 1
ATOM 3043 C C . GLN A 1 355 ? -22.400 13.429 20.035 1.00 72.50 355 GLN A C 1
ATOM 3045 O O . GLN A 1 355 ? -23.587 13.769 19.992 1.00 72.50 355 GLN A O 1
ATOM 3050 N N . THR A 1 356 ? -21.421 14.334 20.126 1.00 67.81 356 THR A N 1
ATOM 3051 C CA . THR A 1 356 ? -21.675 15.768 20.314 1.00 67.81 356 THR A CA 1
ATOM 3052 C C . THR A 1 356 ? -22.448 16.400 19.160 1.00 67.81 356 THR A C 1
ATOM 3054 O O . THR A 1 356 ? -23.350 17.199 19.409 1.00 67.81 356 THR A O 1
ATOM 3057 N N . GLU A 1 357 ? -22.161 16.052 17.902 1.00 62.34 357 GLU A N 1
ATOM 3058 C CA . GLU A 1 357 ? -22.919 16.577 16.749 1.00 62.34 357 GLU A CA 1
ATOM 3059 C C . GLU A 1 357 ? -24.372 16.120 16.748 1.00 62.34 357 GLU A C 1
ATOM 3061 O O . GLU A 1 357 ? -25.273 16.908 16.440 1.00 62.34 357 GLU A O 1
ATOM 3066 N N . SER A 1 358 ? -24.608 14.866 17.143 1.00 58.94 358 SER A N 1
ATOM 3067 C CA . SER A 1 358 ? -25.965 14.333 17.267 1.00 58.94 358 SER A CA 1
ATOM 3068 C C . SER A 1 358 ? -26.768 15.116 18.316 1.00 58.94 358 SER A C 1
ATOM 3070 O O . SER A 1 358 ? -27.946 15.414 18.108 1.00 58.94 358 SER A O 1
ATOM 3072 N N . MET A 1 359 ? -26.107 15.551 19.398 1.00 58.72 359 MET A N 1
ATOM 3073 C CA . MET A 1 359 ? -26.731 16.265 20.512 1.00 58.72 359 MET A CA 1
ATOM 3074 C C . MET A 1 359 ? -26.801 17.785 20.335 1.00 58.72 359 MET A C 1
ATOM 3076 O O . MET A 1 359 ? -27.755 18.384 20.828 1.00 58.72 359 MET A O 1
ATOM 3080 N N . LYS A 1 360 ? -25.888 18.426 19.586 1.00 55.50 360 LYS A N 1
ATOM 3081 C CA . LYS A 1 360 ? -25.959 19.868 19.256 1.00 55.50 360 LYS A CA 1
ATOM 3082 C C . LYS A 1 360 ? -27.225 20.229 18.464 1.00 55.50 360 LYS A C 1
ATOM 3084 O O . LYS A 1 360 ? -27.669 21.374 18.506 1.00 55.50 360 LYS A O 1
ATOM 3089 N N . LYS A 1 361 ? -27.865 19.249 17.812 1.00 52.94 361 LYS A N 1
ATOM 3090 C CA . LYS A 1 361 ? -29.191 19.400 17.182 1.00 52.94 361 LYS A CA 1
ATOM 3091 C C . LYS A 1 361 ? -30.368 19.273 18.166 1.00 52.94 361 LYS A C 1
ATOM 3093 O O . LYS A 1 361 ? -31.485 19.657 17.821 1.00 52.94 361 LYS A O 1
ATOM 3098 N N . SER A 1 362 ? -30.143 18.817 19.402 1.00 46.28 362 SER A N 1
ATOM 3099 C CA . SER A 1 362 ? -31.149 18.776 20.472 1.00 46.28 362 SER A CA 1
ATOM 3100 C C . SER A 1 362 ? -30.937 19.917 21.484 1.00 46.28 362 SER A C 1
ATOM 3102 O O . SER A 1 362 ? -29.970 19.941 22.232 1.00 46.28 362 SER A O 1
ATOM 3104 N N . LYS A 1 363 ? -31.852 20.894 21.445 1.00 48.22 363 LYS A N 1
ATOM 3105 C CA . LYS A 1 363 ? -32.031 22.092 22.300 1.00 48.22 363 LYS A CA 1
ATOM 3106 C C . LYS A 1 363 ? -31.330 22.128 23.673 1.00 48.22 363 LYS A C 1
ATOM 3108 O O . LYS A 1 363 ? -31.368 21.156 24.415 1.00 48.22 363 LYS A O 1
ATOM 3113 N N . GLN A 1 364 ? -30.886 23.340 24.052 1.00 49.69 364 GLN A N 1
ATOM 3114 C CA . GLN A 1 364 ? -30.430 23.767 25.390 1.00 49.69 364 GLN A CA 1
ATOM 3115 C C . GLN A 1 364 ? -31.097 22.991 26.537 1.00 49.69 364 GLN A C 1
ATOM 3117 O O . GLN A 1 364 ? -32.267 23.199 26.866 1.00 49.69 364 GLN A O 1
ATOM 3122 N N . ILE A 1 365 ? -30.326 22.102 27.155 1.00 55.97 365 ILE A N 1
ATOM 3123 C CA . ILE A 1 365 ? -30.752 21.319 28.307 1.00 55.97 365 ILE A CA 1
ATOM 3124 C C . ILE A 1 365 ? -30.427 22.144 29.554 1.00 55.97 365 ILE A C 1
ATOM 3126 O O . ILE A 1 365 ? -29.281 22.536 29.763 1.00 55.97 365 ILE A O 1
ATOM 3130 N N . GLY A 1 366 ? -31.438 22.419 30.381 1.00 59.53 366 GLY A N 1
ATOM 3131 C CA . GLY A 1 366 ? -31.248 23.068 31.678 1.00 59.53 366 GLY A CA 1
ATOM 3132 C C . GLY A 1 366 ? -30.309 22.277 32.606 1.00 59.53 366 GLY A C 1
ATOM 3133 O O . GLY A 1 366 ? -29.988 21.118 32.332 1.00 59.53 366 GLY A O 1
ATOM 3134 N N . PRO A 1 367 ? -29.869 22.873 33.726 1.00 61.38 367 PRO A N 1
ATOM 3135 C CA . PRO A 1 367 ? -28.901 22.249 34.623 1.00 61.38 367 PRO A CA 1
ATOM 3136 C C . PRO A 1 367 ? -29.394 20.881 35.119 1.00 61.38 367 PRO A C 1
ATOM 3138 O O . PRO A 1 367 ? -30.438 20.784 35.769 1.00 61.38 367 PRO A O 1
ATOM 3141 N N . ARG A 1 368 ? -28.631 19.818 34.834 1.00 70.94 368 ARG A N 1
ATOM 3142 C CA . ARG A 1 368 ? -28.877 18.473 35.375 1.00 70.94 368 ARG A CA 1
ATOM 3143 C C . ARG A 1 368 ? -28.132 18.281 36.691 1.00 70.94 368 ARG A C 1
ATOM 3145 O O . ARG A 1 368 ? -27.019 18.765 36.879 1.00 70.94 368 ARG A O 1
ATOM 3152 N N . LYS A 1 369 ? -28.762 17.577 37.634 1.00 80.56 369 LYS A N 1
ATOM 3153 C CA . LYS A 1 369 ? -28.203 17.322 38.967 1.00 80.56 369 LYS A CA 1
ATOM 3154 C C . LYS A 1 369 ? -27.769 15.863 39.073 1.00 80.56 369 LYS A C 1
ATOM 3156 O O . LYS A 1 369 ? -28.616 14.974 39.112 1.00 80.56 369 LYS A O 1
ATOM 3161 N N . VAL A 1 370 ? -26.461 15.626 39.195 1.00 86.00 370 VAL A N 1
ATOM 3162 C CA . VAL A 1 370 ? -25.905 14.292 39.472 1.00 86.00 370 VAL A CA 1
ATOM 3163 C C . VAL A 1 370 ? -26.506 13.752 40.773 1.00 86.00 370 VAL A C 1
ATOM 3165 O O . VAL A 1 370 ? -26.427 14.390 41.829 1.00 86.00 370 VAL A O 1
ATOM 3168 N N . THR A 1 371 ? -27.135 12.578 40.705 1.00 91.06 371 THR A N 1
ATOM 3169 C CA . THR A 1 371 ? -27.831 11.991 41.859 1.00 91.06 371 THR A CA 1
ATOM 3170 C C . THR A 1 371 ? -26.848 11.539 42.942 1.00 91.06 371 THR A C 1
ATOM 3172 O O . THR A 1 371 ? -25.698 11.188 42.671 1.00 91.06 371 THR A O 1
ATOM 3175 N N . LEU A 1 372 ? -27.303 11.476 44.200 1.00 92.19 372 LEU A N 1
ATOM 3176 C CA . LEU A 1 372 ? -26.473 10.991 45.311 1.00 92.19 372 LEU A CA 1
ATOM 3177 C C . LEU A 1 372 ? -26.000 9.543 45.094 1.00 92.19 372 LEU A C 1
ATOM 3179 O O . LEU A 1 372 ? -24.881 9.196 45.470 1.00 92.19 372 LEU A O 1
ATOM 3183 N N . LYS A 1 373 ? -26.843 8.701 44.482 1.00 94.62 373 LYS A N 1
ATOM 3184 C CA . LYS A 1 373 ? -26.517 7.307 44.151 1.00 94.62 373 LYS A CA 1
ATOM 3185 C C . LYS A 1 373 ? -25.347 7.242 43.171 1.00 94.62 373 LYS A C 1
ATOM 3187 O O . LYS A 1 373 ? -24.359 6.568 43.445 1.00 94.62 373 LYS A O 1
ATOM 3192 N N . LEU A 1 374 ? -25.442 7.999 42.085 1.00 92.50 374 LEU A N 1
ATOM 3193 C CA . LEU A 1 374 ? -24.419 8.074 41.050 1.00 92.50 374 LEU A CA 1
ATOM 3194 C C . LEU A 1 374 ? -23.111 8.662 41.589 1.00 92.50 374 LEU A C 1
ATOM 3196 O O . LEU A 1 374 ? -22.037 8.119 41.367 1.00 92.50 374 LEU A O 1
ATOM 3200 N N . ARG A 1 375 ? -23.200 9.690 42.435 1.00 94.50 375 ARG A N 1
ATOM 3201 C CA . ARG A 1 375 ? -22.048 10.254 43.144 1.00 94.50 375 ARG A CA 1
ATOM 3202 C C . ARG A 1 375 ? -21.321 9.216 44.011 1.00 94.50 375 ARG A C 1
ATOM 3204 O O . ARG A 1 375 ? -20.094 9.181 44.028 1.00 94.50 375 ARG A O 1
ATOM 3211 N N . LYS A 1 376 ? -22.051 8.337 44.708 1.00 94.62 376 LYS A N 1
ATOM 3212 C CA . LYS A 1 376 ? -21.442 7.216 45.451 1.00 94.62 376 LYS A CA 1
ATOM 3213 C C . LYS A 1 376 ? -20.760 6.212 44.515 1.00 94.62 376 LYS A C 1
ATOM 3215 O O . LYS A 1 376 ? -19.695 5.713 44.859 1.00 94.62 376 LYS A O 1
ATOM 3220 N N . GLN A 1 377 ? -21.345 5.942 43.347 1.00 92.38 377 GLN A N 1
ATOM 3221 C CA . GLN A 1 377 ? -20.753 5.052 42.342 1.00 92.38 377 GLN A CA 1
ATOM 3222 C C . GLN A 1 377 ? -19.462 5.632 41.756 1.00 92.38 377 GLN A C 1
ATOM 3224 O O . GLN A 1 377 ? -18.476 4.911 41.675 1.00 92.38 377 GLN A O 1
ATOM 3229 N N . VAL A 1 378 ? -19.428 6.930 41.438 1.00 93.31 378 VAL A N 1
ATOM 3230 C CA . VAL A 1 378 ? -18.212 7.615 40.963 1.00 93.31 378 VAL A CA 1
ATOM 3231 C C . VAL A 1 378 ? -17.105 7.536 42.016 1.00 93.31 378 VAL A C 1
ATOM 3233 O O . VAL A 1 378 ? -15.975 7.195 41.679 1.00 93.31 378 VAL A O 1
ATOM 3236 N N . TRP A 1 379 ? -17.415 7.775 43.300 1.00 95.50 379 TRP A N 1
ATOM 3237 C CA . TRP A 1 379 ? -16.422 7.600 44.370 1.00 95.50 379 TRP A CA 1
ATOM 3238 C C . TRP A 1 379 ? -15.897 6.169 44.420 1.00 95.50 379 TRP A C 1
ATOM 3240 O O . TRP A 1 379 ? -14.691 5.972 44.422 1.00 95.50 379 TRP A O 1
ATOM 3250 N N . LYS A 1 380 ? -16.790 5.174 44.415 1.00 92.38 380 LYS A N 1
ATOM 3251 C CA . LYS A 1 380 ? -16.394 3.763 44.441 1.00 92.38 380 LYS A CA 1
ATOM 3252 C C . LYS A 1 380 ? -15.516 3.391 43.240 1.00 92.38 380 LYS A C 1
ATOM 3254 O O . LYS A 1 380 ? -14.565 2.640 43.404 1.00 92.38 380 LYS A O 1
ATOM 3259 N N . ASN A 1 381 ? -15.814 3.937 42.060 1.00 87.50 381 ASN A N 1
ATOM 3260 C CA . ASN A 1 381 ? -15.078 3.663 40.826 1.00 87.50 381 ASN A CA 1
ATOM 3261 C C . ASN A 1 381 ? -13.642 4.212 40.850 1.00 87.50 381 ASN A C 1
ATOM 3263 O O . ASN A 1 381 ? -12.722 3.542 40.401 1.00 87.50 381 ASN A O 1
ATOM 3267 N N . TRP A 1 382 ? -13.448 5.424 41.375 1.00 86.44 382 TRP A N 1
ATOM 3268 C CA . TRP A 1 382 ? -12.158 6.126 41.300 1.00 86.44 382 TRP A CA 1
ATOM 3269 C C . TRP A 1 382 ? -11.355 6.110 42.605 1.00 86.44 382 TRP A C 1
ATOM 3271 O O . TRP A 1 382 ? -10.130 6.122 42.581 1.00 86.44 382 TRP A O 1
ATOM 3281 N N . GLY A 1 383 ? -12.040 6.130 43.745 1.00 86.00 383 GLY A N 1
ATOM 3282 C CA . GLY A 1 383 ? -11.456 6.154 45.085 1.00 86.00 383 GLY A CA 1
ATOM 3283 C C . GLY A 1 383 ? -11.550 4.829 45.842 1.00 86.00 383 GLY A C 1
ATOM 3284 O O . GLY A 1 383 ? -10.992 4.731 46.931 1.00 86.00 383 GLY A O 1
ATOM 3285 N N . GLY A 1 384 ? -12.250 3.825 45.304 1.00 89.12 384 GLY A N 1
ATOM 3286 C CA . GLY A 1 384 ? -12.467 2.546 45.982 1.00 89.12 384 GLY A CA 1
ATOM 3287 C C . GLY A 1 384 ? -13.285 2.686 47.271 1.00 89.12 384 GLY A C 1
ATOM 3288 O O . GLY A 1 384 ? -14.213 3.500 47.357 1.00 89.12 384 GLY A O 1
ATOM 3289 N N . ASP A 1 385 ? -12.930 1.887 48.278 1.00 92.25 385 ASP A N 1
ATOM 3290 C CA . ASP A 1 385 ? -13.568 1.898 49.603 1.00 92.25 385 ASP A CA 1
ATOM 3291 C C . ASP A 1 385 ? -12.883 2.856 50.600 1.00 92.25 385 ASP A C 1
ATOM 3293 O O . ASP A 1 385 ? -13.321 2.988 51.742 1.00 92.25 385 ASP A O 1
ATOM 3297 N N . GLU A 1 386 ? -11.859 3.590 50.156 1.00 91.94 386 GLU A N 1
ATOM 3298 C CA . GLU A 1 386 ? -11.085 4.511 50.987 1.00 91.94 386 GLU A CA 1
ATOM 3299 C C . GLU A 1 386 ? -11.856 5.801 51.333 1.00 91.94 386 GLU A C 1
ATOM 3301 O O . GLU A 1 386 ? -12.689 6.314 50.573 1.00 91.94 386 GLU A O 1
ATOM 3306 N N . GLU A 1 387 ? -11.532 6.386 52.491 1.00 92.38 387 GLU A N 1
ATOM 3307 C CA . GLU A 1 387 ? -12.064 7.690 52.933 1.00 92.38 387 GLU A CA 1
ATOM 3308 C C . GLU A 1 387 ? -11.410 8.883 52.210 1.00 92.38 387 GLU A C 1
ATOM 3310 O O . GLU A 1 387 ? -11.911 10.019 52.234 1.00 92.38 387 GLU A O 1
ATOM 3315 N N . LYS A 1 388 ? -10.278 8.632 51.548 1.00 94.62 388 LYS A N 1
ATOM 3316 C CA . LYS A 1 388 ? -9.509 9.604 50.772 1.00 94.62 388 LYS A CA 1
ATOM 3317 C C . LYS A 1 388 ? -9.159 9.019 49.411 1.00 94.62 388 LYS A C 1
ATOM 3319 O O . LYS A 1 388 ? -8.843 7.846 49.303 1.00 94.62 388 LYS A O 1
ATOM 3324 N N . ALA A 1 389 ? -9.162 9.870 48.398 1.00 94.62 389 ALA A N 1
ATOM 3325 C CA . ALA A 1 389 ? -8.772 9.523 47.039 1.00 94.62 389 ALA A CA 1
ATOM 3326 C C . ALA A 1 389 ? -8.036 10.702 46.399 1.00 94.62 389 ALA A C 1
ATOM 3328 O O . ALA A 1 389 ? -8.064 11.812 46.929 1.00 94.62 389 ALA A O 1
ATOM 3329 N N . ASN A 1 390 ? -7.381 10.495 45.262 1.00 95.44 390 ASN A N 1
ATOM 3330 C CA . ASN A 1 390 ? -6.706 11.574 44.546 1.00 95.44 390 ASN A CA 1
ATOM 3331 C C . ASN A 1 390 ? -7.634 12.174 43.492 1.00 95.44 390 ASN A C 1
ATOM 3333 O O . ASN A 1 390 ? -8.305 11.450 42.765 1.00 95.44 390 ASN A O 1
ATOM 3337 N N . CYS A 1 391 ? -7.667 13.506 43.401 1.00 96.12 391 CYS A N 1
ATOM 3338 C CA . CYS A 1 391 ? -8.337 14.208 42.311 1.00 96.12 391 CYS A CA 1
ATOM 3339 C C . CYS A 1 391 ? -7.810 13.686 40.974 1.00 96.12 391 CYS A C 1
ATOM 3341 O O . CYS A 1 391 ? -6.607 13.748 40.736 1.00 96.12 391 CYS A O 1
ATOM 3343 N N . TRP A 1 392 ? -8.705 13.249 40.091 1.00 94.19 392 TRP A N 1
ATOM 3344 C CA . TRP A 1 392 ? -8.335 12.706 38.790 1.00 94.19 392 TRP A CA 1
ATOM 3345 C C . TRP A 1 392 ? -7.508 13.695 37.963 1.00 94.19 392 TRP A C 1
ATOM 3347 O O . TRP A 1 392 ? -6.586 13.298 37.257 1.00 94.19 392 TRP A O 1
ATOM 3357 N N . THR A 1 393 ? -7.804 14.992 38.092 1.00 93.69 393 THR A N 1
ATOM 3358 C CA . THR A 1 393 ? -7.082 16.052 37.390 1.00 93.69 393 THR A CA 1
ATOM 3359 C C . THR A 1 393 ? -5.750 16.365 38.053 1.00 93.69 393 THR A C 1
ATOM 3361 O O . THR A 1 393 ? -4.727 16.078 37.468 1.00 93.69 393 THR A O 1
ATOM 3364 N N . CYS A 1 394 ? -5.715 16.953 39.250 1.00 94.00 394 CYS A N 1
ATOM 3365 C CA . CYS A 1 394 ? -4.475 17.496 39.831 1.00 94.00 394 CYS A CA 1
ATOM 3366 C C . CYS A 1 394 ? -3.753 16.568 40.822 1.00 94.00 394 CYS A C 1
ATOM 3368 O O . CYS A 1 394 ? -2.865 17.024 41.537 1.00 94.00 394 CYS A O 1
ATOM 3370 N N . ASN A 1 395 ? -4.192 15.313 40.966 1.00 92.75 395 ASN A N 1
ATOM 3371 C CA . ASN A 1 395 ? -3.713 14.328 41.948 1.00 92.75 395 ASN A CA 1
ATOM 3372 C C . ASN A 1 395 ? -3.758 14.756 43.424 1.00 92.75 395 ASN A C 1
ATOM 3374 O O . ASN A 1 395 ? -3.329 14.011 44.302 1.00 92.75 395 ASN A O 1
ATOM 3378 N N . LYS A 1 396 ? -4.313 15.927 43.746 1.00 94.88 396 LYS A N 1
ATOM 3379 C CA . LYS A 1 396 ? -4.471 16.371 45.130 1.00 94.88 396 LYS A CA 1
ATOM 3380 C C . LYS A 1 396 ? -5.388 15.412 45.885 1.00 94.88 396 LYS A C 1
ATOM 3382 O O . LYS A 1 396 ? -6.509 15.156 45.444 1.00 94.88 396 LYS A O 1
ATOM 3387 N N . CYS A 1 397 ? -4.942 14.955 47.052 1.00 95.88 397 CYS A N 1
ATOM 3388 C CA . CYS A 1 397 ? -5.757 14.157 47.962 1.00 95.88 397 CYS A CA 1
ATOM 3389 C C . CYS A 1 397 ? -7.047 14.914 48.338 1.00 95.88 397 CYS A C 1
ATOM 3391 O O . CYS A 1 397 ? -7.012 16.029 48.867 1.00 95.88 397 CYS A O 1
ATOM 3393 N N . ILE A 1 398 ? -8.190 14.282 48.099 1.00 96.50 398 ILE A N 1
ATOM 3394 C CA . ILE A 1 398 ? -9.542 14.741 48.412 1.00 96.50 398 ILE A CA 1
ATOM 3395 C C . ILE A 1 398 ? -10.224 13.744 49.346 1.00 96.50 398 ILE A C 1
ATOM 3397 O O . ILE A 1 398 ? -9.994 12.541 49.289 1.00 96.50 398 ILE A O 1
ATOM 3401 N N . LYS A 1 399 ? -11.052 14.263 50.253 1.00 95.00 399 LYS A N 1
ATOM 3402 C CA . LYS A 1 399 ? -11.843 13.452 51.188 1.00 95.00 399 LYS A CA 1
ATOM 3403 C C . LYS A 1 399 ? -13.195 13.121 50.563 1.00 95.00 399 LYS A C 1
ATOM 3405 O O . LYS A 1 399 ? -13.727 13.936 49.806 1.00 95.00 399 LYS A O 1
ATOM 3410 N N . LYS A 1 400 ? -13.807 12.012 50.980 1.00 92.69 400 LYS A N 1
ATOM 3411 C CA . LYS A 1 400 ? -15.149 11.568 50.549 1.00 92.69 400 LYS A CA 1
ATOM 3412 C C . LYS A 1 400 ? -16.247 12.620 50.711 1.00 92.69 400 LYS A C 1
ATOM 3414 O O . LYS A 1 400 ? -17.221 12.642 49.960 1.00 92.69 400 LYS A O 1
ATOM 3419 N N . THR A 1 401 ? -16.053 13.546 51.647 1.00 91.94 401 THR A N 1
ATOM 3420 C CA . THR A 1 401 ? -16.951 14.671 51.937 1.00 91.94 401 THR A CA 1
ATOM 3421 C C . THR A 1 401 ? -16.667 15.943 51.130 1.00 91.94 401 THR A C 1
ATOM 3423 O O . THR A 1 401 ? -17.505 16.841 51.113 1.00 91.94 401 THR A O 1
ATOM 3426 N N . ASN A 1 402 ? -15.519 16.061 50.449 1.00 93.19 402 ASN A N 1
ATOM 3427 C CA . ASN A 1 402 ? -15.094 17.306 49.798 1.00 93.19 402 ASN A CA 1
ATOM 3428 C C . ASN A 1 402 ? -14.505 17.087 48.395 1.00 93.19 402 ASN A C 1
ATOM 3430 O O . ASN A 1 402 ? -13.297 17.190 48.182 1.00 93.19 402 ASN A O 1
ATOM 3434 N N . TRP A 1 403 ? -15.392 16.826 47.439 1.00 96.00 403 TRP A N 1
ATOM 3435 C CA . TRP A 1 403 ? -15.095 16.634 46.016 1.00 96.00 403 TRP A CA 1
ATOM 3436 C C . TRP A 1 403 ? -16.319 17.020 45.165 1.00 96.00 403 TRP A C 1
ATOM 3438 O O . TRP A 1 403 ? -17.362 17.371 45.722 1.00 96.00 403 TRP A O 1
ATOM 3448 N N . GLU A 1 404 ? -16.219 16.977 43.842 1.00 95.31 404 GLU A N 1
ATOM 3449 C CA . GLU A 1 404 ? -17.324 17.159 42.890 1.00 95.31 404 GLU A CA 1
ATOM 3450 C C . GLU A 1 404 ? -17.224 16.103 41.776 1.00 95.31 404 GLU A C 1
ATOM 3452 O O . GLU A 1 404 ? -16.128 15.650 41.441 1.00 95.31 404 GLU A O 1
ATOM 3457 N N . CYS A 1 405 ? -18.371 15.687 41.232 1.00 94.94 405 CYS A N 1
ATOM 3458 C CA . CYS A 1 405 ? -18.392 14.881 40.015 1.00 94.94 405 CYS A CA 1
ATOM 3459 C C . CYS A 1 405 ? -18.091 15.824 38.857 1.00 94.94 405 CYS A C 1
ATOM 3461 O O . CYS A 1 405 ? -18.932 16.664 38.543 1.00 94.94 405 CYS A O 1
ATOM 3463 N N . GLY A 1 406 ? -16.894 15.706 38.296 1.00 93.88 406 GLY A N 1
ATOM 3464 C CA . GLY A 1 406 ? -16.572 16.365 37.043 1.00 93.88 406 GLY A CA 1
ATOM 3465 C C . GLY A 1 406 ? -17.051 15.524 35.884 1.00 93.88 406 GLY A C 1
ATOM 3466 O O . GLY A 1 406 ? -17.015 14.294 35.965 1.00 93.88 406 GLY A O 1
ATOM 3467 N N . HIS A 1 407 ? -17.485 16.172 34.814 1.00 92.06 407 HIS A N 1
ATOM 3468 C CA . HIS A 1 407 ? -17.749 15.471 33.570 1.00 92.06 407 HIS A CA 1
ATOM 3469 C C . HIS A 1 407 ? -16.486 15.443 32.707 1.00 92.06 407 HIS A C 1
ATOM 3471 O O . HIS A 1 407 ? -15.744 16.422 32.663 1.00 92.06 407 HIS A O 1
ATOM 3477 N N . ILE A 1 408 ? -16.234 14.338 32.007 1.00 83.88 408 ILE A N 1
ATOM 3478 C CA . ILE A 1 408 ? -15.176 14.266 30.993 1.00 83.88 408 ILE A CA 1
ATOM 3479 C C . ILE A 1 408 ? -15.535 15.193 29.832 1.00 83.88 408 ILE A C 1
ATOM 3481 O O . ILE A 1 408 ? -14.728 16.032 29.441 1.00 83.88 408 ILE A O 1
ATOM 3485 N N . ILE A 1 409 ? -16.762 15.083 29.335 1.00 81.12 409 ILE A N 1
ATOM 3486 C CA . ILE A 1 409 ? -17.386 16.009 28.391 1.00 81.12 409 ILE A CA 1
ATOM 3487 C C . ILE A 1 409 ? -18.341 16.885 29.185 1.00 81.12 409 ILE A C 1
ATOM 3489 O O . ILE A 1 409 ? -19.233 16.355 29.848 1.00 81.12 409 ILE A O 1
ATOM 3493 N N . ALA A 1 410 ? -18.203 18.205 29.118 1.00 85.69 410 ALA A N 1
ATOM 3494 C CA . ALA A 1 410 ? -19.135 19.087 29.805 1.00 85.69 410 ALA A CA 1
ATOM 3495 C C . ALA A 1 410 ? -20.580 18.833 29.354 1.00 85.69 410 ALA A C 1
ATOM 3497 O O . ALA A 1 410 ? -20.852 18.581 28.182 1.00 85.69 410 ALA A O 1
ATOM 3498 N N . HIS A 1 411 ? -21.527 18.938 30.284 1.00 83.00 411 HIS A N 1
ATOM 3499 C CA . HIS A 1 411 ? -22.952 18.752 29.991 1.00 83.00 411 HIS A CA 1
ATOM 3500 C C . HIS A 1 411 ? -23.463 19.706 28.894 1.00 83.00 411 HIS A C 1
ATOM 3502 O O . HIS A 1 411 ? -24.254 19.305 28.044 1.00 83.00 411 HIS A O 1
ATOM 3508 N N . SER A 1 412 ? -22.952 20.943 28.860 1.00 80.81 412 SER A N 1
ATOM 3509 C CA . SER A 1 412 ? -23.244 21.925 27.803 1.00 80.81 412 SER A CA 1
ATOM 3510 C C . SER A 1 412 ? -22.733 21.506 26.423 1.00 80.81 412 SER A C 1
ATOM 3512 O O . SER A 1 412 ? -23.296 21.917 25.415 1.00 80.81 412 SER A O 1
ATOM 3514 N N . GLU A 1 413 ? -21.700 20.667 26.388 1.00 75.19 413 GLU A N 1
ATOM 3515 C CA . GLU A 1 413 ? -21.149 20.035 25.193 1.00 75.19 413 GLU A CA 1
ATOM 3516 C C . GLU A 1 413 ? -21.681 18.600 25.057 1.00 75.19 413 GLU A C 1
ATOM 3518 O O . GLU A 1 413 ? -20.962 17.715 24.625 1.00 75.19 413 GLU A O 1
ATOM 3523 N N . GLY A 1 414 ? -22.913 18.315 25.490 1.00 70.00 414 GLY A N 1
ATOM 3524 C CA . GLY A 1 414 ? -23.549 17.010 25.268 1.00 70.00 414 GLY A CA 1
ATOM 3525 C C . GLY A 1 414 ? -23.046 15.862 26.150 1.00 70.00 414 GLY A C 1
ATOM 3526 O O . GLY A 1 414 ? -23.404 14.712 25.918 1.00 70.00 414 GLY A O 1
ATOM 3527 N N . GLY A 1 415 ? -22.254 16.130 27.188 1.00 79.00 415 GLY A N 1
ATOM 3528 C CA . GLY A 1 415 ? -21.824 15.086 28.116 1.00 79.00 415 GLY A CA 1
ATOM 3529 C C . GLY A 1 415 ? -22.977 14.376 28.833 1.00 79.00 415 GLY A C 1
ATOM 3530 O O . GLY A 1 415 ? -23.865 15.028 29.391 1.00 79.00 415 GLY A O 1
ATOM 3531 N N . SER A 1 416 ? -22.945 13.037 28.867 1.00 80.81 416 SER A N 1
ATOM 3532 C CA . SER A 1 416 ? -23.924 12.234 29.612 1.00 80.81 416 SER A CA 1
ATOM 3533 C C . SER A 1 416 ? -23.672 12.271 31.126 1.00 80.81 416 SER A C 1
ATOM 3535 O O . SER A 1 416 ? -22.566 12.566 31.580 1.00 80.81 416 SER A O 1
ATOM 3537 N N . ASP A 1 417 ? -24.693 11.945 31.922 1.00 86.94 417 ASP A N 1
ATOM 3538 C CA . ASP A 1 417 ? -24.556 11.752 33.375 1.00 86.94 417 ASP A CA 1
ATOM 3539 C C . ASP A 1 417 ? -24.201 10.294 33.723 1.00 86.94 417 ASP A C 1
ATOM 3541 O O . ASP A 1 417 ? -24.346 9.865 34.866 1.00 86.94 417 ASP A O 1
ATOM 3545 N N . ASP A 1 418 ? -23.757 9.499 32.752 1.00 83.38 418 ASP A N 1
ATOM 3546 C CA . ASP A 1 418 ? -23.402 8.108 33.003 1.00 83.38 418 ASP A CA 1
ATOM 3547 C C . ASP A 1 418 ? -22.034 8.001 33.665 1.00 83.38 418 ASP A C 1
ATOM 3549 O O . ASP A 1 418 ? -21.163 8.862 33.530 1.00 83.38 418 ASP A O 1
ATOM 3553 N N . LEU A 1 419 ? -21.821 6.890 34.370 1.00 78.06 419 LEU A N 1
ATOM 3554 C CA . LEU A 1 419 ? -20.584 6.647 35.108 1.00 78.06 419 LEU A CA 1
ATOM 3555 C C . LEU A 1 419 ? -19.330 6.735 34.215 1.00 78.06 419 LEU A C 1
ATOM 3557 O O . LEU A 1 419 ? -18.274 7.128 34.699 1.00 78.06 419 LEU A O 1
ATOM 3561 N N . SER A 1 420 ? -19.456 6.413 32.923 1.00 78.50 420 SER A N 1
ATOM 3562 C CA . SER A 1 420 ? -18.381 6.490 31.925 1.00 78.50 420 SER A CA 1
ATOM 3563 C C . SER A 1 420 ? -17.920 7.918 31.618 1.00 78.50 420 SER A C 1
ATOM 3565 O O . SER A 1 420 ? -16.765 8.101 31.248 1.00 78.50 420 SER A O 1
ATOM 3567 N N . ASN A 1 421 ? -18.784 8.923 31.793 1.00 87.31 421 ASN A N 1
ATOM 3568 C CA . ASN A 1 421 ? -18.466 10.332 31.559 1.00 87.31 421 ASN A CA 1
ATOM 3569 C C . ASN A 1 421 ? -18.180 11.093 32.866 1.00 87.31 421 ASN A C 1
ATOM 3571 O O . ASN A 1 421 ? -17.949 12.297 32.837 1.00 87.31 421 ASN A O 1
ATOM 3575 N N . LEU A 1 422 ? -18.193 10.422 34.023 1.00 93.12 422 LEU A N 1
ATOM 3576 C CA . LEU A 1 422 ? -18.022 11.061 35.325 1.00 93.12 422 LEU A CA 1
ATOM 3577 C C . LEU A 1 422 ? -16.702 10.682 35.996 1.00 93.12 422 LEU A C 1
ATOM 3579 O O . LEU A 1 422 ? -16.370 9.513 36.208 1.00 93.12 422 LEU A O 1
ATOM 3583 N N . ILE A 1 423 ? -15.981 11.710 36.426 1.00 93.88 423 ILE A N 1
ATOM 3584 C CA . ILE A 1 423 ? -14.687 11.609 37.092 1.00 93.88 423 ILE A CA 1
ATOM 3585 C C . ILE A 1 423 ? -14.714 12.239 38.480 1.00 93.88 423 ILE A C 1
ATOM 3587 O O . ILE A 1 423 ? -15.492 13.142 38.804 1.00 93.88 423 ILE A O 1
ATOM 3591 N N . LEU A 1 424 ? -13.823 11.737 39.327 1.00 95.56 424 LEU A N 1
ATOM 3592 C CA . LEU A 1 424 ? -13.609 12.240 40.671 1.00 95.56 424 LEU A CA 1
ATOM 3593 C C . LEU A 1 424 ? -12.707 13.484 40.637 1.00 95.56 424 LEU A C 1
ATOM 3595 O O . LEU A 1 424 ? -11.498 13.364 40.453 1.00 95.56 424 LEU A O 1
ATOM 3599 N N . GLN A 1 425 ? -13.255 14.678 40.867 1.00 97.06 425 GLN A N 1
ATOM 3600 C CA . GLN A 1 425 ? -12.475 15.919 40.847 1.00 97.06 425 GLN A CA 1
ATOM 3601 C C . GLN A 1 425 ? -12.560 16.709 42.153 1.00 97.06 425 GLN A C 1
ATOM 3603 O O . GLN A 1 425 ? -13.548 16.681 42.890 1.00 97.06 425 GLN A O 1
ATOM 3608 N N . CYS A 1 426 ? -11.504 17.469 42.451 1.00 97.06 426 CYS A N 1
ATOM 3609 C CA . CYS A 1 426 ? -11.592 18.515 43.460 1.00 97.06 426 CYS A CA 1
ATOM 3610 C C . CYS A 1 426 ? -12.412 19.696 42.915 1.00 97.06 426 CYS A C 1
ATOM 3612 O O . CYS A 1 426 ? -12.408 19.962 41.714 1.00 97.06 426 CYS A O 1
ATOM 3614 N N . LYS A 1 427 ? -13.064 20.447 43.811 1.00 96.12 427 LYS A N 1
ATOM 3615 C CA . LYS A 1 427 ? -13.907 21.602 43.448 1.00 96.12 427 LYS A CA 1
ATOM 3616 C C . LYS A 1 427 ? -13.184 22.630 42.573 1.00 96.12 427 LYS A C 1
ATOM 3618 O O . LYS A 1 427 ? -13.789 23.222 41.693 1.00 96.12 427 LYS A O 1
ATOM 3623 N N . GLY A 1 428 ? -11.891 22.846 42.829 1.00 96.19 428 GLY A N 1
ATOM 3624 C CA . GLY A 1 428 ? -11.077 23.784 42.054 1.00 96.19 428 GLY A CA 1
ATOM 3625 C C . GLY A 1 428 ? -10.921 23.340 40.601 1.00 96.19 428 GLY A C 1
ATOM 3626 O O . GLY A 1 428 ? -11.204 24.118 39.701 1.00 96.19 428 GLY A O 1
ATOM 3627 N N . CYS A 1 429 ? -10.537 22.079 40.378 1.00 96.56 429 CYS A N 1
ATOM 3628 C CA . CYS A 1 429 ? -10.390 21.523 39.032 1.00 96.56 429 CYS A CA 1
ATOM 3629 C C . CYS A 1 429 ? -11.719 21.505 38.278 1.00 96.56 429 CYS A C 1
ATOM 3631 O O . CYS A 1 429 ? -11.761 21.998 37.162 1.00 96.56 429 CYS A O 1
ATOM 3633 N N . ASN A 1 430 ? -12.795 21.020 38.904 1.00 96.38 430 ASN A N 1
ATOM 3634 C CA . ASN A 1 430 ? -14.105 20.938 38.255 1.00 96.38 430 ASN A CA 1
ATOM 3635 C C . ASN A 1 430 ? -14.612 22.314 37.788 1.00 96.38 430 ASN A C 1
ATOM 3637 O O . ASN A 1 430 ? -15.058 22.479 36.660 1.00 96.38 430 ASN A O 1
ATOM 3641 N N . ARG A 1 431 ? -14.483 23.344 38.633 1.00 94.06 431 ARG A N 1
ATOM 3642 C CA . ARG A 1 431 ? -14.929 24.704 38.284 1.00 94.06 431 ARG A CA 1
ATOM 3643 C C . ARG A 1 431 ? -14.058 25.365 37.223 1.00 94.06 431 ARG A C 1
ATOM 3645 O O . ARG A 1 431 ? -14.579 26.067 36.366 1.00 94.06 431 ARG A O 1
ATOM 3652 N N . ASN A 1 432 ? -12.747 25.152 37.292 1.00 94.94 432 ASN A N 1
ATOM 3653 C CA . ASN A 1 432 ? -11.797 25.742 36.352 1.00 94.94 432 ASN A CA 1
ATOM 3654 C C . ASN A 1 432 ? -11.756 25.010 35.001 1.00 94.94 432 ASN A C 1
ATOM 3656 O O . ASN A 1 432 ? -11.262 25.585 34.034 1.00 94.94 432 ASN A O 1
ATOM 3660 N N . GLN A 1 433 ? -12.242 23.766 34.941 1.00 94.12 433 GLN A N 1
ATOM 3661 C CA . GLN A 1 433 ? -12.421 23.025 33.695 1.00 94.12 433 GLN A CA 1
ATOM 3662 C C . GLN A 1 433 ? -13.464 23.708 32.797 1.00 94.12 433 GLN A C 1
ATOM 3664 O O . GLN A 1 433 ? -13.267 23.813 31.590 1.00 94.12 433 GLN A O 1
ATOM 3669 N N . GLY A 1 434 ? -14.558 24.215 33.376 1.00 91.56 434 GLY A N 1
ATOM 3670 C CA . GLY A 1 434 ? -15.621 24.869 32.613 1.00 91.56 434 GLY A CA 1
ATOM 3671 C C . GLY A 1 434 ? -16.255 23.914 31.599 1.00 91.56 434 GLY A C 1
ATOM 3672 O O . GLY A 1 434 ? -16.759 22.860 31.979 1.00 91.56 434 GLY A O 1
ATOM 3673 N N . THR A 1 435 ? -16.233 24.288 30.317 1.00 88.38 435 THR A N 1
ATOM 3674 C CA . THR A 1 435 ? -16.732 23.452 29.211 1.00 88.38 435 THR A CA 1
ATOM 3675 C C . THR A 1 435 ? -15.640 22.632 28.517 1.00 88.38 435 THR A C 1
ATOM 3677 O O . THR A 1 435 ? -15.939 21.842 27.625 1.00 88.38 435 THR A O 1
ATOM 3680 N N . GLU A 1 436 ? -14.376 22.796 28.923 1.00 85.19 436 GLU A N 1
ATOM 3681 C CA . GLU A 1 436 ? -13.242 22.066 28.356 1.00 85.19 436 GLU A CA 1
ATOM 3682 C C . GLU A 1 436 ? -13.361 20.566 28.662 1.00 85.19 436 GLU A C 1
ATOM 3684 O O . GLU A 1 436 ? -13.794 20.163 29.747 1.00 85.19 436 GLU A O 1
ATOM 3689 N N . ASN A 1 437 ? -12.946 19.718 27.720 1.00 89.12 437 ASN A N 1
ATOM 3690 C CA . ASN A 1 437 ? -12.849 18.285 27.970 1.00 89.12 437 ASN A CA 1
ATOM 3691 C C . ASN A 1 437 ? -11.844 18.013 29.107 1.00 89.12 437 ASN A C 1
ATOM 3693 O O . ASN A 1 437 ? -10.740 18.562 29.112 1.00 89.12 437 ASN A O 1
ATOM 3697 N N . ALA A 1 438 ? -12.191 17.145 30.060 1.00 85.75 438 ALA A N 1
ATOM 3698 C CA . ALA A 1 438 ? -11.377 16.921 31.252 1.00 85.75 438 ALA A CA 1
ATOM 3699 C C . ALA A 1 438 ? -9.950 16.441 30.945 1.00 85.75 438 ALA A C 1
ATOM 3701 O O . ALA A 1 438 ? -9.025 16.794 31.681 1.00 85.75 438 ALA A O 1
ATOM 3702 N N . PHE A 1 439 ? -9.748 15.663 29.874 1.00 79.69 439 PHE A N 1
ATOM 3703 C CA . PHE A 1 439 ? -8.418 15.208 29.459 1.00 79.69 439 PHE A CA 1
ATOM 3704 C C . PHE A 1 439 ? -7.552 16.373 28.977 1.00 79.69 439 PHE A C 1
ATOM 3706 O O . PHE A 1 439 ? -6.397 16.492 29.396 1.00 79.69 439 PHE A O 1
ATOM 3713 N N . LEU A 1 440 ? -8.121 17.259 28.153 1.00 76.94 440 LEU A N 1
ATOM 3714 C CA . LEU A 1 440 ? -7.443 18.467 27.672 1.00 76.94 440 LEU A CA 1
ATOM 3715 C C . LEU A 1 440 ? -7.116 19.400 28.839 1.00 76.94 440 LEU A C 1
ATOM 3717 O O . LEU A 1 440 ? -5.964 19.811 29.007 1.00 76.94 440 LEU A O 1
ATOM 3721 N N . TYR A 1 441 ? -8.093 19.604 29.725 1.00 90.38 441 TYR A N 1
ATOM 3722 C CA . TYR A 1 441 ? -7.918 20.414 30.919 1.00 90.38 441 TYR A CA 1
ATOM 3723 C C . TYR A 1 441 ? -6.798 19.875 31.814 1.00 90.38 441 TYR A C 1
ATOM 3725 O O . TYR A 1 441 ? -5.923 20.631 32.236 1.00 90.38 441 TYR A O 1
ATOM 3733 N N . LYS A 1 442 ? -6.773 18.557 32.065 1.00 90.50 442 LYS A N 1
ATOM 3734 C CA . LYS A 1 442 ? -5.721 17.907 32.859 1.00 90.50 442 LYS A CA 1
ATOM 3735 C C . LYS A 1 442 ? -4.335 18.137 32.257 1.00 90.50 442 LYS A C 1
ATOM 3737 O O . LYS A 1 442 ? -3.420 18.511 32.990 1.00 90.50 442 LYS A O 1
ATOM 3742 N N . LYS A 1 443 ? -4.191 17.979 30.939 1.00 78.69 443 LYS A N 1
ATOM 3743 C CA . LYS A 1 443 ? -2.932 18.243 30.227 1.00 78.69 443 LYS A CA 1
ATOM 3744 C C . LYS A 1 443 ? -2.484 19.695 30.395 1.00 78.69 443 LYS A C 1
ATOM 3746 O O . LYS A 1 443 ? -1.308 19.949 30.639 1.00 78.69 443 LYS A O 1
ATOM 3751 N N . ARG A 1 444 ? -3.421 20.640 30.303 1.00 86.31 444 ARG A N 1
ATOM 3752 C CA . ARG A 1 444 ? -3.154 22.075 30.446 1.00 86.31 444 ARG A CA 1
ATOM 3753 C C . ARG A 1 444 ? -2.697 22.460 31.852 1.00 86.31 444 ARG A C 1
ATOM 3755 O O . ARG A 1 444 ? -1.818 23.307 31.980 1.00 86.31 444 ARG A O 1
ATOM 3762 N N . VAL A 1 445 ? -3.281 21.871 32.899 1.00 89.38 445 VAL A N 1
ATOM 3763 C CA . VAL A 1 445 ? -2.946 22.230 34.292 1.00 89.38 445 VAL A CA 1
ATOM 3764 C C . VAL A 1 445 ? -1.778 21.448 34.878 1.00 89.38 445 VAL A C 1
ATOM 3766 O O . VAL A 1 445 ? -1.098 21.976 35.754 1.00 89.38 445 VAL A O 1
ATOM 3769 N N . ASN A 1 446 ? -1.500 20.243 34.374 1.00 84.31 446 ASN A N 1
ATOM 3770 C CA . ASN A 1 446 ? -0.314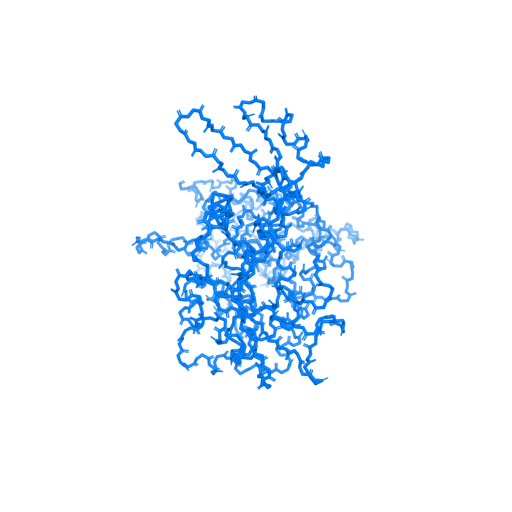 19.480 34.756 1.00 84.31 446 ASN A CA 1
ATOM 3771 C C . ASN A 1 446 ? 0.540 19.141 33.525 1.00 84.31 446 ASN A C 1
ATOM 3773 O O . ASN A 1 446 ? 0.745 17.962 33.225 1.00 84.31 446 ASN A O 1
ATOM 3777 N N . PRO A 1 447 ? 1.095 20.137 32.814 1.00 69.12 447 PRO A N 1
ATOM 3778 C CA . PRO A 1 447 ? 1.920 19.872 31.639 1.00 69.12 447 PRO A CA 1
ATOM 3779 C C . PRO A 1 447 ? 3.113 18.977 31.991 1.00 69.12 447 PRO A C 1
ATOM 3781 O O . PRO A 1 447 ? 3.493 18.145 31.180 1.00 69.12 447 PRO A O 1
ATOM 3784 N N . ASN A 1 448 ? 3.617 19.060 33.231 1.00 67.81 448 ASN A N 1
ATOM 3785 C CA . ASN A 1 448 ? 4.754 18.273 33.705 1.00 67.81 448 ASN A CA 1
ATOM 3786 C C . ASN A 1 448 ? 4.442 16.802 34.022 1.00 67.81 448 ASN A C 1
ATOM 3788 O O . ASN A 1 448 ? 5.349 15.987 34.129 1.00 67.81 448 ASN A O 1
ATOM 3792 N N . GLU A 1 449 ? 3.163 16.452 34.163 1.00 62.19 449 GLU A N 1
ATOM 3793 C CA . GLU A 1 449 ? 2.717 15.056 34.274 1.00 62.19 449 GLU A CA 1
ATOM 3794 C C . GLU A 1 449 ? 2.755 14.356 32.901 1.00 62.19 449 GLU A C 1
ATOM 3796 O O . GLU A 1 449 ? 2.757 13.129 32.820 1.00 62.19 449 GLU A O 1
ATOM 3801 N N . PHE A 1 450 ? 2.807 15.151 31.824 1.00 45.56 450 PHE A N 1
ATOM 3802 C CA . PHE A 1 450 ? 2.847 14.708 30.431 1.00 45.56 450 PHE A CA 1
ATOM 3803 C C . PHE A 1 450 ? 4.107 15.175 29.678 1.00 45.56 450 PHE A C 1
ATOM 3805 O O . PHE A 1 450 ? 4.294 14.787 28.525 1.00 45.56 450 PHE A O 1
ATOM 3812 N N . SER A 1 451 ? 4.970 15.989 30.299 1.00 31.47 451 SER A N 1
ATOM 3813 C CA . SER A 1 451 ? 6.249 16.420 29.738 1.00 31.47 451 SER A CA 1
ATOM 3814 C C . SER A 1 451 ? 7.305 15.365 30.032 1.00 31.47 451 SER A C 1
ATOM 3816 O O . SER A 1 451 ? 7.569 15.054 31.195 1.00 31.47 451 SER A O 1
ATOM 3818 N N . PHE A 1 452 ? 7.917 14.856 28.973 1.00 30.03 452 PHE A N 1
ATOM 3819 C CA . PHE A 1 452 ? 9.153 14.092 29.029 1.00 30.03 452 PHE A CA 1
ATOM 3820 C C . PHE A 1 452 ? 10.233 14.875 28.303 1.00 30.03 452 PHE A C 1
ATOM 3822 O O . PHE A 1 452 ? 9.934 15.339 27.176 1.00 30.03 452 PHE A O 1
#

InterPro domains:
  IPR002711 HNH endonuclease [PF01844] (391-435)
  IPR003615 HNH nuclease [SM00507] (373-431)
  IPR003615 HNH nuclease [cd00085] (372-431)
  IPR004919 GmrSD restriction endonucleases, N-terminal domain [PF03235] (7-170)

Secondary structure (DSSP, 8-state):
--TTEESS-TTPPPP---HHHHHHHHHHHHTT---PPEEEEEPPTTS--SSTT--EEEEE-HHHHHHHHHHHHT--SSSSS----EEEE-SS-EEEEESS--HHHHHHHHH-TTSEEEE--HHHHHHHHH----EEEE-S---HHHHHHHHHHHGGGS---THHHHTT-TTSHHHHHHHHTTHHHHHHHTGGGGBSS--GGGHHHHHHHHHHHHT-SSHHHHHHHHH--HHHHHHHHHSTTGGGGG---HHHHHHHHHHHHHHHHHHHHS-TT--B-HHHHHHHHHHGGGS-TT-HHHHHHHHHHHHHHHHS---HHHHTTT------HHHHHHHHHHHHHHHHHHHHHHHHHHHHHHHHTS--PPPP---HHHHHHHHHHHHTT-SEEE-TTT--EEETTS-EEEESS-GGGT--SSGGGEEEE-HHHHHHHTTS-HHHHHHHH-HHHH--